Protein AF-0000000066346045 (afdb_homodimer)

Foldseek 3Di:
DPPPVPPPPPDPPPDPLQPLLPADADPDAPVVFWDWDDWDDQDPAFTKTWIAGPVPRAIWIKGKGKDKQPQFDPPRPPRDGLQVSLLSLCQPFPQPQAWHWPGKHFHDWDADPVGIIITIMITTTHDPPDKAFQVVVLVVQLADDPVLLLVVLLSLLVVCVSCVVSQKQLLDDDRRQKIFDPVVTGIYGHDSNCMAGADCCLVPDPCNSRYDHPLLSFLSSLQSSLVRSVVSCSSYVPHDPVLNVVSVVLHDDSPPPDDNPDGSVRNCPPPVSVD/DPPPVPPPPPPPPPQPLQPLLPADADPDAPVVFWDWDDWDDQDPAFTKTWIAGPVPRAIWIKGKGKDKQPQFDPNRPPRDGLQVSLQSLCQPQPQPQAKHWPGKHFHDWDADPVGIIMTIMITTTHDPPDKAFQVVVLVVQLADDPVLLLVVLLSLLVVCVSCVVSQKQLLDDDRRQKIFDPVVTGIYGHDSNCMAGADCCLVPDPCNSRYDHPLLSFLSSLQSSLVRSVVSCSSYVPHDPVLNVVSVVLHDDSPPPDDNPDGSVRNCPPPVSVD

Structure (mmCIF, N/CA/C/O backbone):
data_AF-0000000066346045-model_v1
#
loop_
_entity.id
_entity.type
_entity.pdbx_description
1 polymer 'non-specific serine/threonine protein kinase'
#
loop_
_atom_site.group_PDB
_atom_site.id
_atom_site.type_symbol
_atom_site.label_atom_id
_atom_site.label_alt_id
_atom_site.label_comp_id
_atom_site.label_asym_id
_atom_site.label_entity_id
_atom_site.label_seq_id
_atom_site.pdbx_PDB_ins_code
_atom_site.Cartn_x
_atom_site.Cartn_y
_atom_site.Cartn_z
_atom_site.occupancy
_atom_site.B_iso_or_equiv
_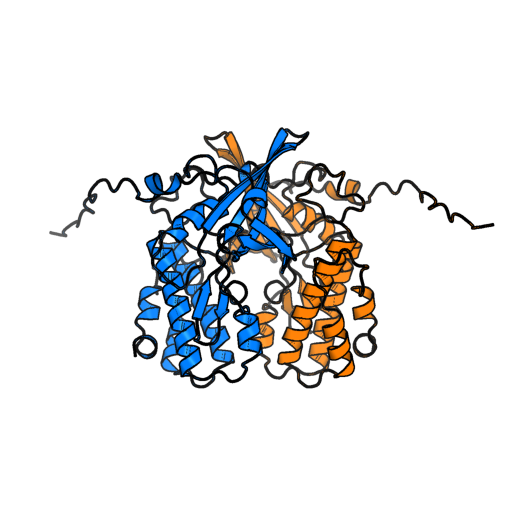atom_site.auth_seq_id
_atom_site.auth_comp_id
_atom_site.auth_asym_id
_atom_site.auth_atom_id
_atom_site.pdbx_PDB_model_num
ATOM 1 N N . MET A 1 1 ? 18.922 -32.406 39.062 1 22.78 1 MET A N 1
ATOM 2 C CA . MET A 1 1 ? 19.906 -32.531 38 1 22.78 1 MET A CA 1
ATOM 3 C C . MET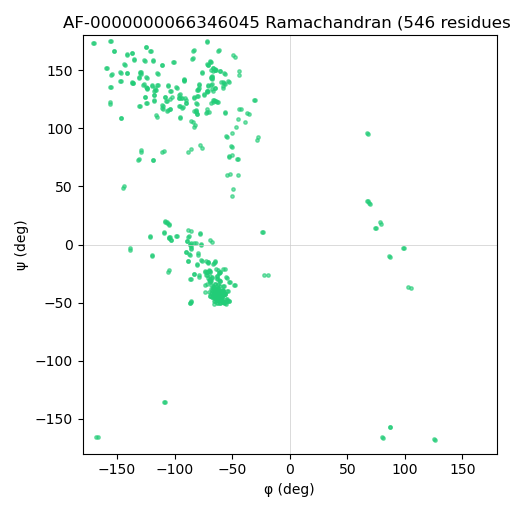 A 1 1 ? 19.375 -31.969 36.688 1 22.78 1 MET A C 1
ATOM 5 O O . MET A 1 1 ? 18.609 -32.656 36 1 22.78 1 MET A O 1
ATOM 9 N N . GLU A 1 2 ? 19.031 -30.734 36.531 1 23.88 2 GLU A N 1
ATOM 10 C CA . GLU A 1 2 ? 18.125 -29.953 35.688 1 23.88 2 GLU A CA 1
ATOM 11 C C . GLU A 1 2 ? 18.703 -29.75 34.312 1 23.88 2 GLU A C 1
ATOM 13 O O . GLU A 1 2 ? 19.797 -29.188 34.156 1 23.88 2 GLU A O 1
ATOM 18 N N . GLN A 1 3 ? 18.516 -30.703 33.344 1 22 3 GLN A N 1
ATOM 19 C CA . GLN A 1 3 ? 19.141 -30.938 32.031 1 22 3 GLN A CA 1
ATOM 20 C C . GLN A 1 3 ? 19.047 -29.719 31.141 1 22 3 GLN A C 1
ATOM 22 O O . GLN A 1 3 ? 17.953 -29.234 30.859 1 22 3 GLN A O 1
ATOM 27 N N . SER A 1 4 ? 20.047 -28.781 31.078 1 21.25 4 SER A N 1
ATOM 28 C CA . SER A 1 4 ? 20.391 -27.594 30.312 1 21.25 4 SER A CA 1
ATOM 29 C C . SER A 1 4 ? 20.391 -27.875 28.812 1 21.25 4 SER A C 1
ATOM 31 O O . SER A 1 4 ? 21.297 -28.516 28.297 1 21.25 4 SER A O 1
ATOM 33 N N . MET A 1 5 ? 19.281 -28.297 28.266 1 21.81 5 MET A N 1
ATOM 34 C CA . MET A 1 5 ? 19.281 -28.781 26.891 1 21.81 5 MET A CA 1
ATOM 35 C C . MET A 1 5 ? 19.906 -27.766 25.953 1 21.81 5 MET A C 1
ATOM 37 O O . MET A 1 5 ? 19.312 -26.703 25.688 1 21.81 5 MET A O 1
ATOM 41 N N . PHE A 1 6 ? 21.25 -27.609 25.906 1 23.86 6 PHE A N 1
ATOM 42 C CA . PHE A 1 6 ? 22.188 -26.875 25.078 1 23.86 6 PHE A CA 1
ATOM 43 C C . PHE A 1 6 ? 21.844 -27.031 23.594 1 23.86 6 PHE A C 1
ATOM 45 O O . PHE A 1 6 ? 21.547 -28.141 23.156 1 23.86 6 PHE A O 1
ATOM 52 N N . TYR A 1 7 ? 21.359 -25.984 23.031 1 23.86 7 TYR A N 1
ATOM 53 C CA . TYR A 1 7 ? 21.031 -25.766 21.625 1 23.86 7 TYR A CA 1
ATOM 54 C C . TYR A 1 7 ? 22.203 -26.125 20.719 1 23.86 7 TYR A C 1
ATOM 56 O O . TYR A 1 7 ? 23.297 -25.609 20.875 1 23.86 7 TYR A O 1
ATOM 64 N N . VAL A 1 8 ? 22.359 -27.281 20.375 1 26.89 8 VAL A N 1
ATOM 65 C CA . VAL A 1 8 ? 23.391 -27.797 19.484 1 26.89 8 VAL A CA 1
ATOM 66 C C . VAL A 1 8 ? 23.344 -27.062 18.156 1 26.89 8 VAL A C 1
ATOM 68 O O . VAL A 1 8 ? 22.266 -26.875 17.578 1 26.89 8 VAL A O 1
ATOM 71 N N . PRO A 1 9 ? 24.359 -26.312 17.828 1 29.03 9 PRO A N 1
ATOM 72 C CA . PRO A 1 9 ? 24.594 -25.562 16.594 1 29.03 9 PRO A CA 1
ATOM 73 C C . PRO A 1 9 ? 24.391 -26.406 15.344 1 29.03 9 PRO A C 1
ATOM 75 O O . PRO A 1 9 ? 25 -27.469 15.203 1 29.03 9 PRO A O 1
ATOM 78 N N . GLY A 1 10 ? 23.172 -26.672 14.93 1 27.31 10 GLY A N 1
ATOM 79 C CA . GLY A 1 10 ? 23.141 -27.625 13.828 1 27.31 10 GLY A CA 1
ATOM 80 C C . GLY A 1 10 ? 24.094 -27.266 12.703 1 27.31 10 GLY A C 1
ATOM 81 O O . GLY A 1 10 ? 24.688 -26.172 12.703 1 27.31 10 GLY A O 1
ATOM 82 N N . PRO A 1 11 ? 24.422 -28.188 11.805 1 29.81 11 PRO A N 1
ATOM 83 C CA . PRO A 1 11 ? 25.453 -28.031 10.781 1 29.81 11 PRO A CA 1
ATOM 84 C C . PRO A 1 11 ? 25.391 -26.672 10.086 1 29.81 11 PRO A C 1
ATOM 86 O O . PRO A 1 11 ? 24.359 -26 10.125 1 29.81 11 PRO A O 1
ATOM 89 N N . SER A 1 12 ? 26.5 -25.984 9.633 1 31.19 12 SER A N 1
ATOM 90 C CA . SER A 1 12 ? 26.859 -24.703 9.016 1 31.19 12 SER A CA 1
ATOM 91 C C . SER A 1 12 ? 25.969 -24.406 7.816 1 31.19 12 SER A C 1
ATOM 93 O O . SER A 1 12 ? 26.109 -25.031 6.762 1 31.19 12 SER A O 1
ATOM 95 N N . GLY A 1 13 ? 24.719 -24.5 7.789 1 27.22 13 GLY A N 1
ATOM 96 C CA . GLY A 1 13 ? 23.781 -24.219 6.711 1 27.22 13 GLY A CA 1
ATOM 97 C C . GLY A 1 13 ? 24.078 -22.906 5.988 1 27.22 13 GLY A C 1
ATOM 98 O O . GLY A 1 13 ? 23.688 -21.844 6.449 1 27.22 13 GLY A O 1
ATOM 99 N N . ARG A 1 14 ? 25.297 -22.656 5.324 1 33.31 14 ARG A N 1
ATOM 100 C CA . ARG A 1 14 ? 25.516 -21.703 4.25 1 33.31 14 ARG A CA 1
ATOM 101 C C . ARG A 1 14 ? 24.25 -21.469 3.443 1 33.31 14 ARG A C 1
ATOM 103 O O . ARG A 1 14 ? 23.672 -22.422 2.902 1 33.31 14 ARG A O 1
ATOM 110 N N . SER A 1 15 ? 23.438 -20.484 3.752 1 36.16 15 SER A N 1
ATOM 111 C CA . SER A 1 15 ? 22.062 -20.078 3.463 1 36.16 15 SER A CA 1
ATOM 112 C C . SER A 1 15 ? 21.75 -20.188 1.974 1 36.16 15 SER A C 1
ATOM 114 O O . SER A 1 15 ? 22.562 -19.797 1.135 1 36.16 15 SER A O 1
ATOM 116 N N . ARG A 1 16 ? 21.078 -21.203 1.488 1 35.28 16 ARG A N 1
ATOM 117 C CA . ARG A 1 16 ? 20.5 -21.328 0.154 1 35.28 16 ARG A CA 1
ATOM 118 C C . ARG A 1 16 ? 20.266 -19.953 -0.47 1 35.28 16 ARG A C 1
ATOM 120 O O . ARG A 1 16 ? 20 -19.844 -1.668 1 35.28 16 ARG A O 1
ATOM 127 N N . ALA A 1 17 ? 20.094 -18.984 0.297 1 43.06 17 ALA A N 1
ATOM 128 C CA . ALA A 1 17 ? 19.875 -17.641 -0.267 1 43.06 17 ALA A CA 1
ATOM 129 C C . ALA A 1 17 ? 21.094 -17.188 -1.077 1 43.06 17 ALA A C 1
ATOM 131 O O . ALA A 1 17 ? 20.953 -16.453 -2.059 1 43.06 17 ALA A O 1
ATOM 132 N N . SER A 1 18 ? 22.297 -17.562 -0.692 1 41.12 18 SER A N 1
ATOM 133 C CA . SER A 1 18 ? 23.516 -17.062 -1.3 1 41.12 18 SER A CA 1
ATOM 134 C C . SER A 1 18 ? 23.625 -17.484 -2.762 1 41.12 18 SER A C 1
ATOM 136 O O . SER A 1 18 ? 24.031 -16.688 -3.615 1 41.12 18 SER A O 1
ATOM 138 N N . SER A 1 19 ? 23.375 -18.781 -3.061 1 39.34 19 SER A N 1
ATOM 139 C CA . SER A 1 19 ? 23.625 -19.297 -4.398 1 39.34 19 SER A CA 1
ATOM 140 C C . SER A 1 19 ? 22.578 -18.797 -5.395 1 39.34 19 SER A C 1
ATOM 142 O O . SER A 1 19 ? 22.891 -18.578 -6.566 1 39.34 19 SER A O 1
ATOM 144 N N . MET A 1 20 ? 21.328 -18.75 -5.004 1 41.75 20 MET A N 1
ATOM 145 C CA . MET A 1 20 ? 20.219 -18.484 -5.902 1 41.75 20 MET A CA 1
ATOM 146 C C . MET A 1 20 ? 20.203 -17.031 -6.34 1 41.75 20 MET A C 1
ATOM 148 O O . MET A 1 20 ? 19.469 -16.656 -7.266 1 41.75 20 MET A O 1
ATOM 152 N N . LEU A 1 21 ? 20.797 -16.188 -5.559 1 49.53 21 LEU A N 1
ATOM 153 C CA . LEU A 1 21 ? 20.766 -14.734 -5.719 1 49.53 21 LEU A CA 1
ATOM 154 C C . LEU A 1 21 ? 21.547 -14.297 -6.945 1 49.53 21 LEU A C 1
ATOM 156 O O . LEU A 1 21 ? 21.781 -13.102 -7.148 1 49.53 21 LEU A O 1
ATOM 160 N N . ARG A 1 22 ? 22.047 -15.227 -7.699 1 53.84 22 ARG A N 1
ATOM 161 C CA . ARG A 1 22 ? 22.953 -14.82 -8.766 1 53.84 22 ARG A CA 1
ATOM 162 C C . ARG A 1 22 ? 22.188 -14.492 -10.039 1 53.84 22 ARG A C 1
ATOM 164 O O . ARG A 1 22 ? 22.719 -14.633 -11.148 1 53.84 22 ARG A O 1
ATOM 171 N N . ILE A 1 23 ? 20.922 -14.375 -9.891 1 64.56 23 ILE A N 1
ATOM 172 C CA . ILE A 1 23 ? 20.375 -14.148 -11.219 1 64.56 23 ILE A CA 1
ATOM 173 C C . ILE A 1 23 ? 20.5 -12.68 -11.594 1 64.56 23 ILE A C 1
ATOM 175 O O . ILE A 1 23 ? 19.859 -11.812 -11 1 64.56 23 ILE A O 1
ATOM 179 N N . GLY A 1 24 ? 21.375 -12.336 -12.352 1 79.94 24 GLY A N 1
ATOM 180 C CA . GLY A 1 24 ? 21.594 -11.023 -12.938 1 79.94 24 GLY A CA 1
ATOM 181 C C . GLY A 1 24 ? 20.562 -10.68 -14.008 1 79.94 24 GLY A C 1
ATOM 182 O O . GLY A 1 24 ? 19.641 -11.445 -14.266 1 79.94 24 GLY A O 1
ATOM 183 N N . PRO A 1 25 ? 20.641 -9.492 -14.5 1 89 25 PRO A N 1
ATOM 184 C CA . PRO A 1 25 ? 19.734 -9.102 -15.578 1 89 25 PRO A CA 1
ATOM 185 C C . PRO A 1 25 ? 19.891 -9.961 -16.828 1 89 25 PRO A C 1
ATOM 187 O O . PRO A 1 25 ? 21 -10.461 -17.094 1 89 25 PRO A O 1
ATOM 190 N N . SER A 1 26 ? 18.859 -10.133 -17.516 1 92.56 26 SER A N 1
ATOM 191 C CA . SER A 1 26 ? 18.906 -10.82 -18.812 1 92.56 26 SER A CA 1
ATOM 192 C C . SER A 1 26 ? 19.672 -10 -19.844 1 92.56 26 SER A C 1
ATOM 194 O O . SER A 1 26 ? 19.609 -8.766 -19.844 1 92.56 26 SER A O 1
ATOM 196 N N . PRO A 1 27 ? 20.375 -10.719 -20.672 1 91.06 27 PRO A N 1
ATOM 197 C CA . PRO A 1 27 ? 21.078 -10 -21.734 1 91.06 27 PRO A CA 1
ATOM 198 C C . PRO A 1 27 ? 20.125 -9.344 -22.734 1 91.06 27 PRO A C 1
ATOM 200 O O . PRO A 1 27 ? 19 -9.836 -22.938 1 91.06 27 PRO A O 1
ATOM 203 N N . GLY A 1 28 ? 20.562 -8.234 -23.359 1 90.5 28 GLY A N 1
ATOM 204 C CA . GLY A 1 28 ? 19.734 -7.535 -24.344 1 90.5 28 GLY A CA 1
ATOM 205 C C . GLY A 1 28 ? 18.703 -6.625 -23.703 1 90.5 28 GLY A C 1
ATOM 206 O O . GLY A 1 28 ? 18.828 -6.254 -22.531 1 90.5 28 GLY A O 1
ATOM 207 N N . SER A 1 29 ? 17.734 -6.184 -24.547 1 93.81 29 SER A N 1
ATOM 208 C CA . SER A 1 29 ? 16.688 -5.285 -24.047 1 93.81 29 SER A CA 1
ATOM 209 C C . SER A 1 29 ? 15.336 -5.973 -24.016 1 93.81 29 SER A C 1
ATOM 211 O O . SER A 1 29 ? 15.117 -6.973 -24.703 1 93.81 29 SER A O 1
ATOM 213 N N . VAL A 1 30 ? 14.5 -5.516 -23.188 1 96.88 30 VAL A N 1
ATOM 214 C CA . VAL A 1 30 ? 13.148 -6.047 -23.062 1 96.88 30 VAL A CA 1
ATOM 215 C C . VAL A 1 30 ? 12.422 -5.953 -24.406 1 96.88 30 VAL A C 1
ATOM 217 O O . VAL A 1 30 ? 11.68 -6.863 -24.781 1 96.88 30 VAL A O 1
ATOM 220 N N . LYS A 1 31 ? 12.672 -4.895 -25.172 1 96 31 LYS A N 1
ATOM 221 C CA . LYS A 1 31 ? 11.984 -4.664 -26.438 1 96 31 LYS A CA 1
ATOM 222 C C . LYS A 1 31 ? 12.453 -5.641 -27.516 1 96 31 LYS A C 1
ATOM 224 O O . LYS A 1 31 ? 11.773 -5.836 -28.531 1 96 31 LYS A O 1
ATOM 229 N N . GLU A 1 32 ? 13.625 -6.117 -27.406 1 96.88 32 GLU A N 1
ATOM 230 C CA . GLU A 1 32 ? 14.141 -7.109 -28.344 1 96.88 32 GLU A CA 1
ATOM 231 C C . GLU A 1 32 ? 13.43 -8.453 -28.172 1 96.88 32 GLU A C 1
ATOM 233 O O . GLU A 1 32 ? 13.219 -9.172 -29.141 1 96.88 32 GLU A O 1
ATOM 238 N N . LYS A 1 33 ? 13.008 -8.734 -27 1 97.5 33 LYS A N 1
ATOM 239 C CA . LYS A 1 33 ? 12.469 -10.055 -26.703 1 97.5 33 LYS A CA 1
ATOM 240 C C . LYS A 1 33 ? 10.945 -10.008 -26.578 1 97.5 33 LYS A C 1
ATOM 242 O O . LYS A 1 33 ? 10.273 -11.023 -26.766 1 97.5 33 LYS A O 1
ATOM 247 N N . TYR A 1 34 ? 10.375 -8.82 -26.266 1 98.19 34 TYR A N 1
ATOM 248 C CA . TYR A 1 34 ? 8.945 -8.695 -26 1 98.19 34 TYR A CA 1
ATOM 249 C C . TYR A 1 34 ? 8.344 -7.551 -26.797 1 98.19 34 TYR A C 1
ATOM 251 O O . TYR A 1 34 ? 8.969 -6.508 -26.984 1 98.19 34 TYR A O 1
ATOM 259 N N . ASP A 1 35 ? 7.086 -7.762 -27.266 1 98 35 ASP A N 1
ATOM 260 C CA . ASP A 1 35 ? 6.23 -6.668 -27.703 1 98 35 ASP A CA 1
ATOM 261 C C . ASP A 1 35 ? 5.5 -6.023 -26.531 1 98 35 ASP A C 1
ATOM 263 O O . ASP A 1 35 ? 4.559 -6.605 -25.984 1 98 35 ASP A O 1
ATOM 267 N N . VAL A 1 36 ? 5.938 -4.867 -26.156 1 96.5 36 VAL A N 1
ATOM 268 C CA . VAL A 1 36 ? 5.316 -4.16 -25.047 1 96.5 36 VAL A CA 1
ATOM 269 C C . VAL A 1 36 ? 4.047 -3.455 -25.516 1 96.5 36 VAL A C 1
ATOM 271 O O . VAL A 1 36 ? 4.094 -2.625 -26.438 1 96.5 36 VAL A O 1
ATOM 274 N N . ARG A 1 37 ? 2.984 -3.783 -24.938 1 94.5 37 ARG A N 1
ATOM 275 C CA . ARG A 1 37 ? 1.687 -3.305 -25.391 1 94.5 37 ARG A CA 1
ATOM 276 C C . ARG A 1 37 ? 1.099 -2.291 -24.422 1 94.5 37 ARG A C 1
ATOM 278 O O . ARG A 1 37 ? 1.801 -1.392 -23.953 1 94.5 37 ARG A O 1
ATOM 285 N N . GLU A 1 38 ? -0.154 -2.414 -24.125 1 89.62 38 GLU A N 1
ATOM 286 C CA . GLU A 1 38 ? -0.865 -1.377 -23.391 1 89.62 38 GLU A CA 1
ATOM 287 C C . GLU A 1 38 ? -0.499 -1.406 -21.906 1 89.62 38 GLU A C 1
ATOM 289 O O . GLU A 1 38 ? -0.211 -2.471 -21.359 1 89.62 38 GLU A O 1
ATOM 294 N N . LYS A 1 39 ? -0.507 -0.206 -21.281 1 88.38 39 LYS A N 1
ATOM 295 C CA . LYS A 1 39 ? -0.377 -0.069 -19.828 1 88.38 39 LYS A CA 1
ATOM 296 C C . LYS A 1 39 ? -1.643 -0.539 -19.125 1 88.38 39 LYS A C 1
ATOM 298 O O . LYS A 1 39 ? -2.748 -0.121 -19.469 1 88.38 39 LYS A O 1
ATOM 303 N N . ILE A 1 40 ? -1.519 -1.367 -18.094 1 84.88 40 ILE A N 1
ATOM 304 C CA . ILE A 1 40 ? -2.682 -1.918 -17.406 1 84.88 40 ILE A CA 1
ATOM 305 C C . ILE A 1 40 ? -2.668 -1.489 -15.938 1 84.88 40 ILE A C 1
ATOM 307 O O . ILE A 1 40 ? -3.625 -1.741 -15.203 1 84.88 40 ILE A O 1
ATOM 311 N N . GLY A 1 41 ? -1.613 -0.917 -15.477 1 81.62 41 GLY A N 1
ATOM 312 C CA . GLY A 1 41 ? -1.507 -0.476 -14.094 1 81.62 41 GLY A CA 1
ATOM 313 C C . GLY A 1 41 ? -0.45 0.594 -13.891 1 81.62 41 GLY A C 1
ATOM 314 O O . GLY A 1 41 ? 0.562 0.616 -14.594 1 81.62 41 GLY A O 1
ATOM 315 N N . GLU A 1 42 ? -0.69 1.466 -12.82 1 82.12 42 GLU A N 1
ATOM 316 C CA . GLU A 1 42 ? 0.281 2.486 -12.438 1 82.12 42 GLU A CA 1
ATOM 317 C C . GLU A 1 42 ? 0.112 2.891 -10.977 1 82.12 42 GLU A C 1
ATOM 319 O O . GLU A 1 42 ? -1.013 3.045 -10.5 1 82.12 42 GLU A O 1
ATOM 324 N N . GLY A 1 43 ? 1.262 3.006 -10.258 1 74.31 43 GLY A N 1
ATOM 325 C CA . GLY A 1 43 ? 1.24 3.441 -8.875 1 74.31 43 GLY A CA 1
ATOM 326 C C . GLY A 1 43 ? 2.617 3.785 -8.336 1 74.31 43 GLY A C 1
ATOM 327 O O . GLY A 1 43 ? 3.539 4.062 -9.102 1 74.31 43 GLY A O 1
ATOM 328 N N . CYS A 1 44 ? 2.68 3.891 -7.004 1 71.56 44 CYS A N 1
ATOM 329 C CA . CYS A 1 44 ? 3.902 4.324 -6.34 1 71.56 44 CYS A CA 1
ATOM 330 C C . CYS A 1 44 ? 5.02 3.309 -6.543 1 71.56 44 CYS A C 1
ATOM 332 O O . CYS A 1 44 ? 6.199 3.65 -6.438 1 71.56 44 CYS A O 1
ATOM 334 N N . TYR A 1 45 ? 4.602 2.15 -7.004 1 76.56 45 TYR A N 1
ATOM 335 C CA . TYR A 1 45 ? 5.637 1.134 -7.16 1 76.56 45 TYR A CA 1
ATOM 336 C C . TYR A 1 45 ? 5.93 0.877 -8.633 1 76.56 45 TYR A C 1
ATOM 338 O O . TYR A 1 45 ? 6.555 -0.127 -8.984 1 76.56 45 TYR A O 1
ATOM 346 N N . GLY A 1 46 ? 5.426 1.675 -9.508 1 83.5 46 GLY A N 1
ATOM 347 C CA . GLY A 1 46 ? 5.816 1.619 -10.906 1 83.5 46 GLY A CA 1
ATOM 348 C C . GLY A 1 46 ? 4.637 1.464 -11.844 1 83.5 46 GLY A C 1
ATOM 349 O O . GLY A 1 46 ? 3.496 1.751 -11.477 1 83.5 46 GLY A O 1
ATOM 350 N N . GLN A 1 47 ? 5.031 1.152 -13.086 1 88.5 47 GLN A N 1
ATOM 351 C CA . GLN A 1 47 ? 4.047 0.962 -14.148 1 88.5 47 GLN A CA 1
ATOM 352 C C . GLN A 1 47 ? 4.043 -0.481 -14.641 1 88.5 47 GLN A C 1
ATOM 354 O O . GLN A 1 47 ? 5.098 -1.112 -14.742 1 88.5 47 GLN A O 1
ATOM 359 N N . VAL A 1 48 ? 2.82 -0.921 -15.031 1 92.44 48 VAL A N 1
ATOM 360 C CA . VAL A 1 48 ? 2.689 -2.299 -15.492 1 92.44 48 VAL A CA 1
ATOM 361 C C . VAL A 1 48 ? 2.082 -2.322 -16.891 1 92.44 48 VAL A C 1
ATOM 363 O O . VAL A 1 48 ? 1.069 -1.667 -17.156 1 92.44 48 VAL A O 1
ATOM 366 N N . TYR A 1 49 ? 2.678 -3.156 -17.797 1 93.88 49 TYR A N 1
ATOM 367 C CA . TYR A 1 49 ? 2.264 -3.299 -19.188 1 93.88 49 TYR A CA 1
ATOM 368 C C . TYR A 1 49 ? 1.993 -4.758 -19.531 1 93.88 49 TYR A C 1
ATOM 370 O O . TYR A 1 49 ? 2.516 -5.664 -18.875 1 93.88 49 TYR A O 1
ATOM 378 N N . ILE A 1 50 ? 1.182 -4.883 -20.609 1 95.88 50 ILE A N 1
ATOM 379 C CA . ILE A 1 50 ? 1.098 -6.195 -21.234 1 95.88 50 ILE A CA 1
ATOM 380 C C . ILE A 1 50 ? 2.311 -6.414 -22.141 1 95.88 50 ILE A C 1
ATOM 382 O O . ILE A 1 50 ? 2.719 -5.512 -22.859 1 95.88 50 ILE A O 1
ATOM 386 N N . GLY A 1 51 ? 2.943 -7.559 -22.031 1 97.62 51 GLY A N 1
ATOM 387 C CA . GLY A 1 51 ? 4.039 -7.953 -22.891 1 97.62 51 GLY A CA 1
ATOM 388 C C . GLY A 1 51 ? 3.797 -9.281 -23.594 1 97.62 51 GLY A C 1
ATOM 389 O O . GLY A 1 51 ? 3.361 -10.242 -22.969 1 97.62 51 GLY A O 1
ATOM 390 N N . ILE A 1 52 ? 4.066 -9.32 -24.875 1 98.25 52 ILE A N 1
ATOM 391 C CA . ILE A 1 52 ? 3.984 -10.562 -25.656 1 98.25 52 ILE A CA 1
ATOM 392 C C . ILE A 1 52 ? 5.387 -11.008 -26.062 1 98.25 52 ILE A C 1
ATOM 394 O O . ILE A 1 52 ? 6.09 -10.281 -26.766 1 98.25 52 ILE A O 1
ATOM 398 N N . ARG A 1 53 ? 5.812 -12.18 -25.578 1 97.94 53 ARG A N 1
ATOM 399 C CA . ARG A 1 53 ? 7.129 -12.68 -25.953 1 97.94 53 ARG A CA 1
ATOM 400 C C . ARG A 1 53 ? 7.18 -13.031 -27.438 1 97.94 53 ARG A C 1
ATOM 402 O O . ARG A 1 53 ? 6.336 -13.789 -27.938 1 97.94 53 ARG A O 1
ATOM 409 N N . LYS A 1 54 ? 8.211 -12.578 -28.109 1 97.81 54 LYS A N 1
ATOM 410 C CA . LYS A 1 54 ? 8.289 -12.68 -29.562 1 97.81 54 LYS A CA 1
ATOM 411 C C . LYS A 1 54 ? 8.531 -14.117 -30 1 97.81 54 LYS A C 1
ATOM 413 O O . LYS A 1 54 ? 8.047 -14.539 -31.062 1 97.81 54 LYS A O 1
ATOM 418 N N . SER A 1 55 ? 9.242 -14.867 -29.266 1 97.12 55 SER A N 1
ATOM 419 C CA . SER A 1 55 ? 9.656 -16.219 -29.656 1 97.12 55 SER A CA 1
ATOM 420 C C . SER A 1 55 ? 8.461 -17.172 -29.703 1 97.12 55 SER A C 1
ATOM 422 O O . SER A 1 55 ? 8.406 -18.062 -30.531 1 97.12 55 SER A O 1
ATOM 424 N N . ASP A 1 56 ? 7.43 -17.047 -28.828 1 97.56 56 ASP A N 1
ATOM 425 C CA . ASP A 1 56 ? 6.355 -18.031 -28.75 1 97.56 56 ASP A CA 1
ATOM 426 C C . ASP A 1 56 ? 5 -17.359 -28.578 1 97.56 56 ASP A C 1
ATOM 428 O O . ASP A 1 56 ? 3.98 -18.031 -28.406 1 97.56 56 ASP A O 1
ATOM 432 N N . ARG A 1 57 ? 4.922 -16.062 -28.422 1 97.19 57 ARG A N 1
ATOM 433 C CA . ARG A 1 57 ? 3.719 -15.242 -28.359 1 97.19 57 ARG A CA 1
ATOM 434 C C . ARG A 1 57 ? 3.014 -15.406 -27.016 1 97.19 57 ARG A C 1
ATOM 436 O O . ARG A 1 57 ? 1.837 -15.055 -26.875 1 97.19 57 ARG A O 1
ATOM 443 N N . LYS A 1 58 ? 3.74 -15.977 -26.125 1 97.19 58 LYS A N 1
ATOM 444 C CA . LYS A 1 58 ? 3.174 -16.078 -24.781 1 97.19 58 LYS A CA 1
ATOM 445 C C . LYS A 1 58 ? 3.039 -14.695 -24.141 1 97.19 58 LYS A C 1
ATOM 447 O O . LYS A 1 58 ? 3.928 -13.852 -24.281 1 97.19 58 LYS A O 1
ATOM 452 N N . GLN A 1 59 ? 1.919 -14.523 -23.375 1 97.56 59 GLN A N 1
ATOM 453 C CA . GLN A 1 59 ? 1.628 -13.227 -22.766 1 97.56 59 GLN A CA 1
ATOM 454 C C . GLN A 1 59 ? 2.217 -13.148 -21.359 1 97.56 59 GLN A C 1
ATOM 456 O O . GLN A 1 59 ? 2.143 -14.109 -20.594 1 97.56 59 GLN A O 1
ATOM 461 N N . PHE A 1 60 ? 2.748 -11.938 -21.016 1 98.19 60 PHE A N 1
ATOM 462 C CA . PHE A 1 60 ? 3.318 -11.625 -19.719 1 98.19 60 PHE A CA 1
ATOM 463 C C . PHE A 1 60 ? 2.879 -10.242 -19.25 1 98.19 60 PHE A C 1
ATOM 465 O O . PHE A 1 60 ? 2.283 -9.477 -20.016 1 98.19 60 PHE A O 1
ATOM 472 N N . ALA A 1 61 ? 3.074 -9.984 -17.953 1 97.38 61 ALA A N 1
ATOM 473 C CA . ALA A 1 61 ? 3.039 -8.625 -17.406 1 97.38 61 ALA A CA 1
ATOM 474 C C . ALA A 1 61 ? 4.449 -8.07 -17.25 1 97.38 61 ALA A C 1
ATOM 476 O O . ALA A 1 61 ? 5.336 -8.75 -16.719 1 97.38 61 ALA A O 1
ATOM 477 N N . ILE A 1 62 ? 4.621 -6.824 -17.672 1 97.69 62 ILE A N 1
ATOM 478 C CA . ILE A 1 62 ? 5.918 -6.168 -17.547 1 97.69 62 ILE A CA 1
ATOM 479 C C . ILE A 1 62 ? 5.801 -4.992 -16.578 1 97.69 62 ILE A C 1
ATOM 481 O O . ILE A 1 62 ? 5.148 -3.992 -16.875 1 97.69 62 ILE A O 1
ATOM 485 N N . LYS A 1 63 ? 6.398 -5.102 -15.406 1 95.19 63 LYS A N 1
ATOM 486 C CA . LYS A 1 63 ? 6.43 -4.031 -14.422 1 95.19 63 LYS A CA 1
ATOM 487 C C . LYS A 1 63 ? 7.715 -3.219 -14.523 1 95.19 63 LYS A C 1
ATOM 489 O O . LYS A 1 63 ? 8.812 -3.764 -14.398 1 95.19 63 LYS A O 1
ATOM 494 N N . VAL A 1 64 ? 7.582 -1.941 -14.805 1 93.62 64 VAL A N 1
ATOM 495 C CA . VAL A 1 64 ? 8.719 -1.04 -14.922 1 93.62 64 VAL A CA 1
ATOM 496 C C . VAL A 1 64 ? 8.781 -0.117 -13.703 1 93.62 64 VAL A C 1
ATOM 498 O O . VAL A 1 64 ? 7.816 0.589 -13.406 1 93.62 64 VAL A O 1
ATOM 501 N N . THR A 1 65 ? 9.961 -0.158 -13.016 1 89.94 65 THR A N 1
ATOM 502 C CA . THR A 1 65 ? 10.102 0.606 -11.781 1 89.94 65 THR A CA 1
ATOM 503 C C . THR A 1 65 ? 11.445 1.315 -11.727 1 89.94 65 THR A C 1
ATOM 505 O O . THR A 1 65 ? 12.469 0.748 -12.125 1 89.94 65 THR A O 1
ATOM 508 N N . ASP A 1 66 ? 11.477 2.521 -11.273 1 83.06 66 ASP A N 1
ATOM 509 C CA . ASP A 1 66 ? 12.695 3.264 -10.992 1 83.06 66 ASP A CA 1
ATOM 510 C C . ASP A 1 66 ? 13.156 3.045 -9.555 1 83.06 66 ASP A C 1
ATOM 512 O O . ASP A 1 66 ? 12.375 3.225 -8.617 1 83.06 66 ASP A O 1
ATOM 516 N N . TYR A 1 67 ? 14.43 2.594 -9.453 1 80.19 67 TYR A N 1
ATOM 517 C CA . TYR A 1 67 ? 15.008 2.367 -8.133 1 80.19 67 TYR A CA 1
ATOM 518 C C . TYR A 1 67 ? 16.188 3.301 -7.891 1 80.19 67 TYR A C 1
ATOM 520 O O . TYR A 1 67 ? 17.031 3.494 -8.773 1 80.19 67 TYR A O 1
ATOM 528 N N . GLY A 1 68 ? 16.203 3.895 -6.789 1 71.31 68 GLY A N 1
ATOM 529 C CA . GLY A 1 68 ? 17.391 4.637 -6.383 1 71.31 68 GLY A CA 1
ATOM 530 C C . GLY A 1 68 ? 18.453 3.76 -5.754 1 71.31 68 GLY A C 1
ATOM 531 O O . GLY A 1 68 ? 18.266 2.553 -5.602 1 71.31 68 GLY A O 1
ATOM 532 N N . ASP A 1 69 ? 19.656 4.289 -5.598 1 59.25 69 ASP A N 1
ATOM 533 C CA . ASP A 1 69 ? 20.797 3.562 -5.051 1 59.25 69 ASP A CA 1
ATOM 534 C C . ASP A 1 69 ? 20.422 2.828 -3.768 1 59.25 69 ASP A C 1
ATOM 536 O O . ASP A 1 69 ? 20.969 1.768 -3.467 1 59.25 69 ASP A O 1
ATOM 540 N N . ASN A 1 70 ? 19.562 3.441 -3.021 1 52.28 70 ASN A N 1
ATOM 541 C CA . ASN A 1 70 ? 19.328 2.961 -1.663 1 52.28 70 ASN A CA 1
ATOM 542 C C . ASN A 1 70 ? 18.234 1.888 -1.628 1 52.28 70 ASN A C 1
ATOM 544 O O . ASN A 1 70 ? 17.844 1.438 -0.552 1 52.28 70 ASN A O 1
ATOM 548 N N . SER A 1 71 ? 17.828 1.519 -2.797 1 53.41 71 SER A N 1
ATOM 549 C CA . SER A 1 71 ? 16.766 0.518 -2.811 1 53.41 71 SER A CA 1
ATOM 550 C C . SER A 1 71 ? 17.344 -0.894 -2.729 1 53.41 71 SER A C 1
ATOM 552 O O . SER A 1 71 ? 16.594 -1.867 -2.627 1 53.41 71 SER A O 1
ATOM 554 N N . GLY A 1 72 ? 18.688 -0.942 -2.689 1 51.5 72 GLY A N 1
ATOM 555 C CA . GLY A 1 72 ? 19.344 -2.236 -2.76 1 51.5 72 GLY A CA 1
ATOM 556 C C . GLY A 1 72 ? 19.422 -2.941 -1.419 1 51.5 72 GLY A C 1
ATOM 557 O O . GLY A 1 72 ? 19.469 -2.291 -0.373 1 51.5 72 GLY A O 1
ATOM 558 N N . VAL A 1 73 ? 18.969 -4.188 -1.235 1 45.47 73 VAL A N 1
ATOM 559 C CA . VAL A 1 73 ? 19.156 -5.035 -0.065 1 45.47 73 VAL A CA 1
ATOM 560 C C . VAL A 1 73 ? 20.625 -5.469 0.017 1 45.47 73 VAL A C 1
ATOM 562 O O . VAL A 1 73 ? 21.156 -6.047 -0.93 1 45.47 73 VAL A O 1
ATOM 565 N N . PRO A 1 74 ? 21.297 -4.98 1.089 1 43.62 74 PRO A N 1
ATOM 566 C CA . PRO A 1 74 ? 22.656 -5.52 1.233 1 43.62 74 PRO A CA 1
ATOM 567 C C . PRO A 1 74 ? 22.672 -7.043 1.354 1 43.62 74 PRO A C 1
ATOM 569 O O . PRO A 1 74 ? 21.812 -7.621 2.012 1 43.62 74 PRO A O 1
ATOM 572 N N . GLY A 1 75 ? 23.656 -7.641 0.558 1 43.12 75 GLY A N 1
ATOM 573 C CA . GLY A 1 75 ? 23.906 -9.07 0.597 1 43.12 75 GLY A CA 1
ATOM 574 C C . GLY A 1 75 ? 23.375 -9.805 -0.622 1 43.12 75 GLY A C 1
ATOM 575 O O . GLY A 1 75 ? 23.641 -10.984 -0.814 1 43.12 75 GLY A O 1
ATOM 576 N N . TYR A 1 76 ? 22.188 -9.219 -0.961 1 44.41 76 TYR A N 1
ATOM 577 C CA . TYR A 1 76 ? 21.859 -9.891 -2.217 1 44.41 76 TYR A CA 1
ATOM 578 C C . TYR A 1 76 ? 22.859 -9.508 -3.311 1 44.41 76 TYR A C 1
ATOM 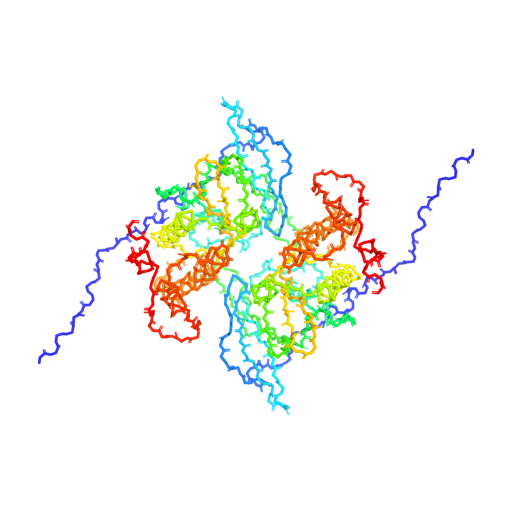580 O O . TYR A 1 76 ? 23.391 -8.398 -3.309 1 44.41 76 TYR A O 1
ATOM 588 N N . ALA A 1 77 ? 23.453 -10.469 -3.836 1 42.75 77 ALA A N 1
ATOM 589 C CA . ALA A 1 77 ? 24.406 -10.32 -4.934 1 42.75 77 ALA A CA 1
ATOM 590 C C . ALA A 1 77 ? 24.047 -9.125 -5.812 1 42.75 77 ALA A C 1
ATOM 592 O O . ALA A 1 77 ? 22.922 -9.031 -6.316 1 42.75 77 ALA A O 1
ATOM 593 N N . GLY A 1 78 ? 24.969 -8.172 -6.02 1 51.41 78 GLY A N 1
ATOM 594 C CA . GLY A 1 78 ? 25.062 -7.133 -7.031 1 51.41 78 GLY A CA 1
ATOM 595 C C . GLY A 1 78 ? 24.188 -5.93 -6.738 1 51.41 78 GLY A C 1
ATOM 596 O O . GLY A 1 78 ? 23.984 -5.078 -7.605 1 51.41 78 GLY A O 1
ATOM 597 N N . GLU A 1 79 ? 23.672 -5.75 -5.344 1 63.88 79 GLU A N 1
ATOM 598 C CA . GLU A 1 79 ? 23 -4.5 -5.004 1 63.88 79 GLU A CA 1
ATOM 599 C C . GLU A 1 79 ? 21.656 -4.395 -5.699 1 63.88 79 GLU A C 1
ATOM 601 O O . GLU A 1 79 ? 21.328 -3.361 -6.289 1 63.88 79 GLU A O 1
ATOM 606 N N . LEU A 1 80 ? 20.953 -5.543 -5.875 1 76.19 80 LEU A N 1
ATOM 607 C CA . LEU A 1 80 ? 19.625 -5.523 -6.5 1 76.19 80 LEU A CA 1
ATOM 608 C C . LEU A 1 80 ? 18.609 -4.832 -5.598 1 76.19 80 LEU A C 1
ATOM 610 O O . LEU A 1 80 ? 18.688 -4.945 -4.371 1 76.19 80 LEU A O 1
ATOM 614 N N . PRO A 1 81 ? 17.766 -4.172 -6.262 1 81.12 81 PRO A N 1
ATOM 615 C CA . PRO A 1 81 ? 16.641 -3.66 -5.469 1 81.12 81 PRO A CA 1
ATOM 616 C C . PRO A 1 81 ? 15.891 -4.766 -4.734 1 81.12 81 PRO A C 1
ATOM 618 O O . PRO A 1 81 ? 15.773 -5.883 -5.246 1 81.12 81 PRO A O 1
ATOM 621 N N . LYS A 1 82 ? 15.367 -4.48 -3.576 1 80.62 82 LYS A N 1
ATOM 622 C CA . LYS A 1 82 ? 14.711 -5.414 -2.664 1 80.62 82 LYS A CA 1
ATOM 623 C C . LYS A 1 82 ? 13.617 -6.203 -3.381 1 80.62 82 LYS A C 1
ATOM 625 O O . LYS A 1 82 ? 13.539 -7.426 -3.25 1 80.62 82 LYS A O 1
ATOM 630 N N . GLU A 1 83 ? 12.781 -5.555 -4.078 1 88.56 83 GLU A N 1
ATOM 631 C CA . GLU A 1 83 ? 11.672 -6.207 -4.762 1 88.56 83 GLU A CA 1
ATOM 632 C C . GLU A 1 83 ? 12.172 -7.262 -5.746 1 88.56 83 GLU A C 1
ATOM 634 O O . GLU A 1 83 ? 11.625 -8.359 -5.816 1 88.56 83 GLU A O 1
ATOM 639 N N . VAL A 1 84 ? 13.18 -6.891 -6.465 1 89.44 84 VAL A N 1
ATOM 640 C CA . VAL A 1 84 ? 13.742 -7.809 -7.453 1 89.44 84 VAL A CA 1
ATOM 641 C C . VAL A 1 84 ? 14.352 -9.016 -6.746 1 89.44 84 VAL A C 1
ATOM 643 O O . VAL A 1 84 ? 14.141 -10.156 -7.164 1 89.44 84 VAL A O 1
ATOM 646 N N . ALA A 1 85 ? 15.016 -8.758 -5.695 1 86.56 85 ALA A N 1
ATOM 647 C CA . ALA A 1 85 ? 15.625 -9.828 -4.91 1 86.56 85 ALA A CA 1
ATOM 648 C C . ALA A 1 85 ? 14.562 -10.781 -4.379 1 86.56 85 ALA A C 1
ATOM 650 O O . ALA A 1 85 ? 14.703 -12.008 -4.496 1 86.56 85 ALA A O 1
ATOM 651 N N . MET A 1 86 ? 13.547 -10.273 -3.848 1 90.44 86 MET A N 1
ATOM 652 C CA . MET A 1 86 ? 12.477 -11.102 -3.295 1 90.44 86 MET A CA 1
ATOM 653 C C . MET A 1 86 ? 11.828 -11.945 -4.379 1 90.44 86 MET A C 1
ATOM 655 O O . MET A 1 86 ? 11.57 -13.133 -4.172 1 90.44 86 MET A O 1
ATOM 659 N N . MET A 1 87 ? 11.617 -11.32 -5.48 1 92.75 87 MET A N 1
ATOM 660 C CA . MET A 1 87 ? 10.969 -12.023 -6.586 1 92.75 87 MET A CA 1
ATOM 661 C C . MET A 1 87 ? 11.844 -13.164 -7.09 1 92.75 87 MET A C 1
ATOM 663 O O . MET A 1 87 ? 11.336 -14.203 -7.52 1 92.75 87 MET A O 1
ATOM 667 N N . THR A 1 88 ? 13.07 -12.984 -7.051 1 90.06 88 THR A N 1
ATOM 668 C CA . THR A 1 88 ? 13.992 -14.039 -7.473 1 90.06 88 THR A CA 1
ATOM 669 C C . THR A 1 88 ? 13.93 -15.227 -6.52 1 90.06 88 THR A C 1
ATOM 671 O O . THR A 1 88 ? 13.984 -16.375 -6.949 1 90.06 88 THR A O 1
ATOM 674 N N . ILE A 1 89 ? 13.781 -14.961 -5.305 1 88.31 89 ILE A N 1
ATOM 675 C CA . ILE A 1 89 ? 13.695 -16.016 -4.297 1 88.31 89 ILE A CA 1
ATOM 676 C C . ILE A 1 89 ? 12.383 -16.781 -4.457 1 88.31 89 ILE A C 1
ATOM 678 O O . ILE A 1 89 ? 12.359 -18 -4.434 1 88.31 89 ILE A O 1
ATOM 682 N N . VAL A 1 90 ? 11.359 -16.094 -4.645 1 91.44 90 VAL A N 1
ATOM 683 C CA . VAL A 1 90 ? 10.016 -16.672 -4.703 1 91.44 90 VAL A CA 1
ATOM 684 C C . VAL A 1 90 ? 9.859 -17.469 -5.992 1 91.44 90 VAL A C 1
ATOM 686 O O . VAL A 1 90 ? 9.086 -18.438 -6.043 1 91.44 90 VAL A O 1
ATOM 689 N N . ARG A 1 91 ? 10.562 -17.078 -6.992 1 90.81 91 ARG A N 1
ATOM 690 C CA . ARG A 1 91 ? 10.523 -17.766 -8.281 1 90.81 91 ARG A CA 1
ATOM 691 C C . ARG A 1 91 ? 10.781 -19.25 -8.117 1 90.81 91 ARG A C 1
ATOM 693 O O . ARG A 1 91 ? 10.188 -20.078 -8.82 1 90.81 91 ARG A O 1
ATOM 700 N N . ASP A 1 92 ? 11.531 -19.609 -7.223 1 88.75 92 ASP A N 1
ATOM 701 C CA . ASP A 1 92 ? 11.961 -20.984 -7.051 1 88.75 92 ASP A CA 1
ATOM 702 C C . ASP A 1 92 ? 11 -21.766 -6.145 1 88.75 92 ASP A C 1
ATOM 704 O O . ASP A 1 92 ? 11.133 -22.969 -5.977 1 88.75 92 ASP A O 1
ATOM 708 N N . SER A 1 93 ? 10.102 -21.125 -5.594 1 94.12 93 SER A N 1
ATOM 709 C CA . SER A 1 93 ? 9.102 -21.812 -4.781 1 94.12 93 SER A CA 1
ATOM 710 C C . SER A 1 93 ? 8.195 -22.688 -5.637 1 94.12 93 SER A C 1
ATOM 712 O O . SER A 1 93 ? 7.734 -22.266 -6.699 1 94.12 93 SER A O 1
ATOM 714 N N . PRO A 1 94 ? 7.918 -23.891 -5.133 1 95.75 94 PRO A N 1
ATOM 715 C CA . PRO A 1 94 ? 7 -24.75 -5.875 1 95.75 94 PRO A CA 1
ATOM 716 C C . PRO A 1 94 ? 5.535 -24.391 -5.664 1 95.75 94 PRO A C 1
ATOM 718 O O . PRO A 1 94 ? 4.652 -24.938 -6.32 1 95.75 94 PRO A O 1
ATOM 721 N N . CYS A 1 95 ? 5.215 -23.547 -4.82 1 97.56 95 CYS A N 1
ATOM 722 C CA . CYS A 1 95 ? 3.84 -23.156 -4.508 1 97.56 95 CYS A CA 1
ATOM 723 C C . CYS A 1 95 ? 3.17 -22.5 -5.707 1 97.56 95 CYS A C 1
ATOM 725 O O . CYS A 1 95 ? 3.639 -21.469 -6.199 1 97.56 95 CYS A O 1
ATOM 727 N N . PRO A 1 96 ? 2.053 -23.062 -6.117 1 97.62 96 PRO A N 1
ATOM 728 C CA . PRO A 1 96 ? 1.394 -22.516 -7.309 1 97.62 96 PRO A CA 1
ATOM 729 C C . PRO A 1 96 ? 0.635 -21.219 -7.023 1 97.62 96 PRO A C 1
ATOM 731 O O . PRO A 1 96 ? 0.081 -20.609 -7.941 1 97.62 96 PRO A O 1
ATOM 734 N N . PHE A 1 97 ? 0.636 -20.703 -5.785 1 98.44 97 PHE A N 1
ATOM 735 C CA . PHE A 1 97 ? -0.212 -19.578 -5.402 1 98.44 97 PHE A CA 1
ATOM 736 C C . PHE A 1 97 ? 0.606 -18.297 -5.281 1 98.44 97 PHE A C 1
ATOM 738 O O . PHE A 1 97 ? 0.088 -17.266 -4.867 1 98.44 97 PHE A O 1
ATOM 745 N N . LEU A 1 98 ? 1.868 -18.328 -5.621 1 98.19 98 LEU A N 1
ATOM 746 C CA . LEU A 1 98 ? 2.744 -17.172 -5.691 1 98.19 98 LEU A CA 1
ATOM 747 C C . LEU A 1 98 ? 3.016 -16.781 -7.141 1 98.19 98 LEU A C 1
ATOM 749 O O . LEU A 1 98 ? 3.229 -17.641 -7.992 1 98.19 98 LEU A O 1
ATOM 753 N N . ILE A 1 99 ? 2.967 -15.484 -7.398 1 97.62 99 ILE A N 1
ATOM 754 C CA . ILE A 1 99 ? 3.256 -15.016 -8.75 1 97.62 99 ILE A CA 1
ATOM 755 C C . ILE A 1 99 ? 4.711 -15.32 -9.102 1 97.62 99 ILE A C 1
ATOM 757 O O . ILE A 1 99 ? 5.594 -15.234 -8.25 1 97.62 99 ILE A O 1
ATOM 761 N N . LYS A 1 100 ? 5.047 -15.547 -10.398 1 96.44 100 LYS A N 1
ATOM 762 C CA . LYS A 1 100 ? 6.375 -16.016 -10.781 1 96.44 100 LYS A CA 1
ATOM 763 C C . LYS A 1 100 ? 7.09 -14.992 -11.656 1 96.44 100 LYS A C 1
ATOM 765 O O . LYS A 1 100 ? 6.508 -14.477 -12.617 1 96.44 100 LYS A O 1
ATOM 770 N N . LEU A 1 101 ? 8.305 -14.742 -11.32 1 96.62 101 LEU A N 1
ATOM 771 C CA . LEU A 1 101 ? 9.203 -13.945 -12.141 1 96.62 101 LEU A CA 1
ATOM 772 C C . LEU A 1 101 ? 9.789 -14.789 -13.273 1 96.62 101 LEU A C 1
ATOM 774 O O . LEU A 1 101 ? 10.336 -15.867 -13.031 1 96.62 101 LEU A O 1
ATOM 778 N N . GLN A 1 102 ? 9.672 -14.289 -14.5 1 96.38 102 GLN A N 1
ATOM 779 C CA . GLN A 1 102 ? 10.289 -14.961 -15.633 1 96.38 102 GLN A CA 1
ATOM 780 C C . GLN A 1 102 ? 11.734 -14.523 -15.82 1 96.38 102 GLN A C 1
ATOM 782 O O . GLN A 1 102 ? 12.633 -15.352 -15.938 1 96.38 102 GLN A O 1
ATOM 787 N N . GLU A 1 103 ? 11.914 -13.242 -15.844 1 96.12 103 GLU A N 1
ATOM 788 C CA . GLU A 1 103 ? 13.219 -12.609 -15.969 1 96.12 103 GLU A CA 1
ATOM 789 C C . GLU A 1 103 ? 13.133 -11.102 -15.742 1 96.12 103 GLU A C 1
ATOM 791 O O . GLU A 1 103 ? 12.039 -10.562 -15.539 1 96.12 103 GLU A O 1
ATOM 796 N N . TRP A 1 104 ? 14.297 -10.414 -15.695 1 96.06 104 TRP A N 1
ATOM 797 C CA . TRP A 1 104 ? 14.281 -8.961 -15.539 1 96.06 104 TRP A CA 1
ATOM 798 C C . TRP A 1 104 ? 15.398 -8.312 -16.344 1 96.06 104 TRP A C 1
ATOM 800 O O . TRP A 1 104 ? 16.359 -8.977 -16.719 1 96.06 104 TRP A O 1
ATOM 810 N N . PHE A 1 105 ? 15.18 -7 -16.703 1 95.94 105 PHE A N 1
ATOM 811 C CA . PHE A 1 105 ? 16.094 -6.23 -17.547 1 95.94 105 PHE A CA 1
ATOM 812 C C . PHE A 1 105 ? 16.469 -4.918 -16.875 1 95.94 105 PHE A C 1
ATOM 814 O O . PHE A 1 105 ? 15.625 -4.266 -16.266 1 95.94 105 PHE A O 1
ATOM 821 N N . LEU A 1 106 ? 17.734 -4.621 -16.984 1 93 106 LEU A N 1
ATOM 822 C CA . LEU A 1 106 ? 18.125 -3.248 -16.703 1 93 106 LEU A CA 1
ATOM 823 C C . LEU A 1 106 ? 17.859 -2.346 -17.906 1 93 106 LEU A C 1
ATOM 825 O O . LEU A 1 106 ? 18.531 -2.447 -18.922 1 93 106 LEU A O 1
ATOM 829 N N . VAL A 1 107 ? 16.969 -1.476 -17.781 1 94.06 107 VAL A N 1
ATOM 830 C CA . VAL A 1 107 ? 16.5 -0.669 -18.906 1 94.06 107 VAL A CA 1
ATOM 831 C C . VAL A 1 107 ? 17.391 0.554 -19.078 1 94.06 107 VAL A C 1
ATOM 833 O O . VAL A 1 107 ? 17.781 0.905 -20.188 1 94.06 107 VAL A O 1
ATOM 836 N N . LYS A 1 108 ? 17.594 1.197 -17.984 1 89.44 108 LYS A N 1
ATOM 837 C CA . LYS A 1 108 ? 18.406 2.414 -18 1 89.44 108 LYS A CA 1
ATOM 838 C C . LYS A 1 108 ? 19.031 2.678 -16.641 1 89.44 108 LYS A C 1
ATOM 840 O O . LYS A 1 108 ? 18.5 2.279 -15.609 1 89.44 108 LYS A O 1
ATOM 845 N N . GLU A 1 109 ? 20.266 3.248 -16.656 1 86.88 109 GLU A N 1
ATOM 846 C CA . GLU A 1 109 ? 20.938 3.783 -15.477 1 86.88 109 GLU A CA 1
ATOM 847 C C . GLU A 1 109 ? 21.359 5.238 -15.688 1 86.88 109 GLU A C 1
ATOM 849 O O . GLU A 1 109 ? 21.922 5.582 -16.734 1 86.88 109 GLU A O 1
ATOM 854 N N . GLU A 1 110 ? 20.938 6.062 -14.758 1 83.75 110 GLU A N 1
ATOM 855 C CA . GLU A 1 110 ? 21.25 7.484 -14.891 1 83.75 110 GLU A CA 1
ATOM 856 C C . GLU A 1 110 ? 21.703 8.07 -13.562 1 83.75 110 GLU A C 1
ATOM 858 O O . GLU A 1 110 ? 21.188 7.723 -12.5 1 83.75 110 GLU A O 1
ATOM 863 N N . LYS A 1 111 ? 22.75 8.93 -13.641 1 81.38 111 LYS A N 1
ATOM 864 C CA . LYS A 1 111 ? 23.219 9.656 -12.469 1 81.38 111 LYS A CA 1
ATOM 865 C C . LYS A 1 111 ? 22.594 11.055 -12.398 1 81.38 111 LYS A C 1
ATOM 867 O O . LYS A 1 111 ? 22.703 11.828 -13.352 1 81.38 111 LYS A O 1
ATOM 872 N N . LEU A 1 112 ? 22.094 11.336 -11.32 1 72.88 112 LEU A N 1
ATOM 873 C CA . LEU A 1 112 ? 21.453 12.641 -11.141 1 72.88 112 LEU A CA 1
ATOM 874 C C . LEU A 1 112 ? 22.5 13.695 -10.766 1 72.88 112 LEU A C 1
ATOM 876 O O . LEU A 1 112 ? 23.625 13.359 -10.398 1 72.88 112 LEU A O 1
ATOM 880 N N . PRO A 1 113 ? 22.109 14.945 -10.992 1 69.5 113 PRO A N 1
ATOM 881 C CA . PRO A 1 113 ? 23.062 16.016 -10.672 1 69.5 113 PRO A CA 1
ATOM 882 C C . PRO A 1 113 ? 23.562 15.953 -9.234 1 69.5 113 PRO A C 1
ATOM 884 O O . PRO A 1 113 ? 24.703 16.328 -8.953 1 69.5 113 PRO A O 1
ATOM 887 N N . ASP A 1 114 ? 22.75 15.43 -8.383 1 63 114 ASP A N 1
ATOM 888 C CA . ASP A 1 114 ? 23.125 15.383 -6.977 1 63 114 ASP A CA 1
ATOM 889 C C . ASP A 1 114 ? 23.953 14.141 -6.668 1 63 114 ASP A C 1
ATOM 891 O O . ASP A 1 114 ? 24.344 13.914 -5.52 1 63 114 ASP A O 1
ATOM 895 N N . GLY A 1 115 ? 24.188 13.406 -7.66 1 72.25 115 GLY A N 1
ATOM 896 C CA . GLY A 1 115 ? 25.094 12.273 -7.492 1 72.25 115 GLY A CA 1
ATOM 897 C C . GLY A 1 115 ? 24.359 10.961 -7.293 1 72.25 115 GLY A C 1
ATOM 898 O O . GLY A 1 115 ? 24.969 9.891 -7.289 1 72.25 115 GLY A O 1
ATOM 899 N N . GLU A 1 116 ? 23.078 10.977 -7.234 1 69.5 116 GLU A N 1
ATOM 900 C CA . GLU A 1 116 ? 22.312 9.75 -7.023 1 69.5 116 GLU A CA 1
ATOM 901 C C . GLU A 1 116 ? 22.188 8.945 -8.312 1 69.5 116 GLU A C 1
ATOM 903 O O . GLU A 1 116 ? 21.969 9.516 -9.383 1 69.5 116 GLU A O 1
ATOM 908 N N . MET A 1 117 ? 22.344 7.672 -8.117 1 76.12 117 MET A N 1
ATOM 909 C CA . MET A 1 117 ? 22.141 6.781 -9.25 1 76.12 117 MET A CA 1
ATOM 910 C C . MET A 1 117 ? 20.719 6.242 -9.273 1 76.12 117 MET A C 1
ATOM 912 O O . MET A 1 117 ? 20.203 5.793 -8.25 1 76.12 117 MET A O 1
ATOM 916 N N . ILE A 1 118 ? 20 6.422 -10.43 1 79.81 118 ILE A N 1
ATOM 917 C CA . ILE A 1 118 ? 18.688 5.836 -10.633 1 79.81 118 ILE A CA 1
ATOM 918 C C . ILE A 1 118 ? 18.766 4.695 -11.641 1 79.81 118 ILE A C 1
ATOM 920 O O . ILE A 1 118 ? 19.359 4.855 -12.719 1 79.81 118 ILE A O 1
ATOM 924 N N . ARG A 1 119 ? 18.266 3.553 -11.266 1 85.56 119 ARG A N 1
ATOM 925 C CA . ARG A 1 119 ? 18.188 2.391 -12.148 1 85.56 119 ARG A CA 1
ATOM 926 C C . ARG A 1 119 ? 16.75 2.076 -12.508 1 85.56 119 ARG A C 1
ATOM 928 O O . ARG A 1 119 ? 15.906 1.891 -11.625 1 85.56 119 ARG A O 1
ATOM 935 N N . THR A 1 120 ? 16.375 2.096 -13.758 1 89.88 120 THR A N 1
ATOM 936 C CA . THR A 1 120 ? 15.078 1.65 -14.234 1 89.88 120 THR A CA 1
ATOM 937 C C . THR A 1 120 ? 15.109 0.167 -14.594 1 89.88 120 THR A C 1
ATOM 939 O O . THR A 1 120 ? 15.898 -0.257 -15.438 1 89.88 120 THR A O 1
ATOM 942 N N . ILE A 1 121 ? 14.242 -0.602 -13.93 1 93.19 121 ILE A N 1
ATOM 943 C CA . ILE A 1 121 ? 14.234 -2.047 -14.125 1 93.19 121 ILE A CA 1
ATOM 944 C C . ILE A 1 121 ? 12.867 -2.488 -14.648 1 93.19 121 ILE A C 1
ATOM 946 O O . ILE A 1 121 ? 11.828 -2.01 -14.18 1 93.19 121 ILE A O 1
ATOM 950 N N . ALA A 1 122 ? 12.93 -3.381 -15.633 1 96.62 122 ALA A N 1
ATOM 951 C CA . ALA A 1 122 ? 11.727 -4.059 -16.125 1 96.62 122 ALA A CA 1
ATOM 952 C C . ALA A 1 122 ? 11.688 -5.512 -15.648 1 96.62 122 ALA A C 1
ATOM 954 O O . ALA A 1 122 ? 12.562 -6.305 -16 1 96.62 122 ALA A O 1
ATOM 955 N N . MET A 1 123 ? 10.75 -5.836 -14.867 1 96.69 123 MET A N 1
ATOM 956 C CA . MET A 1 123 ? 10.523 -7.223 -14.469 1 96.69 123 MET A CA 1
ATOM 957 C C . MET A 1 123 ? 9.453 -7.871 -15.344 1 96.69 123 MET A C 1
ATOM 959 O O . MET A 1 123 ? 8.344 -7.34 -15.469 1 96.69 123 MET A O 1
ATOM 963 N N . VAL A 1 124 ? 9.789 -8.977 -15.93 1 97.88 124 VAL A N 1
ATOM 964 C CA . VAL A 1 124 ? 8.836 -9.781 -16.688 1 97.88 124 VAL A CA 1
ATOM 965 C C . VAL A 1 124 ? 8.227 -10.852 -15.781 1 97.88 124 VAL A C 1
ATOM 967 O O . VAL A 1 124 ? 8.922 -11.766 -15.336 1 97.88 124 VAL A O 1
ATOM 970 N N . ILE A 1 125 ? 6.91 -10.766 -15.594 1 97.88 125 ILE A N 1
ATOM 971 C CA . ILE A 1 125 ? 6.191 -11.586 -14.625 1 97.88 125 ILE A CA 1
ATOM 972 C C . ILE A 1 125 ? 5.07 -12.352 -15.32 1 97.88 125 ILE A C 1
ATOM 974 O O . ILE A 1 125 ? 4.43 -11.828 -16.234 1 97.88 125 ILE A O 1
ATOM 978 N N . GLU A 1 126 ? 4.852 -13.539 -14.883 1 97.31 126 GLU A N 1
ATOM 979 C CA . GLU A 1 126 ? 3.773 -14.32 -15.469 1 97.31 126 GLU A CA 1
ATOM 980 C C . GLU A 1 126 ? 2.457 -13.555 -15.461 1 97.31 126 GLU A C 1
ATOM 982 O O . GLU A 1 126 ? 2.168 -12.82 -14.508 1 97.31 126 GLU A O 1
ATOM 987 N N . HIS A 1 127 ? 1.721 -13.656 -16.484 1 95.56 127 HIS A N 1
ATOM 988 C CA . HIS A 1 127 ? 0.349 -13.164 -16.547 1 95.56 127 HIS A CA 1
ATOM 989 C C . HIS A 1 127 ? -0.652 -14.312 -16.438 1 95.56 127 HIS A C 1
ATOM 991 O O . HIS A 1 127 ? -0.748 -15.148 -17.328 1 95.56 127 HIS A O 1
ATOM 997 N N . PRO A 1 128 ? -1.429 -14.297 -15.398 1 93.38 128 PRO A N 1
ATOM 998 C CA . PRO A 1 128 ? -2.275 -15.469 -15.18 1 93.38 128 PRO A CA 1
ATOM 999 C C . PRO A 1 128 ? -3.502 -15.492 -16.094 1 93.38 128 PRO A C 1
ATOM 1001 O O . PRO A 1 128 ? -4.352 -16.375 -15.961 1 93.38 128 PRO A O 1
ATOM 1004 N N . GLY A 1 129 ? -3.67 -14.648 -17.094 1 91.31 129 GLY A N 1
ATOM 1005 C CA . GLY A 1 129 ? -4.871 -14.531 -17.906 1 91.31 129 GLY A CA 1
ATOM 1006 C C . GLY A 1 129 ? -5.898 -13.586 -17.328 1 91.31 129 GLY A C 1
ATOM 1007 O O . GLY A 1 129 ? -5.551 -12.672 -16.562 1 91.31 129 GLY A O 1
ATOM 1008 N N . PRO A 1 130 ? -7.141 -13.805 -17.734 1 92.06 130 PRO A N 1
ATOM 1009 C CA . PRO A 1 130 ? -8.188 -12.977 -17.141 1 92.06 130 PRO A CA 1
ATOM 1010 C C . PRO A 1 130 ? -8.32 -13.18 -15.633 1 92.06 130 PRO A C 1
ATOM 1012 O O . PRO A 1 130 ? -8.445 -14.32 -15.172 1 92.06 130 PRO A O 1
ATOM 1015 N N . CYS A 1 131 ? -8.18 -12.062 -14.906 1 95.06 131 CYS A N 1
ATOM 1016 C CA . CYS A 1 131 ? -8.203 -12.117 -13.445 1 95.06 131 CYS A CA 1
ATOM 1017 C C . CYS A 1 131 ? -8.688 -10.797 -12.859 1 95.06 131 CYS A C 1
ATOM 1019 O O . CYS A 1 131 ? -8.898 -9.828 -13.594 1 95.06 131 CYS A O 1
ATOM 1021 N N . ARG A 1 132 ? -8.992 -10.828 -11.617 1 93.19 132 ARG A N 1
ATOM 1022 C CA . ARG A 1 132 ? -9.32 -9.648 -10.828 1 93.19 132 ARG A CA 1
ATOM 1023 C C . ARG A 1 132 ? -8.734 -9.75 -9.422 1 93.19 132 ARG A C 1
ATOM 1025 O O . ARG A 1 132 ? -8.328 -10.828 -8.984 1 93.19 132 ARG A O 1
ATOM 1032 N N . THR A 1 133 ? -8.68 -8.609 -8.727 1 93.31 133 THR A N 1
ATOM 1033 C CA . THR A 1 133 ? -8.227 -8.656 -7.344 1 93.31 133 THR A CA 1
ATOM 1034 C C . THR A 1 133 ? -9.258 -9.359 -6.465 1 93.31 133 THR A C 1
ATOM 1036 O O . THR A 1 133 ? -10.438 -9.43 -6.82 1 93.31 133 THR A O 1
ATOM 1039 N N . LEU A 1 134 ? -8.797 -9.859 -5.371 1 96.44 134 LEU A N 1
ATOM 1040 C CA . LEU A 1 134 ? -9.727 -10.461 -4.418 1 96.44 134 LEU A CA 1
ATOM 1041 C C . LEU A 1 134 ? -10.781 -9.453 -3.977 1 96.44 134 LEU A C 1
ATOM 1043 O O . LEU A 1 134 ? -11.953 -9.805 -3.816 1 96.44 134 LEU A O 1
ATOM 1047 N N . ALA A 1 135 ? -10.383 -8.25 -3.764 1 90 135 ALA A N 1
ATOM 1048 C CA . ALA A 1 135 ? -11.336 -7.207 -3.406 1 90 135 ALA A CA 1
ATOM 1049 C C . ALA A 1 135 ? -12.461 -7.109 -4.438 1 90 135 ALA A C 1
ATOM 1051 O O . ALA A 1 135 ? -13.641 -7.113 -4.082 1 90 135 ALA A O 1
ATOM 1052 N N . GLU A 1 136 ? -12.094 -7.066 -5.699 1 87.81 136 GLU A N 1
ATOM 1053 C CA . GLU A 1 136 ? -13.07 -6.992 -6.785 1 87.81 136 GLU A CA 1
ATOM 1054 C C . GLU A 1 136 ? -13.922 -8.258 -6.848 1 87.81 136 GLU A C 1
ATOM 1056 O O . GLU A 1 136 ? -15.133 -8.188 -7.059 1 87.81 136 GLU A O 1
ATOM 1061 N N . PHE A 1 137 ? -13.289 -9.344 -6.734 1 95.81 137 PHE A N 1
ATOM 1062 C CA . PHE A 1 137 ? -13.977 -10.625 -6.773 1 95.81 137 PHE A CA 1
ATOM 1063 C C . PHE A 1 137 ? -15.062 -10.688 -5.707 1 95.81 137 PHE A C 1
ATOM 1065 O O . PHE A 1 137 ? -16.188 -11.094 -5.988 1 95.81 137 PHE A O 1
ATOM 1072 N N . LEU A 1 138 ? -14.734 -10.375 -4.523 1 92.19 138 LEU A N 1
ATOM 1073 C CA . LEU A 1 138 ? -15.68 -10.422 -3.41 1 92.19 138 LEU A CA 1
ATOM 1074 C C . LEU A 1 138 ? -16.828 -9.453 -3.641 1 92.19 138 LEU A C 1
ATOM 1076 O O . LEU A 1 138 ? -17.984 -9.75 -3.291 1 92.19 138 LEU A O 1
ATOM 1080 N N . GLU A 1 139 ? -16.484 -8.438 -4.211 1 83.44 139 GLU A N 1
ATOM 1081 C CA . GLU A 1 139 ? -17.516 -7.473 -4.543 1 83.44 139 GLU A CA 1
ATOM 1082 C C . GLU A 1 139 ? -18.531 -8.062 -5.531 1 83.44 139 GLU A C 1
ATOM 1084 O O . GLU A 1 139 ? -19.719 -7.801 -5.434 1 83.44 139 GLU A O 1
ATOM 1089 N N . GLU A 1 140 ? -18.062 -8.789 -6.41 1 88.44 140 GLU A N 1
ATOM 1090 C CA . GLU A 1 140 ? -18.891 -9.406 -7.445 1 88.44 140 GLU A CA 1
ATOM 1091 C C . GLU A 1 140 ? -19.656 -10.602 -6.891 1 88.44 140 GLU A C 1
ATOM 1093 O O . GLU A 1 140 ? -20.609 -11.078 -7.52 1 88.44 140 GLU A O 1
ATOM 1098 N N . HIS A 1 141 ? -19.25 -11.016 -5.742 1 92.44 141 HIS A N 1
ATOM 1099 C CA . HIS A 1 141 ? -19.859 -12.188 -5.133 1 92.44 141 HIS A CA 1
ATOM 1100 C C . HIS A 1 141 ? -20.297 -11.898 -3.695 1 92.44 141 HIS A C 1
ATOM 1102 O O . HIS A 1 141 ? -19.688 -12.414 -2.752 1 92.44 141 HIS A O 1
ATOM 1108 N N . PRO A 1 142 ? -21.359 -11.297 -3.516 1 87.88 142 PRO A N 1
ATOM 1109 C CA . PRO A 1 142 ? -21.781 -10.922 -2.164 1 87.88 142 PRO A CA 1
ATOM 1110 C C . PRO A 1 142 ? -22.266 -12.117 -1.35 1 87.88 142 PRO A C 1
ATOM 1112 O O . PRO A 1 142 ? -22.328 -12.047 -0.119 1 87.88 142 PRO A O 1
ATOM 1115 N N . ASN A 1 143 ? -22.672 -13.117 -2.07 1 92.81 143 ASN A N 1
ATOM 1116 C CA . ASN A 1 143 ? -23.078 -14.359 -1.421 1 92.81 143 ASN A CA 1
ATOM 1117 C C . ASN A 1 143 ? -22.203 -15.531 -1.857 1 92.81 143 ASN A C 1
ATOM 1119 O O . ASN A 1 143 ? -22.688 -16.469 -2.496 1 92.81 143 ASN A O 1
ATOM 1123 N N . LEU A 1 144 ? -21.078 -15.508 -1.382 1 95.81 144 LEU A N 1
ATOM 1124 C CA . LEU A 1 144 ? -20.094 -16.516 -1.745 1 95.81 144 LEU A CA 1
ATOM 1125 C C . LEU A 1 144 ? -20.453 -17.875 -1.137 1 95.81 144 LEU A C 1
ATOM 1127 O O . LEU A 1 144 ? -20.844 -17.953 0.028 1 95.81 144 LEU A O 1
ATOM 1131 N N . GLU A 1 145 ? -20.328 -18.906 -1.936 1 96.75 145 GLU A N 1
ATOM 1132 C CA . GLU A 1 145 ? -20.562 -20.266 -1.446 1 96.75 145 GLU A CA 1
ATOM 1133 C C . GLU A 1 145 ? -19.5 -20.672 -0.432 1 96.75 145 GLU A C 1
ATOM 1135 O O . GLU A 1 145 ? -18.328 -20.312 -0.559 1 96.75 145 GLU A O 1
ATOM 1140 N N . ARG A 1 146 ? -19.938 -21.484 0.441 1 97.06 146 ARG A N 1
ATOM 1141 C CA . ARG A 1 146 ? -19.062 -21.984 1.502 1 97.06 146 ARG A CA 1
ATOM 1142 C C . ARG A 1 146 ? -17.844 -22.688 0.922 1 97.06 146 ARG A C 1
ATOM 1144 O O . ARG A 1 146 ? -16.719 -22.484 1.401 1 97.06 146 ARG A O 1
ATOM 1151 N N . ARG A 1 147 ? -18.062 -23.484 -0.084 1 96.69 147 ARG A N 1
ATOM 1152 C CA . ARG A 1 147 ? -16.969 -24.234 -0.706 1 96.69 147 ARG A CA 1
ATOM 1153 C C . ARG A 1 147 ? -15.945 -23.281 -1.325 1 96.69 147 ARG A C 1
ATOM 1155 O O . ARG A 1 147 ? -14.734 -23.516 -1.213 1 96.69 147 ARG A O 1
ATOM 1162 N N . ASP A 1 148 ? -16.391 -22.25 -1.978 1 97.69 148 ASP A N 1
ATOM 1163 C CA . ASP A 1 148 ? -15.5 -21.281 -2.611 1 97.69 148 ASP A CA 1
ATOM 1164 C C . ASP A 1 148 ? -14.719 -20.484 -1.565 1 97.69 148 ASP A C 1
ATOM 1166 O O . ASP A 1 148 ? -13.523 -20.234 -1.728 1 97.69 148 ASP A O 1
ATOM 1170 N N . ALA A 1 149 ? -15.414 -20.109 -0.521 1 98.12 149 ALA A N 1
ATOM 1171 C CA . ALA A 1 149 ? -14.742 -19.422 0.577 1 98.12 149 ALA A CA 1
ATOM 1172 C C . ALA A 1 149 ? -13.617 -20.281 1.159 1 98.12 149 ALA A C 1
ATOM 1174 O O . ALA A 1 149 ? -12.508 -19.781 1.384 1 98.12 149 ALA A O 1
ATOM 1175 N N . ARG A 1 150 ? -13.945 -21.5 1.343 1 98.19 150 ARG A N 1
ATOM 1176 C CA . ARG A 1 150 ? -12.961 -22.438 1.88 1 98.19 150 ARG A CA 1
ATOM 1177 C C . ARG A 1 150 ? -11.75 -22.547 0.956 1 98.19 150 ARG A C 1
ATOM 1179 O O . ARG A 1 150 ? -10.609 -22.5 1.413 1 98.19 150 ARG A O 1
ATOM 1186 N N . THR A 1 151 ? -12.008 -22.703 -0.283 1 98.19 151 THR A N 1
ATOM 1187 C CA . THR A 1 151 ? -10.945 -22.844 -1.276 1 98.19 151 THR A CA 1
ATOM 1188 C C . THR A 1 151 ? -10.055 -21.609 -1.29 1 98.19 151 THR A C 1
ATOM 1190 O O . THR A 1 151 ? -8.82 -21.734 -1.272 1 98.19 151 THR A O 1
ATOM 1193 N N . LEU A 1 152 ? -10.625 -20.453 -1.271 1 98.56 152 LEU A N 1
ATOM 1194 C CA . LEU A 1 152 ? -9.867 -19.203 -1.261 1 98.56 152 LEU A CA 1
ATOM 1195 C C . LEU A 1 152 ? -8.984 -19.125 -0.024 1 98.56 152 LEU A C 1
ATOM 1197 O O . LEU A 1 152 ? -7.781 -18.859 -0.134 1 98.56 152 LEU A O 1
ATOM 1201 N N . ILE A 1 153 ? -9.602 -19.359 1.086 1 98.62 153 ILE A N 1
ATOM 1202 C CA . ILE A 1 153 ? -8.883 -19.219 2.348 1 98.62 153 ILE A CA 1
ATOM 1203 C C . ILE A 1 153 ? -7.73 -20.219 2.398 1 98.62 153 ILE A C 1
ATOM 1205 O O . ILE A 1 153 ? -6.605 -19.859 2.76 1 98.62 153 ILE A O 1
ATOM 1209 N N . GLN A 1 154 ? -7.961 -21.406 1.997 1 98.5 154 GLN A N 1
ATOM 1210 C CA . GLN A 1 154 ? -6.93 -22.438 1.979 1 98.5 154 GLN A CA 1
ATOM 1211 C C . GLN A 1 154 ? -5.746 -22.016 1.112 1 98.5 154 GLN A C 1
ATOM 1213 O O . GLN A 1 154 ? -4.594 -22.141 1.529 1 98.5 154 GLN A O 1
ATOM 1218 N N . GLN A 1 155 ? -6.008 -21.578 -0.044 1 98.62 155 GLN A N 1
ATOM 1219 C CA . GLN A 1 155 ? -4.953 -21.188 -0.976 1 98.62 155 GLN A CA 1
ATOM 1220 C C . GLN A 1 155 ? -4.164 -20 -0.452 1 98.62 155 GLN A C 1
ATOM 1222 O O . GLN A 1 155 ? -2.941 -19.938 -0.589 1 98.62 155 GLN A O 1
ATOM 1227 N N . ILE A 1 156 ? -4.84 -19.078 0.169 1 98.81 156 ILE A N 1
ATOM 1228 C CA . ILE A 1 156 ? -4.195 -17.875 0.69 1 98.81 156 ILE A CA 1
ATOM 1229 C C . ILE A 1 156 ? -3.264 -18.25 1.842 1 98.81 156 ILE A C 1
ATOM 1231 O O . ILE A 1 156 ? -2.125 -17.781 1.905 1 98.81 156 ILE A O 1
ATOM 1235 N N . VAL A 1 157 ? -3.738 -19.078 2.711 1 98.56 157 VAL A N 1
ATOM 1236 C CA . VAL A 1 157 ? -2.926 -19.516 3.844 1 98.56 157 VAL A CA 1
ATOM 1237 C C . VAL A 1 157 ? -1.722 -20.312 3.344 1 98.56 157 VAL A C 1
ATOM 1239 O O . VAL A 1 157 ? -0.608 -20.141 3.848 1 98.56 157 VAL A O 1
ATOM 1242 N N . LYS A 1 158 ? -1.876 -21.109 2.381 1 98.38 158 LYS A N 1
ATOM 1243 C CA . LYS A 1 158 ? -0.777 -21.875 1.795 1 98.38 158 LYS A CA 1
ATOM 1244 C C . LYS A 1 158 ? 0.25 -20.953 1.149 1 98.38 158 LYS A C 1
ATOM 1246 O O . LYS A 1 158 ? 1.453 -21.203 1.207 1 98.38 158 LYS A O 1
ATOM 1251 N N . ALA A 1 159 ? -0.215 -19.906 0.509 1 98.62 159 ALA A N 1
ATOM 1252 C CA . ALA A 1 159 ? 0.698 -18.922 -0.065 1 98.62 159 ALA A CA 1
ATOM 1253 C C . ALA A 1 159 ? 1.552 -18.281 1.019 1 98.62 159 ALA A C 1
ATOM 1255 O O . ALA A 1 159 ? 2.764 -18.125 0.855 1 98.62 159 ALA A O 1
ATOM 1256 N N . ALA A 1 160 ? 0.927 -17.906 2.092 1 98.25 160 ALA A N 1
ATOM 1257 C CA . ALA A 1 160 ? 1.646 -17.312 3.217 1 98.25 160 ALA A CA 1
ATOM 1258 C C . ALA A 1 160 ? 2.668 -18.281 3.793 1 98.25 160 ALA A C 1
ATOM 1260 O O . ALA A 1 160 ? 3.791 -17.891 4.117 1 98.25 160 ALA A O 1
ATOM 1261 N N . GLN A 1 161 ? 2.283 -19.469 3.902 1 97.56 161 GLN A N 1
ATOM 1262 C CA . GLN A 1 161 ? 3.182 -20.516 4.391 1 97.56 161 GLN A CA 1
ATOM 1263 C C . GLN A 1 161 ? 4.395 -20.656 3.479 1 97.56 161 GLN A C 1
ATOM 1265 O O . GLN A 1 161 ? 5.52 -20.828 3.955 1 97.56 161 GLN A O 1
ATOM 1270 N N . ALA A 1 162 ? 4.16 -20.641 2.252 1 97.81 162 ALA A N 1
ATOM 1271 C CA . ALA A 1 162 ? 5.246 -20.766 1.284 1 97.81 162 ALA A CA 1
ATOM 1272 C C . ALA A 1 162 ? 6.242 -19.625 1.425 1 97.81 162 ALA A C 1
ATOM 1274 O O . ALA A 1 162 ? 7.453 -19.828 1.316 1 97.81 162 ALA A O 1
ATOM 1275 N N . CYS A 1 163 ? 5.773 -18.438 1.618 1 97.12 163 CYS A N 1
ATOM 1276 C CA . CYS A 1 163 ? 6.664 -17.312 1.867 1 97.12 163 CYS A CA 1
ATOM 1277 C C . CYS A 1 163 ? 7.547 -17.578 3.082 1 97.12 163 CYS A C 1
ATOM 1279 O O . CYS A 1 163 ? 8.758 -17.375 3.025 1 97.12 163 CYS A O 1
ATOM 1281 N N . LYS A 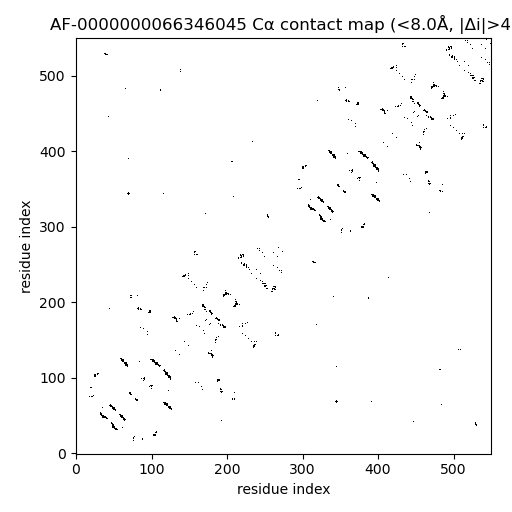1 164 ? 6.918 -17.984 4.109 1 95.19 164 LYS A N 1
ATOM 1282 C CA . LYS A 1 164 ? 7.641 -18.297 5.34 1 95.19 164 LYS A CA 1
ATOM 1283 C C . LYS A 1 164 ? 8.727 -19.344 5.098 1 95.19 164 LYS A C 1
ATOM 1285 O O . LYS A 1 164 ? 9.852 -19.203 5.586 1 95.19 164 LYS A O 1
ATOM 1290 N N . ARG A 1 165 ? 8.438 -20.312 4.367 1 95.12 165 ARG A N 1
ATOM 1291 C CA . ARG A 1 165 ? 9.383 -21.375 4.059 1 95.12 165 ARG A CA 1
ATOM 1292 C C . ARG A 1 165 ? 10.578 -20.844 3.283 1 95.12 165 ARG A C 1
ATOM 1294 O O . ARG A 1 165 ? 11.688 -21.375 3.391 1 95.12 165 ARG A O 1
ATOM 1301 N N . GLN A 1 166 ? 10.375 -19.812 2.547 1 93.62 166 GLN A N 1
ATOM 1302 C CA . GLN A 1 166 ? 11.453 -19.172 1.799 1 93.62 166 GLN A CA 1
ATOM 1303 C C . GLN A 1 166 ? 12.133 -18.094 2.629 1 93.62 166 GLN A C 1
ATOM 1305 O O . GLN A 1 166 ? 12.898 -17.281 2.098 1 93.62 166 GLN A O 1
ATOM 1310 N N . GLU A 1 167 ? 11.688 -17.969 3.881 1 92.25 167 GLU A N 1
ATOM 1311 C CA . GLU A 1 167 ? 12.234 -16.984 4.816 1 92.25 167 GLU A CA 1
ATOM 1312 C C . GLU A 1 167 ? 11.898 -15.562 4.379 1 92.25 167 GLU A C 1
ATOM 1314 O O . GLU A 1 167 ? 12.742 -14.672 4.457 1 92.25 167 GLU A O 1
ATOM 1319 N N . ILE A 1 168 ? 10.75 -15.453 3.889 1 93.56 168 ILE A N 1
ATOM 1320 C CA . ILE A 1 168 ? 10.25 -14.148 3.473 1 93.56 168 ILE A CA 1
ATOM 1321 C C . ILE A 1 168 ? 9.016 -13.781 4.297 1 93.56 168 ILE A C 1
ATOM 1323 O O . ILE A 1 168 ? 8.125 -14.602 4.48 1 93.56 168 ILE A O 1
ATOM 1327 N N . CYS A 1 169 ? 9.047 -12.617 4.848 1 93.44 169 CYS A N 1
ATOM 1328 C CA . CYS A 1 169 ? 7.828 -11.969 5.32 1 93.44 169 CYS A CA 1
ATOM 1329 C C . CYS A 1 169 ? 7.273 -11.016 4.273 1 93.44 169 CYS A C 1
ATOM 1331 O O . CYS A 1 169 ? 7.867 -9.969 4.004 1 93.44 169 CYS A O 1
ATOM 1333 N N . HIS A 1 170 ? 6.184 -11.375 3.682 1 94.88 170 HIS A N 1
ATOM 1334 C CA . HIS A 1 170 ? 5.629 -10.57 2.596 1 94.88 170 HIS A CA 1
ATOM 1335 C C . HIS A 1 170 ? 5.363 -9.141 3.047 1 94.88 170 HIS A C 1
ATOM 1337 O O . HIS A 1 170 ? 5.684 -8.188 2.332 1 94.88 170 HIS A O 1
ATOM 1343 N N . PHE A 1 171 ? 4.629 -9.047 4.25 1 90.25 171 PHE A N 1
ATOM 1344 C CA . PHE A 1 171 ? 4.48 -7.801 4.992 1 90.25 171 PHE A CA 1
ATOM 1345 C C . PHE A 1 171 ? 3.291 -7.004 4.473 1 90.25 171 PHE A C 1
ATOM 1347 O O . PHE A 1 171 ? 2.863 -6.035 5.105 1 90.25 171 PHE A O 1
ATOM 1354 N N . ASP A 1 172 ? 2.729 -7.379 3.391 1 90.62 172 ASP A N 1
ATOM 1355 C CA . ASP A 1 172 ? 1.627 -6.602 2.828 1 90.62 172 ASP A CA 1
ATOM 1356 C C . ASP A 1 172 ? 0.585 -7.516 2.184 1 90.62 172 ASP A C 1
ATOM 1358 O O . ASP A 1 172 ? 0.161 -7.277 1.05 1 90.62 172 ASP A O 1
ATOM 1362 N N . ILE A 1 173 ? 0.176 -8.453 2.834 1 95.12 173 ILE A N 1
ATOM 1363 C CA . ILE A 1 173 ? -0.881 -9.336 2.352 1 95.12 173 ILE A CA 1
ATOM 1364 C C . ILE A 1 173 ? -2.244 -8.711 2.631 1 95.12 173 ILE A C 1
ATOM 1366 O O . ILE A 1 173 ? -2.637 -8.555 3.791 1 95.12 173 ILE A O 1
ATOM 1370 N N . HIS A 1 174 ? -2.994 -8.367 1.542 1 92.06 174 HIS A N 1
ATOM 1371 C CA . HIS A 1 174 ? -4.352 -7.84 1.619 1 92.06 174 HIS A CA 1
ATOM 1372 C C . HIS A 1 174 ? -5.121 -8.109 0.33 1 92.06 174 HIS A C 1
ATOM 1374 O O . HIS A 1 174 ? -4.566 -8.656 -0.625 1 92.06 174 HIS A O 1
ATOM 1380 N N . ASP A 1 175 ? -6.367 -7.797 0.266 1 93.56 175 ASP A N 1
ATOM 1381 C CA . ASP A 1 175 ? -7.27 -8.258 -0.785 1 93.56 175 ASP A CA 1
ATOM 1382 C C . ASP A 1 175 ? -6.953 -7.582 -2.117 1 93.56 175 ASP A C 1
ATOM 1384 O O . ASP A 1 175 ? -7.312 -8.094 -3.18 1 93.56 175 ASP A O 1
ATOM 1388 N N . HIS A 1 176 ? -6.152 -6.477 -2.15 1 88.5 176 HIS A N 1
ATOM 1389 C CA . HIS A 1 176 ? -5.762 -5.836 -3.4 1 88.5 176 HIS A CA 1
ATOM 1390 C C . HIS A 1 176 ? -4.484 -6.453 -3.961 1 88.5 176 HIS A C 1
ATOM 1392 O O . HIS A 1 176 ? -4.141 -6.23 -5.121 1 88.5 176 HIS A O 1
ATOM 1398 N N . ASN A 1 177 ? -3.812 -7.211 -3.146 1 93.25 177 ASN A N 1
ATOM 1399 C CA . ASN A 1 177 ? -2.568 -7.844 -3.57 1 93.25 177 ASN A CA 1
ATOM 1400 C C . ASN A 1 177 ? -2.76 -9.336 -3.84 1 93.25 177 ASN A C 1
ATOM 1402 O O . ASN A 1 177 ? -1.793 -10.094 -3.852 1 93.25 177 ASN A O 1
ATOM 1406 N N . ILE A 1 178 ? -3.965 -9.742 -4.004 1 97.62 178 ILE A N 1
ATOM 1407 C CA . ILE A 1 178 ? -4.305 -11.117 -4.367 1 97.62 178 ILE A CA 1
ATOM 1408 C C . ILE A 1 178 ? -5.164 -11.117 -5.629 1 97.62 178 ILE A C 1
ATOM 1410 O O . ILE A 1 178 ? -6.254 -10.539 -5.645 1 97.62 178 ILE A O 1
ATOM 1414 N N . LEU A 1 179 ? -4.641 -11.812 -6.652 1 97.44 179 LEU A N 1
ATOM 1415 C CA . LEU A 1 179 ? -5.414 -11.992 -7.879 1 97.44 179 LEU A CA 1
ATOM 1416 C C . LEU A 1 179 ? -6.223 -13.281 -7.832 1 97.44 179 LEU A C 1
ATOM 1418 O O . LEU A 1 179 ? -5.746 -14.305 -7.332 1 97.44 179 LEU A O 1
ATOM 1422 N N . VAL A 1 180 ? -7.395 -13.211 -8.344 1 98.25 180 VAL A N 1
ATOM 1423 C CA . VAL A 1 180 ? -8.281 -14.367 -8.406 1 98.25 180 VAL A CA 1
ATOM 1424 C C . VAL A 1 180 ? -8.586 -14.711 -9.859 1 98.25 180 VAL A C 1
ATOM 1426 O O . VAL A 1 180 ? -9.016 -13.852 -10.633 1 98.25 180 VAL A O 1
ATOM 1429 N N . ILE A 1 181 ? -8.281 -15.93 -10.188 1 97.06 181 ILE A N 1
ATOM 1430 C CA . ILE A 1 181 ? -8.625 -16.516 -11.484 1 97.06 181 ILE A CA 1
ATOM 1431 C C . ILE A 1 181 ? -9.82 -17.453 -11.32 1 97.06 181 ILE A C 1
ATOM 1433 O O . ILE A 1 181 ? -9.82 -18.312 -10.445 1 97.06 181 ILE A O 1
ATOM 1437 N N . SER A 1 182 ? -10.797 -17.344 -12.148 1 92.5 182 SER A N 1
ATOM 1438 C CA . SER A 1 182 ? -11.969 -18.203 -12.117 1 92.5 182 SER A CA 1
ATOM 1439 C C . SER A 1 182 ? -12.648 -18.266 -13.484 1 92.5 182 SER A C 1
ATOM 1441 O O . SER A 1 182 ? -12.938 -17.234 -14.086 1 92.5 182 SER A O 1
ATOM 1443 N N . PRO A 1 183 ? -12.828 -19.594 -14.141 1 90.44 183 PRO A N 1
ATOM 1444 C CA . PRO A 1 183 ? -12.602 -20.953 -13.625 1 90.44 183 PRO A CA 1
ATOM 1445 C C . PRO A 1 183 ? -11.281 -21.547 -14.094 1 90.44 183 PRO A C 1
ATOM 1447 O O . PRO A 1 183 ? -10.797 -21.203 -15.18 1 90.44 183 PRO A O 1
ATOM 1450 N N . PRO A 1 184 ? -10.867 -22.5 -13.281 1 93.19 184 PRO A N 1
ATOM 1451 C CA . PRO A 1 184 ? -11.164 -22.875 -11.891 1 93.19 184 PRO A CA 1
ATOM 1452 C C . PRO A 1 184 ? -10.773 -21.781 -10.898 1 93.19 184 PRO A C 1
ATOM 1454 O O . PRO A 1 184 ? -10.039 -20.859 -11.25 1 93.19 184 PRO A O 1
ATOM 1457 N N . LEU A 1 185 ? -11.258 -21.922 -9.648 1 97.19 185 LEU A N 1
ATOM 1458 C CA . LEU A 1 185 ? -10.93 -20.938 -8.609 1 97.19 185 LEU A CA 1
ATOM 1459 C C . LEU A 1 185 ? -9.477 -21.094 -8.164 1 97.19 185 LEU A C 1
ATOM 1461 O O . LEU A 1 185 ? -9.102 -22.109 -7.578 1 97.19 185 LEU A O 1
ATOM 1465 N N . HIS A 1 186 ? -8.672 -20.062 -8.469 1 98.25 186 HIS A N 1
ATOM 1466 C CA . HIS A 1 186 ? -7.23 -20.062 -8.242 1 98.25 186 HIS A CA 1
ATOM 1467 C C . HIS A 1 186 ? -6.727 -18.672 -7.898 1 98.25 186 HIS A C 1
ATOM 1469 O O . HIS A 1 186 ? -7.176 -17.672 -8.477 1 98.25 186 HIS A O 1
ATOM 1475 N N . ILE A 1 187 ? -5.77 -18.609 -6.934 1 98.62 187 ILE A N 1
ATOM 1476 C CA . ILE A 1 187 ? -5.312 -17.281 -6.574 1 98.62 187 ILE A CA 1
ATOM 1477 C C . ILE A 1 187 ? -3.822 -17.141 -6.867 1 98.62 187 ILE A C 1
ATOM 1479 O O . ILE A 1 187 ? -3.119 -18.141 -7.02 1 98.62 187 ILE A O 1
ATOM 1483 N N . LYS A 1 188 ? -3.295 -15.922 -7.039 1 98.31 188 LYS A N 1
ATOM 1484 C CA . LYS A 1 188 ? -1.884 -15.555 -7.074 1 98.31 188 LYS A CA 1
ATOM 1485 C C . LYS A 1 188 ? -1.601 -14.375 -6.145 1 98.31 188 LYS A C 1
ATOM 1487 O O . LYS A 1 188 ? -2.205 -13.312 -6.281 1 98.31 188 LYS A O 1
ATOM 1492 N N . LEU A 1 189 ? -0.738 -14.602 -5.152 1 98.31 189 LEU A N 1
ATOM 1493 C CA . LEU A 1 189 ? -0.233 -13.492 -4.348 1 98.31 189 LEU A CA 1
ATOM 1494 C C . LEU A 1 189 ? 0.785 -12.672 -5.129 1 98.31 189 LEU A C 1
ATOM 1496 O O . LEU A 1 189 ? 1.722 -13.219 -5.711 1 98.31 189 LEU A O 1
ATOM 1500 N N . ILE A 1 190 ? 0.611 -11.297 -5.18 1 96 190 ILE A N 1
ATOM 1501 C CA . ILE A 1 190 ? 1.459 -10.445 -6.004 1 96 190 ILE A CA 1
ATOM 1502 C C . ILE A 1 190 ? 2.08 -9.352 -5.141 1 96 190 ILE A C 1
ATOM 1504 O O . ILE A 1 190 ? 1.752 -9.219 -3.959 1 96 190 ILE A O 1
ATOM 1508 N N . ASP A 1 191 ? 3.053 -8.586 -5.684 1 91.88 191 ASP A N 1
ATOM 1509 C CA . ASP A 1 191 ? 3.668 -7.375 -5.141 1 91.88 191 ASP A CA 1
ATOM 1510 C C . ASP A 1 191 ? 4.492 -7.691 -3.896 1 91.88 191 ASP A C 1
ATOM 1512 O O . ASP A 1 191 ? 4.02 -7.523 -2.771 1 91.88 191 ASP A O 1
ATOM 1516 N N . PHE A 1 192 ? 5.746 -7.879 -4.023 1 92.25 192 PHE A N 1
ATOM 1517 C CA . PHE A 1 192 ? 6.664 -8.219 -2.941 1 92.25 192 PHE A CA 1
ATOM 1518 C C . PHE A 1 192 ? 7.539 -7.031 -2.576 1 92.25 192 PHE A C 1
ATOM 1520 O O . PHE A 1 192 ? 8.594 -7.191 -1.96 1 92.25 192 PHE A O 1
ATOM 1527 N N . GLY A 1 193 ? 7.152 -5.922 -2.936 1 87.06 193 GLY A N 1
ATOM 1528 C CA . GLY A 1 193 ? 7.918 -4.699 -2.748 1 87.06 193 GLY A CA 1
ATOM 1529 C C . GLY A 1 193 ? 8.18 -4.379 -1.288 1 87.06 193 GLY A C 1
ATOM 1530 O O . GLY A 1 193 ? 9.188 -3.752 -0.958 1 87.06 193 GLY A O 1
ATOM 1531 N N . CYS A 1 194 ? 7.371 -4.855 -0.376 1 87.25 194 CYS A N 1
ATOM 1532 C CA . CYS A 1 194 ? 7.5 -4.574 1.048 1 87.25 194 CYS A CA 1
ATOM 1533 C C . CYS A 1 194 ? 8.109 -5.758 1.787 1 87.25 194 CYS A C 1
ATOM 1535 O O . CYS A 1 194 ? 8.242 -5.73 3.012 1 87.25 194 CYS A O 1
ATOM 1537 N N . GLY A 1 195 ? 8.445 -6.695 1.085 1 89 195 GLY A N 1
ATOM 1538 C CA . GLY A 1 195 ? 8.93 -7.914 1.713 1 89 195 GLY A CA 1
ATOM 1539 C C . GLY A 1 195 ? 10.234 -7.715 2.463 1 89 195 GLY A C 1
ATOM 1540 O O . GLY A 1 195 ? 11.055 -6.871 2.092 1 89 195 GLY A O 1
ATOM 1541 N N . LEU A 1 196 ? 10.344 -8.555 3.486 1 85.25 196 LEU A N 1
ATOM 1542 C CA . LEU A 1 196 ? 11.562 -8.562 4.289 1 85.25 196 LEU A CA 1
ATOM 1543 C C . LEU A 1 196 ? 12.102 -9.977 4.445 1 85.25 196 LEU A C 1
ATOM 1545 O O . LEU A 1 196 ? 11.328 -10.938 4.492 1 85.25 196 LEU A O 1
ATOM 1549 N N . HIS A 1 197 ? 13.367 -10.016 4.539 1 86.44 197 HIS A N 1
ATOM 1550 C CA . HIS A 1 197 ? 13.969 -11.305 4.863 1 86.44 197 HIS A CA 1
ATOM 1551 C C . HIS A 1 197 ? 13.867 -11.602 6.355 1 86.44 197 HIS A C 1
ATOM 1553 O O . HIS A 1 197 ? 14.094 -10.719 7.188 1 86.44 197 HIS A O 1
ATOM 1559 N N . ILE A 1 198 ? 13.477 -12.789 6.621 1 87 198 ILE A N 1
ATOM 1560 C CA . ILE A 1 198 ? 13.43 -13.234 8.016 1 87 198 ILE A CA 1
ATOM 1561 C C . ILE A 1 198 ? 14.828 -13.672 8.461 1 87 198 ILE A C 1
ATOM 1563 O O . ILE A 1 198 ? 15.414 -14.578 7.871 1 87 198 ILE A O 1
ATOM 1567 N N . PHE A 1 199 ? 15.258 -12.898 9.367 1 82.44 199 PHE A N 1
ATOM 1568 C CA . PHE A 1 199 ? 16.594 -13.195 9.891 1 82.44 199 PHE A CA 1
ATOM 1569 C C . PHE A 1 199 ? 16.516 -13.602 11.359 1 82.44 199 PHE A C 1
ATOM 1571 O O . PHE A 1 199 ? 15.781 -12.992 12.141 1 82.44 199 PHE A O 1
ATOM 1578 N N . HIS A 1 200 ? 17.234 -14.586 11.711 1 77.5 200 HIS A N 1
ATOM 1579 C CA . HIS A 1 200 ? 17.188 -15.172 13.047 1 77.5 200 HIS A CA 1
ATOM 1580 C C . HIS A 1 200 ? 18.016 -14.367 14.039 1 77.5 200 HIS A C 1
ATOM 1582 O O . HIS A 1 200 ? 17.797 -14.461 15.25 1 77.5 200 HIS A O 1
ATOM 1588 N N . ASP A 1 201 ? 18.906 -13.516 13.609 1 74.81 201 ASP A N 1
ATOM 1589 C CA . ASP A 1 201 ? 19.609 -12.547 14.445 1 74.81 201 ASP A CA 1
ATOM 1590 C C . ASP A 1 201 ? 19.562 -11.148 13.82 1 74.81 201 ASP A C 1
ATOM 1592 O O . ASP A 1 201 ? 20.578 -10.656 13.336 1 74.81 201 ASP A O 1
ATOM 1596 N N . PRO A 1 202 ? 18.453 -10.602 13.898 1 63.5 202 PRO A N 1
ATOM 1597 C CA . PRO A 1 202 ? 18.266 -9.344 13.18 1 63.5 202 PRO A CA 1
ATOM 1598 C C . PRO A 1 202 ? 19.094 -8.203 13.766 1 63.5 202 PRO A C 1
ATOM 1600 O O . PRO A 1 202 ? 19.469 -7.27 13.047 1 63.5 202 PRO A O 1
ATOM 1603 N N . ASP A 1 203 ? 19.344 -8.305 15.047 1 62.59 203 ASP A N 1
ATOM 1604 C CA . ASP A 1 203 ? 20.078 -7.234 15.719 1 62.59 203 ASP A CA 1
ATOM 1605 C C . ASP A 1 203 ? 21.516 -7.141 15.211 1 62.59 203 ASP A C 1
ATOM 1607 O O . ASP A 1 203 ? 22.156 -6.105 15.359 1 62.59 203 ASP A O 1
ATOM 1611 N N . ASN A 1 204 ? 21.875 -8.102 14.617 1 62.06 204 ASN A N 1
ATOM 1612 C CA . ASN A 1 204 ? 23.25 -8.117 14.117 1 62.06 204 ASN A CA 1
ATOM 1613 C C . ASN A 1 204 ? 23.297 -7.973 12.602 1 62.06 204 ASN A C 1
ATOM 1615 O O . ASN A 1 204 ? 24.266 -8.383 11.969 1 62.06 204 ASN A O 1
ATOM 1619 N N . HIS A 1 205 ? 22.188 -7.465 12.141 1 64.69 205 HIS A N 1
ATOM 1620 C CA . HIS A 1 205 ? 22.156 -7.305 10.695 1 64.69 205 HIS A CA 1
ATOM 1621 C C . HIS A 1 205 ? 22.359 -5.848 10.297 1 64.69 205 HIS A C 1
ATOM 1623 O O . HIS A 1 205 ? 21.703 -4.953 10.836 1 64.69 205 HIS A O 1
ATOM 1629 N N . PRO A 1 206 ? 23.344 -5.652 9.445 1 57.44 206 PRO A N 1
ATOM 1630 C CA . PRO A 1 206 ? 23.672 -4.277 9.078 1 57.44 206 PRO A CA 1
ATOM 1631 C C . PRO A 1 206 ? 22.516 -3.541 8.414 1 57.44 206 PRO A C 1
ATOM 1633 O O . PRO A 1 206 ? 22.406 -2.318 8.531 1 57.44 206 PRO A O 1
ATOM 1636 N N . ARG A 1 207 ? 21.719 -4.309 7.719 1 62.38 207 ARG A N 1
ATOM 1637 C CA . ARG A 1 207 ? 20.609 -3.645 7.051 1 62.38 207 ARG A CA 1
ATOM 1638 C C . ARG A 1 207 ? 19.281 -4 7.719 1 62.38 207 ARG A C 1
ATOM 1640 O O . ARG A 1 207 ? 18.531 -4.836 7.211 1 62.38 207 ARG A O 1
ATOM 1647 N N . ARG A 1 208 ? 18.969 -3.391 8.75 1 61.53 208 ARG A N 1
ATOM 1648 C CA . ARG A 1 208 ? 17.812 -3.676 9.586 1 61.53 208 ARG A CA 1
ATOM 1649 C C . ARG A 1 208 ? 16.516 -3.434 8.82 1 61.53 208 ARG A C 1
ATOM 1651 O O . ARG A 1 208 ? 15.492 -4.062 9.109 1 61.53 208 ARG A O 1
ATOM 1658 N N . ASP A 1 209 ? 16.688 -2.611 7.758 1 64.06 209 ASP A N 1
ATOM 1659 C CA . ASP A 1 209 ? 15.477 -2.264 7.016 1 64.06 209 ASP A CA 1
ATOM 1660 C C . ASP A 1 209 ? 15.117 -3.355 6.008 1 64.06 209 ASP A C 1
ATOM 1662 O O . ASP A 1 209 ? 14.109 -3.254 5.309 1 64.06 209 ASP A O 1
ATOM 1666 N N . THR A 1 210 ? 15.922 -4.355 6.043 1 69.19 210 THR A N 1
ATOM 1667 C CA . THR A 1 210 ? 15.656 -5.426 5.086 1 69.19 210 THR A CA 1
ATOM 1668 C C . THR A 1 210 ? 15.422 -6.75 5.809 1 69.19 210 THR A C 1
ATOM 1670 O O . THR A 1 210 ? 15.312 -7.797 5.172 1 69.19 210 THR A O 1
ATOM 1673 N N . VAL A 1 211 ? 15.367 -6.59 7.168 1 75.69 211 VAL A N 1
ATOM 1674 C CA . VAL A 1 211 ? 15.234 -7.848 7.898 1 75.69 211 VAL A CA 1
ATOM 1675 C C . VAL A 1 211 ? 14.172 -7.707 8.984 1 75.69 211 VAL A C 1
ATOM 1677 O O . VAL A 1 211 ? 13.805 -6.59 9.359 1 75.69 211 VAL A O 1
ATOM 1680 N N . ILE A 1 212 ? 13.672 -8.859 9.391 1 82.69 212 ILE A N 1
ATOM 1681 C CA . ILE A 1 212 ? 12.68 -8.945 10.461 1 82.69 212 ILE A CA 1
ATOM 1682 C C . ILE A 1 212 ? 12.883 -10.242 11.25 1 82.69 212 ILE A C 1
ATOM 1684 O O . ILE A 1 212 ? 13.352 -11.242 10.703 1 82.69 212 ILE A O 1
ATOM 1688 N N . SER A 1 213 ? 12.578 -10.156 12.516 1 84.19 213 SER A N 1
ATOM 1689 C CA . SER A 1 213 ? 12.711 -11.367 13.328 1 84.19 213 SER A CA 1
ATOM 1690 C C . SER A 1 213 ? 11.625 -12.383 12.984 1 84.19 213 SER A C 1
ATOM 1692 O O . SER A 1 213 ? 10.523 -12 12.57 1 84.19 213 SER A O 1
ATOM 1694 N N . PRO A 1 214 ? 11.945 -13.664 13.242 1 88.19 214 PRO A N 1
ATOM 1695 C CA . PRO A 1 214 ? 10.938 -14.695 12.961 1 88.19 214 PRO A CA 1
ATOM 1696 C C . PRO A 1 214 ? 9.648 -14.492 13.75 1 88.19 214 PRO A C 1
ATOM 1698 O O . PRO A 1 214 ? 8.555 -14.688 13.211 1 88.19 214 PRO A O 1
ATOM 1701 N N . VAL A 1 215 ? 9.719 -14.133 14.969 1 86.62 215 VAL A N 1
ATOM 1702 C CA . VAL A 1 215 ? 8.562 -13.969 15.836 1 86.62 215 VAL A CA 1
ATOM 1703 C C . VAL A 1 215 ? 7.688 -12.82 15.328 1 86.62 215 VAL A C 1
ATOM 1705 O O . VAL A 1 215 ? 6.473 -12.977 15.195 1 86.62 215 VAL A O 1
ATOM 1708 N N . THR A 1 216 ? 8.258 -11.742 15.047 1 85.12 216 THR A N 1
ATOM 1709 C CA . THR A 1 216 ? 7.523 -10.586 14.555 1 85.12 216 THR A CA 1
ATOM 1710 C C . THR A 1 216 ? 6.918 -10.883 13.188 1 85.12 216 THR A C 1
ATOM 1712 O O . THR A 1 216 ? 5.773 -10.508 12.914 1 85.12 216 THR A O 1
ATOM 1715 N N . ALA A 1 217 ? 7.688 -11.523 12.344 1 89.88 217 ALA A N 1
ATOM 1716 C CA . ALA A 1 217 ? 7.191 -11.914 11.031 1 89.88 217 ALA A CA 1
ATOM 1717 C C . ALA A 1 217 ? 5.938 -12.773 11.141 1 89.88 217 ALA A C 1
ATOM 1719 O O . ALA A 1 217 ? 4.969 -12.57 10.406 1 89.88 217 ALA A O 1
ATOM 1720 N N . GLU A 1 218 ? 5.945 -13.695 12.062 1 92.31 218 GLU A N 1
ATOM 1721 C CA . GLU A 1 218 ? 4.805 -14.578 12.289 1 92.31 218 GLU A CA 1
ATOM 1722 C C . GLU A 1 218 ? 3.578 -13.797 12.742 1 92.31 218 GLU A C 1
ATOM 1724 O O . GLU A 1 218 ? 2.477 -14.008 12.234 1 92.31 218 GLU A O 1
ATOM 1729 N N . GLN A 1 219 ? 3.801 -12.93 13.664 1 89.12 219 GLN A N 1
ATOM 1730 C CA . GLN A 1 219 ? 2.703 -12.125 14.195 1 89.12 219 GLN A CA 1
ATOM 1731 C C . GLN A 1 219 ? 2.072 -11.266 13.102 1 89.12 219 GLN A C 1
ATOM 1733 O O . GLN A 1 219 ? 0.846 -11.203 12.984 1 89.12 219 GLN A O 1
ATOM 1738 N N . ILE A 1 220 ? 2.883 -10.68 12.328 1 89.75 220 ILE A N 1
ATOM 1739 C CA . ILE A 1 220 ? 2.406 -9.82 11.242 1 89.75 220 ILE A CA 1
ATOM 1740 C C . ILE A 1 220 ? 1.6 -10.656 10.25 1 89.75 220 ILE A C 1
ATOM 1742 O O . ILE A 1 220 ? 0.494 -10.273 9.859 1 89.75 220 ILE A O 1
ATOM 1746 N N . THR A 1 221 ? 2.152 -11.727 9.828 1 94.56 221 THR A N 1
ATOM 1747 C CA . THR A 1 221 ? 1.503 -12.57 8.836 1 94.56 221 THR A CA 1
ATOM 1748 C C . THR A 1 221 ? 0.162 -13.086 9.359 1 94.56 221 THR A C 1
ATOM 1750 O O . THR A 1 221 ? -0.838 -13.062 8.641 1 94.56 221 THR A O 1
ATOM 1753 N N . VAL A 1 222 ? 0.136 -13.492 10.562 1 94.88 222 VAL A N 1
ATOM 1754 C CA . VAL A 1 222 ? -1.094 -14.008 11.156 1 94.88 222 VAL A CA 1
ATOM 1755 C C . VAL A 1 222 ? -2.146 -12.906 11.203 1 94.88 222 VAL A C 1
ATOM 1757 O O . VAL A 1 222 ? -3.305 -13.125 10.844 1 94.88 222 VAL A O 1
ATOM 1760 N N . ASN A 1 223 ? -1.75 -11.781 11.672 1 90.69 223 ASN A N 1
ATOM 1761 C CA . ASN A 1 223 ? -2.691 -10.664 11.711 1 90.69 223 ASN A CA 1
ATOM 1762 C C . ASN A 1 223 ? -3.244 -10.352 10.32 1 90.69 223 ASN A C 1
ATOM 1764 O O . ASN A 1 223 ? -4.426 -10.023 10.18 1 90.69 223 ASN A O 1
ATOM 1768 N N . GLN A 1 224 ? -2.396 -10.367 9.32 1 92.56 224 GLN A N 1
ATOM 1769 C CA . GLN A 1 224 ? -2.838 -10.133 7.945 1 92.56 224 GLN A CA 1
ATOM 1770 C C . GLN A 1 224 ? -3.842 -11.195 7.508 1 92.56 224 GLN A C 1
ATOM 1772 O O . GLN A 1 224 ? -4.852 -10.883 6.875 1 92.56 224 GLN A O 1
ATOM 1777 N N . LEU A 1 225 ? -3.629 -12.406 7.84 1 96.75 225 LEU A N 1
ATOM 1778 C CA . LEU A 1 225 ? -4.531 -13.5 7.492 1 96.75 225 LEU A CA 1
ATOM 1779 C C . LEU A 1 225 ? -5.871 -13.344 8.203 1 96.75 225 LEU A C 1
ATOM 1781 O O . LEU A 1 225 ? -6.926 -13.578 7.605 1 96.75 225 LEU A O 1
ATOM 1785 N N . VAL A 1 226 ? -5.797 -12.984 9.445 1 94.62 226 VAL A N 1
ATOM 1786 C CA . VAL A 1 226 ? -7.023 -12.75 10.195 1 94.62 226 VAL A CA 1
ATOM 1787 C C . VAL A 1 226 ? -7.891 -11.727 9.461 1 94.62 226 VAL A C 1
ATOM 1789 O O . VAL A 1 226 ? -9.078 -11.953 9.242 1 94.62 226 VAL A O 1
ATOM 1792 N N . THR A 1 227 ? -7.289 -10.727 9.078 1 90.75 227 THR A N 1
ATOM 1793 C CA . THR A 1 227 ? -8.008 -9.648 8.414 1 90.75 227 THR A CA 1
ATOM 1794 C C . THR A 1 227 ? -8.625 -10.141 7.105 1 90.75 227 THR A C 1
ATOM 1796 O O . THR A 1 227 ? -9.781 -9.836 6.801 1 90.75 227 THR A O 1
ATOM 1799 N N . ILE A 1 228 ? -7.926 -10.852 6.344 1 95.75 228 ILE A N 1
ATOM 1800 C CA . ILE A 1 228 ? -8.398 -11.336 5.051 1 95.75 228 ILE A CA 1
ATOM 1801 C C . ILE A 1 228 ? -9.555 -12.312 5.258 1 95.75 228 ILE A C 1
ATOM 1803 O O . ILE A 1 228 ? -10.555 -12.258 4.539 1 95.75 228 ILE A O 1
ATOM 1807 N N . VAL A 1 229 ? -9.406 -13.195 6.164 1 96.56 229 VAL A N 1
ATOM 1808 C CA . VAL A 1 229 ? -10.445 -14.188 6.43 1 96.56 229 VAL A CA 1
ATOM 1809 C C . VAL A 1 229 ? -11.727 -13.492 6.887 1 96.56 229 VAL A C 1
ATOM 1811 O O . VAL A 1 229 ? -12.82 -13.82 6.422 1 96.56 229 VAL A O 1
ATOM 1814 N N . GLU A 1 230 ? -11.555 -12.602 7.789 1 92.25 230 GLU A N 1
ATOM 1815 C CA . GLU A 1 230 ? -12.719 -11.836 8.227 1 92.25 230 GLU A CA 1
ATOM 1816 C C . GLU A 1 230 ? -13.367 -11.102 7.051 1 92.25 230 GLU A C 1
ATOM 1818 O O . GLU A 1 230 ? -14.594 -10.977 6.996 1 92.25 230 GLU A O 1
ATOM 1823 N N . GLY A 1 231 ? -12.586 -10.594 6.199 1 91.31 231 GLY A N 1
ATOM 1824 C CA . GLY A 1 231 ? -13.109 -9.969 4.992 1 91.31 231 GLY A CA 1
ATOM 1825 C C . GLY A 1 231 ? -13.922 -10.914 4.133 1 91.31 231 GLY A C 1
ATOM 1826 O O . GLY A 1 231 ? -15 -10.555 3.658 1 91.31 231 GLY A O 1
ATOM 1827 N N . ILE A 1 232 ? -13.445 -12.07 3.908 1 95.75 232 ILE A N 1
ATOM 1828 C CA . ILE A 1 232 ? -14.133 -13.086 3.121 1 95.75 232 ILE A CA 1
ATOM 1829 C C . ILE A 1 232 ? -15.43 -13.484 3.822 1 95.75 232 ILE A C 1
ATOM 1831 O O . ILE A 1 232 ? -16.469 -13.656 3.176 1 95.75 232 ILE A O 1
ATOM 1835 N N . ALA A 1 233 ? -15.391 -13.625 5.09 1 94.38 233 ALA A N 1
ATOM 1836 C CA . ALA A 1 233 ? -16.531 -14.078 5.887 1 94.38 233 ALA A CA 1
ATOM 1837 C C . ALA A 1 233 ? -17.703 -13.125 5.746 1 94.38 233 ALA A C 1
ATOM 1839 O O . ALA A 1 233 ? -18.859 -13.531 5.898 1 94.38 233 ALA A O 1
ATOM 1840 N N . ARG A 1 234 ? -17.438 -12.016 5.43 1 88.75 234 ARG A N 1
ATOM 1841 C CA . ARG A 1 234 ? -18.5 -11.039 5.242 1 88.75 234 ARG A CA 1
ATOM 1842 C C . ARG A 1 234 ? -19.312 -11.352 3.988 1 88.75 234 ARG A C 1
ATOM 1844 O O . ARG A 1 234 ? -20.438 -10.852 3.822 1 88.75 234 ARG A O 1
ATOM 1851 N N . HIS A 1 235 ? -18.719 -12.062 3.127 1 92.44 235 HIS A N 1
ATOM 1852 C CA . HIS A 1 235 ? -19.391 -12.406 1.879 1 92.44 235 HIS A CA 1
ATOM 1853 C C . HIS A 1 235 ? -19.859 -13.859 1.892 1 92.44 235 HIS A C 1
ATOM 1855 O O . HIS A 1 235 ? -20.344 -14.367 0.88 1 92.44 235 HIS A O 1
ATOM 1861 N N . CYS A 1 236 ? -19.703 -14.445 2.994 1 95.75 236 CYS A N 1
ATOM 1862 C CA . CYS A 1 236 ? -20.094 -15.844 3.162 1 95.75 236 CYS A CA 1
ATOM 1863 C C . CYS A 1 236 ? -20.594 -16.094 4.578 1 95.75 236 CYS A C 1
ATOM 1865 O O . CYS A 1 236 ? -19.812 -16.328 5.488 1 95.75 236 CYS A O 1
ATOM 1867 N N . SER A 1 237 ? -21.844 -16.297 4.77 1 92.25 237 SER A N 1
ATOM 1868 C CA . SER A 1 237 ? -22.453 -16.422 6.09 1 92.25 237 SER A CA 1
ATOM 1869 C C . SER A 1 237 ? -22.391 -17.859 6.59 1 92.25 237 SER A C 1
ATOM 1871 O O . SER A 1 237 ? -22.641 -18.125 7.77 1 92.25 237 SER A O 1
ATOM 1873 N N . SER A 1 238 ? -22.016 -18.703 5.77 1 95.62 238 SER A N 1
ATOM 1874 C CA . SER A 1 238 ? -22.109 -20.125 6.113 1 95.62 238 SER A CA 1
ATOM 1875 C C . SER A 1 238 ? -20.766 -20.656 6.613 1 95.62 238 SER A C 1
ATOM 1877 O O . SER A 1 238 ? -20.625 -21.859 6.828 1 95.62 238 SER A O 1
ATOM 1879 N N . ILE A 1 239 ? -19.781 -19.812 6.809 1 97.06 239 ILE A N 1
ATOM 1880 C CA . ILE A 1 239 ? -18.547 -20.266 7.418 1 97.06 239 ILE A CA 1
ATOM 1881 C C . ILE A 1 239 ? -18.797 -20.703 8.859 1 97.06 239 ILE A C 1
ATOM 1883 O O . ILE A 1 239 ? -19.516 -20.031 9.602 1 97.06 239 ILE A O 1
ATOM 1887 N N . PRO A 1 240 ? -18.25 -21.844 9.25 1 97.31 240 PRO A N 1
ATOM 1888 C CA . PRO A 1 240 ? -18.516 -22.344 10.602 1 97.31 240 PRO A CA 1
ATOM 1889 C C . PRO A 1 240 ? -18.141 -21.359 11.695 1 97.31 240 PRO A C 1
ATOM 1891 O O . PRO A 1 240 ? -17.047 -20.766 11.641 1 97.31 240 PRO A O 1
ATOM 1894 N N . THR A 1 241 ? -18.953 -21.266 12.648 1 96.62 241 THR A N 1
ATOM 1895 C CA . THR A 1 241 ? -18.75 -20.328 13.758 1 96.62 241 THR A CA 1
ATOM 1896 C C . THR A 1 241 ? -17.484 -20.672 14.523 1 96.62 241 THR A C 1
ATOM 1898 O O . THR A 1 241 ? -16.719 -19.781 14.914 1 96.62 241 THR A O 1
ATOM 1901 N N . ALA A 1 242 ? -17.266 -21.922 14.75 1 96.5 242 ALA A N 1
ATOM 1902 C CA . ALA A 1 242 ? -16.094 -22.359 15.492 1 96.5 242 ALA A CA 1
ATOM 1903 C C . ALA A 1 242 ? -14.805 -21.891 14.82 1 96.5 242 ALA A C 1
ATOM 1905 O O . ALA A 1 242 ? -13.852 -21.484 15.492 1 96.5 242 ALA A O 1
ATOM 1906 N N . PHE A 1 243 ? -14.781 -21.984 13.531 1 97.5 243 PHE A N 1
ATOM 1907 C CA . PHE A 1 243 ? -13.617 -21.531 12.781 1 97.5 243 PHE A CA 1
ATOM 1908 C C . PHE A 1 243 ? -13.43 -20.016 12.93 1 97.5 243 PHE A C 1
ATOM 1910 O O . PHE A 1 243 ? -12.312 -19.547 13.172 1 97.5 243 PHE A O 1
ATOM 1917 N N . MET A 1 244 ? -14.43 -19.266 12.867 1 96.12 244 MET A N 1
ATOM 1918 C CA . MET A 1 244 ? -14.352 -17.812 12.961 1 96.12 244 MET A CA 1
ATOM 1919 C C . MET A 1 244 ? -13.922 -17.391 14.359 1 96.12 244 MET A C 1
ATOM 1921 O O . MET A 1 244 ? -13.195 -16.406 14.516 1 96.12 244 MET A O 1
ATOM 1925 N N . GLU A 1 245 ? -14.406 -18.047 15.352 1 95.31 245 GLU A N 1
ATOM 1926 C CA . GLU A 1 245 ? -13.984 -17.766 16.719 1 95.31 245 GLU A CA 1
ATOM 1927 C C . GLU A 1 245 ? -12.484 -17.969 16.891 1 95.31 245 GLU A C 1
ATOM 1929 O O . GLU A 1 245 ? -11.805 -17.172 17.516 1 95.31 245 GLU A O 1
ATOM 1934 N N . TYR A 1 246 ? -12.039 -19.062 16.328 1 96 246 TYR A N 1
ATOM 1935 C CA . TYR A 1 246 ? -10.602 -19.344 16.375 1 96 246 TYR A CA 1
ATOM 1936 C C . TYR A 1 246 ? -9.82 -18.234 15.68 1 96 246 TYR A C 1
ATOM 1938 O O . TYR A 1 246 ? -8.82 -17.734 16.219 1 96 246 TYR A O 1
ATOM 1946 N N . ILE A 1 247 ? -10.273 -17.828 14.484 1 96.25 247 ILE A N 1
ATOM 1947 C CA . ILE A 1 247 ? -9.586 -16.812 13.695 1 96.25 247 ILE A CA 1
ATOM 1948 C C . ILE A 1 247 ? -9.539 -15.5 14.484 1 96.25 247 ILE A C 1
ATOM 1950 O O . ILE A 1 247 ? -8.492 -14.852 14.562 1 96.25 247 ILE A O 1
ATOM 1954 N N . THR A 1 248 ? -10.562 -15.125 15.078 1 91.25 248 THR A N 1
ATOM 1955 C CA . THR A 1 248 ? -10.633 -13.898 15.867 1 91.25 248 THR A CA 1
ATOM 1956 C C . THR A 1 248 ? -9.656 -13.961 17.047 1 91.25 248 THR A C 1
ATOM 1958 O O . THR A 1 248 ? -9.016 -12.969 17.375 1 91.25 248 THR A O 1
ATOM 1961 N N . ALA A 1 249 ? -9.531 -15.07 17.594 1 91.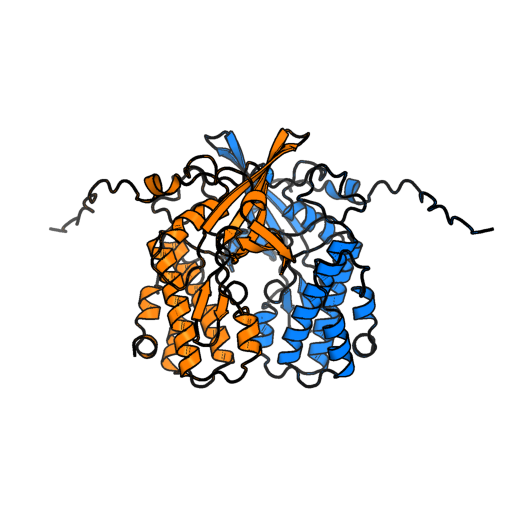94 249 ALA A N 1
ATOM 1962 C CA . ALA A 1 249 ? -8.633 -15.266 18.734 1 91.94 249 ALA A CA 1
ATOM 1963 C C . ALA A 1 249 ? -7.172 -15.156 18.297 1 91.94 249 ALA A C 1
ATOM 1965 O O . ALA A 1 249 ? -6.293 -14.938 19.141 1 91.94 249 ALA A O 1
ATOM 1966 N N . CYS A 1 250 ? -6.918 -15.391 17.062 1 93.31 250 CYS A N 1
ATOM 1967 C CA . CYS A 1 250 ? -5.551 -15.336 16.547 1 93.31 250 CYS A CA 1
ATOM 1968 C C . CYS A 1 250 ? -5.047 -13.898 16.5 1 93.31 250 CYS A C 1
ATOM 1970 O O . CYS A 1 250 ? -3.84 -13.664 16.391 1 93.31 250 CYS A O 1
ATOM 1972 N N . ARG A 1 251 ? -5.938 -12.938 16.594 1 86.56 251 ARG A N 1
ATOM 1973 C CA . ARG A 1 251 ? -5.535 -11.539 16.5 1 86.56 251 ARG A CA 1
ATOM 1974 C C . ARG A 1 251 ? -4.664 -11.141 17.688 1 86.56 251 ARG A C 1
ATOM 1976 O O . ARG A 1 251 ? -4.953 -11.508 18.828 1 86.56 251 ARG A O 1
ATOM 1983 N N . SER A 1 252 ? -3.533 -10.648 17.484 1 76.06 252 SER A N 1
ATOM 1984 C CA . SER A 1 252 ? -2.639 -10.219 18.547 1 76.06 252 SER A CA 1
ATOM 1985 C C . SER A 1 252 ? -2.133 -8.805 18.312 1 76.06 252 SER A C 1
ATOM 1987 O O . SER A 1 252 ? -2.137 -8.312 17.188 1 76.06 252 SER A O 1
ATOM 1989 N N . SER A 1 253 ? -1.927 -8.078 19.531 1 62.53 253 SER A N 1
ATOM 1990 C CA . SER A 1 253 ? -1.231 -6.801 19.422 1 62.53 253 SER A CA 1
ATOM 1991 C C . SER A 1 253 ? 0.247 -7 19.109 1 62.53 253 SER A C 1
ATOM 1993 O O . SER A 1 253 ? 0.863 -7.961 19.562 1 62.53 253 SER A O 1
ATOM 1995 N N . LEU A 1 254 ? 0.758 -6.301 18.156 1 59.25 254 LEU A N 1
ATOM 1996 C CA . LEU A 1 254 ? 2.168 -6.406 17.781 1 59.25 254 LEU A CA 1
ATOM 1997 C C . LEU A 1 254 ? 3.061 -6.09 18.984 1 59.25 254 LEU A C 1
ATOM 1999 O O . LEU A 1 254 ? 4.242 -6.449 18.984 1 59.25 254 LEU A O 1
ATOM 2003 N N . ASN A 1 255 ? 2.6 -5.395 20.016 1 53.78 255 ASN A N 1
ATOM 2004 C CA . ASN A 1 255 ? 3.4 -4.902 21.141 1 53.78 255 ASN A CA 1
ATOM 2005 C C . ASN A 1 255 ? 3.881 -6.043 22.031 1 53.78 255 ASN A C 1
ATOM 2007 O O . ASN A 1 255 ? 4.715 -5.84 22.906 1 53.78 255 ASN A O 1
ATOM 2011 N N . VAL A 1 256 ? 3.205 -7.141 22.094 1 48.72 256 VAL A N 1
ATOM 2012 C CA . VAL A 1 256 ? 3.533 -8.008 23.234 1 48.72 256 VAL A CA 1
ATOM 2013 C C . VAL A 1 256 ? 4.676 -8.945 22.844 1 48.72 256 VAL A C 1
ATOM 2015 O O . VAL A 1 256 ? 4.562 -9.703 21.875 1 48.72 256 VAL A O 1
ATOM 2018 N N . GLU A 1 257 ? 5.801 -8.414 22.891 1 49.84 257 GLU A N 1
ATOM 2019 C CA . GLU A 1 257 ? 6.883 -9.383 22.797 1 49.84 257 GLU A CA 1
ATOM 2020 C C . GLU A 1 257 ? 6.426 -10.773 23.25 1 49.84 257 GLU A C 1
ATOM 2022 O O . GLU A 1 257 ? 7.199 -11.523 23.828 1 49.84 257 GLU A O 1
ATOM 2027 N N . GLU A 1 258 ? 5.207 -10.852 23.391 1 54.5 258 GLU A N 1
ATOM 2028 C CA . GLU A 1 258 ? 4.773 -12.148 23.891 1 54.5 258 GLU A CA 1
ATOM 2029 C C . GLU A 1 258 ? 4.969 -13.242 22.844 1 54.5 258 GLU A C 1
ATOM 2031 O O . GLU A 1 258 ? 5.125 -12.945 21.656 1 54.5 258 GLU A O 1
ATOM 2036 N N . VAL A 1 259 ? 5.047 -14.398 23.266 1 59.78 259 VAL A N 1
ATOM 2037 C CA . VAL A 1 259 ? 5.098 -15.727 22.656 1 59.78 259 VAL A CA 1
ATOM 2038 C C . VAL A 1 259 ? 4.062 -15.82 21.547 1 59.78 259 VAL A C 1
ATOM 2040 O O . VAL A 1 259 ? 2.982 -15.234 21.641 1 59.78 259 VAL A O 1
ATOM 2043 N N . VAL A 1 260 ? 4.641 -16.016 20.375 1 62.94 260 VAL A N 1
ATOM 2044 C CA . VAL A 1 260 ? 3.725 -16.375 19.297 1 62.94 260 VAL A CA 1
ATOM 2045 C C . VAL A 1 260 ? 2.619 -17.281 19.828 1 62.94 260 VAL A C 1
ATOM 2047 O O . VAL A 1 260 ? 2.887 -18.375 20.312 1 62.94 260 VAL A O 1
ATOM 2050 N N . GLN A 1 261 ? 1.416 -16.75 19.828 1 74.19 261 GLN A N 1
ATOM 2051 C CA . GLN A 1 261 ? 0.312 -17.547 20.359 1 74.19 261 GLN A CA 1
ATOM 2052 C C . GLN A 1 261 ? -0.291 -18.438 19.281 1 74.19 261 GLN A C 1
ATOM 2054 O O . GLN A 1 261 ? -0.723 -19.547 19.547 1 74.19 261 GLN A O 1
ATOM 2059 N N . HIS A 1 262 ? -0.229 -18 18.047 1 90.12 262 HIS A N 1
ATOM 2060 C CA . HIS A 1 262 ? -0.762 -18.734 16.906 1 90.12 262 HIS A CA 1
ATOM 2061 C C . HIS A 1 262 ? 0.157 -18.609 15.695 1 90.12 262 HIS A C 1
ATOM 2063 O O . HIS A 1 262 ? 0.833 -17.594 15.523 1 90.12 262 HIS A O 1
ATOM 2069 N N . THR A 1 263 ? 0.178 -19.688 14.898 1 94.56 263 THR A N 1
ATOM 2070 C CA . THR A 1 263 ? 1.042 -19.719 13.727 1 94.56 263 THR A CA 1
ATOM 2071 C C . THR A 1 263 ? 0.222 -19.922 12.453 1 94.56 263 THR A C 1
ATOM 2073 O O . THR A 1 263 ? -0.946 -20.312 12.516 1 94.56 263 THR A O 1
ATOM 2076 N N . VAL A 1 264 ? 0.866 -19.688 11.336 1 96.88 264 VAL A N 1
ATOM 2077 C CA . VAL A 1 264 ? 0.256 -19.906 10.023 1 96.88 264 VAL A CA 1
ATOM 2078 C C . VAL A 1 264 ? -0.127 -21.375 9.875 1 96.88 264 VAL A C 1
ATOM 2080 O O . VAL A 1 264 ? -1.217 -21.688 9.391 1 96.88 264 VAL A O 1
ATOM 2083 N N . GLU A 1 265 ? 0.757 -22.266 10.289 1 96.38 265 GLU A N 1
ATOM 2084 C CA . GLU A 1 265 ? 0.519 -23.703 10.203 1 96.38 265 GLU A CA 1
ATOM 2085 C C . GLU A 1 265 ? -0.704 -24.109 11.023 1 96.38 265 GL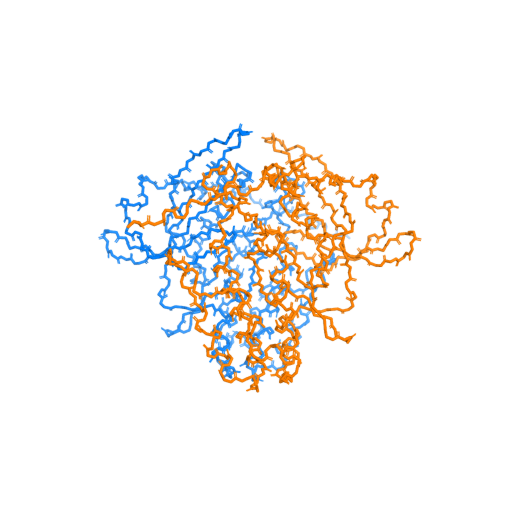U A C 1
ATOM 2087 O O . GLU A 1 265 ? -1.488 -24.953 10.602 1 96.38 265 GLU A O 1
ATOM 2092 N N . GLU A 1 266 ? -0.81 -23.516 12.133 1 96.06 266 GLU A N 1
ATOM 2093 C CA . GLU A 1 266 ? -1.94 -23.844 13 1 96.06 266 GLU A CA 1
ATOM 2094 C C . GLU A 1 266 ? -3.262 -23.422 12.359 1 96.06 266 GLU A C 1
ATOM 2096 O O . GLU A 1 266 ? -4.273 -24.109 12.516 1 96.06 266 GLU A O 1
ATOM 2101 N N . ILE A 1 267 ? -3.256 -22.359 11.695 1 96.81 267 ILE A N 1
ATOM 2102 C CA . ILE A 1 267 ? -4.457 -21.922 10.992 1 96.81 267 ILE A CA 1
ATOM 2103 C C . ILE A 1 267 ? -4.816 -22.938 9.914 1 96.81 267 ILE A C 1
ATOM 2105 O O . ILE A 1 267 ? -5.977 -23.328 9.789 1 96.81 267 ILE A O 1
ATOM 2109 N N . LEU A 1 268 ? -3.885 -23.359 9.148 1 96.25 268 LEU A N 1
ATOM 2110 C CA . LEU A 1 268 ? -4.105 -24.297 8.062 1 96.25 268 LEU A CA 1
ATOM 2111 C C . LEU A 1 268 ? -4.609 -25.641 8.594 1 96.25 268 LEU A C 1
ATOM 2113 O O . LEU A 1 268 ? -5.363 -26.344 7.914 1 96.25 268 LEU A O 1
ATOM 2117 N N . ASP A 1 269 ? -4.273 -25.953 9.789 1 95.94 269 ASP A N 1
ATOM 2118 C CA . ASP A 1 269 ? -4.586 -27.25 10.383 1 95.94 269 ASP A CA 1
ATOM 2119 C C . ASP A 1 269 ? -5.984 -27.25 11 1 95.94 269 ASP A C 1
ATOM 2121 O O . ASP A 1 269 ? -6.449 -28.281 11.5 1 95.94 269 ASP A O 1
ATOM 2125 N N . GLN A 1 270 ? -6.648 -26.156 10.969 1 96.38 270 GLN A N 1
ATOM 2126 C CA . GLN A 1 270 ? -8.008 -26.125 11.508 1 96.38 270 GLN A CA 1
ATOM 2127 C C . GLN A 1 270 ? -8.906 -27.109 10.773 1 96.38 270 GLN A C 1
ATOM 2129 O O . GLN A 1 270 ? -8.844 -27.234 9.547 1 96.38 270 GLN A O 1
ATOM 2134 N N . PRO A 1 271 ? -9.797 -27.828 11.422 1 95.25 271 PRO A N 1
ATOM 2135 C CA . PRO A 1 271 ? -10.594 -28.922 10.867 1 95.25 271 PRO A CA 1
ATOM 2136 C C . PRO A 1 271 ? -11.367 -28.516 9.617 1 95.25 271 PRO A C 1
ATOM 2138 O O . PRO A 1 271 ? -11.445 -29.281 8.656 1 95.25 271 PRO A O 1
ATOM 2141 N N . TRP A 1 272 ? -11.898 -27.375 9.594 1 95.88 272 TRP A N 1
ATOM 2142 C CA . TRP A 1 272 ? -12.719 -26.969 8.461 1 95.88 272 TRP A CA 1
ATOM 2143 C C . TRP A 1 272 ? -11.867 -26.781 7.211 1 95.88 272 TRP A C 1
ATOM 2145 O O . TRP A 1 272 ? -12.352 -26.953 6.09 1 95.88 272 TRP A O 1
ATOM 2155 N N . LEU A 1 273 ? -10.609 -26.359 7.391 1 95.38 273 LEU A N 1
ATOM 2156 C CA . LEU A 1 273 ? -9.734 -26.125 6.246 1 95.38 273 LEU A CA 1
ATOM 2157 C C . LEU A 1 273 ? -9.094 -27.422 5.781 1 95.38 273 LEU A C 1
ATOM 2159 O O . LEU A 1 273 ? -8.672 -27.547 4.629 1 95.38 273 LEU A O 1
ATOM 2163 N N . ARG A 1 274 ? -8.938 -28.438 6.652 1 86.62 274 ARG A N 1
ATOM 2164 C CA . ARG A 1 274 ? -8.297 -29.703 6.324 1 86.62 274 ARG A CA 1
ATOM 2165 C C . ARG A 1 274 ? -9.242 -30.609 5.551 1 86.62 274 ARG A C 1
ATOM 2167 O O . ARG A 1 274 ? -8.805 -31.469 4.773 1 86.62 274 ARG A O 1
ATOM 2174 N N . ASP A 1 275 ? -10.531 -30.484 5.691 1 65.94 275 ASP A N 1
ATOM 2175 C CA . ASP A 1 275 ? -11.484 -31.422 5.086 1 65.94 275 ASP A CA 1
ATOM 2176 C C . ASP A 1 275 ? -11.711 -31.078 3.613 1 65.94 275 ASP A C 1
ATOM 2178 O O . ASP A 1 275 ? -11.727 -29.906 3.236 1 65.94 275 ASP A O 1
ATOM 2182 N N . MET B 1 1 ? -7.434 35.625 -40.312 1 22.12 1 MET B N 1
ATOM 2183 C CA . MET B 1 1 ? -6.547 36.312 -39.375 1 22.12 1 MET B CA 1
ATOM 2184 C C . MET B 1 1 ? -6.5 35.594 -38.062 1 22.12 1 MET B C 1
ATOM 2186 O O . MET B 1 1 ? -7.445 35.656 -37.25 1 22.12 1 MET B O 1
ATOM 2190 N N . GLU B 1 2 ? -5.973 34.406 -37.906 1 23.28 2 GLU B N 1
ATOM 2191 C CA . GLU B 1 2 ? -6.121 33.281 -37 1 23.28 2 GLU B CA 1
ATOM 2192 C C . GLU B 1 2 ? -5.438 33.562 -35.656 1 23.28 2 GLU B C 1
ATOM 2194 O O . GLU B 1 2 ? -4.23 33.781 -35.625 1 23.28 2 GLU B O 1
ATOM 2199 N N . GLN B 1 3 ? -6.062 34.25 -34.719 1 21.7 3 GLN B N 1
ATOM 2200 C CA . GLN B 1 3 ? -5.574 34.844 -33.469 1 21.7 3 GLN B CA 1
ATOM 2201 C C . GLN B 1 3 ? -4.875 33.844 -32.594 1 21.7 3 GLN B C 1
ATOM 2203 O O . GLN B 1 3 ? -5.465 32.812 -32.219 1 21.7 3 GLN B O 1
ATOM 2208 N N . SER B 1 4 ? -3.516 33.656 -32.656 1 21.19 4 SER B N 1
ATOM 2209 C CA . SER B 1 4 ? -2.479 32.906 -31.922 1 21.19 4 SER B CA 1
ATOM 2210 C C . SER B 1 4 ? -2.541 33.188 -30.422 1 21.19 4 SER B C 1
ATOM 2212 O O . SER B 1 4 ? -2.17 34.281 -29.969 1 21.19 4 SER B O 1
ATOM 2214 N N . MET B 1 5 ? -3.65 32.875 -29.797 1 22.2 5 MET B N 1
ATOM 2215 C CA . MET B 1 5 ? -3.793 33.312 -28.406 1 22.2 5 MET B CA 1
ATOM 2216 C C . MET B 1 5 ? -2.586 32.875 -27.578 1 22.2 5 MET B C 1
ATOM 2218 O O . MET B 1 5 ? -2.402 31.688 -27.312 1 22.2 5 MET B O 1
ATOM 2222 N N . PHE B 1 6 ? -1.409 33.531 -27.719 1 23.84 6 PHE B N 1
ATOM 2223 C CA . PHE B 1 6 ? -0.139 33.531 -27 1 23.84 6 PHE B CA 1
ATOM 2224 C C . PHE B 1 6 ? -0.367 33.438 -25.5 1 23.84 6 PHE B C 1
ATOM 2226 O O . PHE B 1 6 ? -1.214 34.156 -24.953 1 23.84 6 PHE B O 1
ATOM 2233 N N . TYR B 1 7 ? -0.121 32.344 -24.953 1 23.22 7 TYR B N 1
ATOM 2234 C CA . TYR B 1 7 ? -0.116 31.969 -23.531 1 23.22 7 TYR B CA 1
ATOM 2235 C C . TYR B 1 7 ? 0.726 32.969 -22.734 1 23.22 7 TYR B C 1
ATOM 2237 O O . TYR B 1 7 ? 1.907 33.156 -23.016 1 23.22 7 TYR B O 1
ATOM 2245 N N . VAL B 1 8 ? 0.24 34.031 -22.344 1 25.92 8 VAL B N 1
ATOM 2246 C CA . VAL B 1 8 ? 0.913 35.062 -21.547 1 25.92 8 VAL B CA 1
ATOM 2247 C C . VAL B 1 8 ? 1.45 34.438 -20.266 1 25.92 8 VAL B C 1
ATOM 2249 O O . VAL B 1 8 ? 0.746 33.656 -19.594 1 25.92 8 VAL B O 1
ATOM 2252 N N . PRO B 1 9 ? 2.721 34.375 -20.109 1 29.06 9 PRO B N 1
ATOM 2253 C CA . PRO B 1 9 ? 3.48 33.938 -18.938 1 29.06 9 PRO B CA 1
ATOM 2254 C C . PRO B 1 9 ? 2.967 34.531 -17.641 1 29.06 9 PRO B C 1
ATOM 2256 O O . PRO B 1 9 ? 2.883 35.75 -17.516 1 29.06 9 PRO B O 1
ATOM 2259 N N . GLY B 1 10 ? 1.841 34.094 -17.125 1 27.98 10 GLY B N 1
ATOM 2260 C CA . GLY B 1 10 ? 1.422 34.906 -15.984 1 27.98 10 GLY B CA 1
ATOM 2261 C C . GLY B 1 10 ? 2.547 35.156 -15 1 27.98 10 GLY B C 1
ATOM 2262 O O . GLY B 1 10 ? 3.621 34.562 -15.102 1 27.98 10 GLY B O 1
ATOM 2263 N N . PRO B 1 11 ? 2.455 36.156 -14.109 1 28.45 11 PRO B N 1
ATOM 2264 C CA . PRO B 1 11 ? 3.533 36.625 -13.234 1 28.45 11 PRO B CA 1
ATOM 2265 C C . PRO B 1 11 ? 4.305 35.469 -12.586 1 28.45 11 PRO B C 1
ATOM 2267 O O . PRO B 1 11 ? 3.799 34.344 -12.5 1 28.45 11 PRO B O 1
ATOM 2270 N N . SER B 1 12 ? 5.641 35.531 -12.258 1 30.61 12 SER B N 1
ATOM 2271 C CA . SER B 1 12 ? 6.723 34.719 -11.695 1 30.61 12 SER B CA 1
ATOM 2272 C C . SER B 1 12 ? 6.305 34.062 -10.391 1 30.61 12 SER B C 1
ATOM 2274 O O . SER B 1 12 ? 6.238 34.719 -9.352 1 30.61 12 SER B O 1
ATOM 2276 N N . GLY B 1 13 ? 5.195 33.531 -10.172 1 30.25 13 GLY B N 1
ATOM 2277 C CA . GLY B 1 13 ? 4.699 32.969 -8.93 1 30.25 13 GLY B CA 1
ATOM 2278 C C . GLY B 1 13 ? 5.719 32.094 -8.219 1 30.25 13 GLY B C 1
ATOM 2279 O O . GLY B 1 13 ? 6.055 31 -8.68 1 30.25 13 GLY B O 1
ATOM 2280 N N . ARG B 1 14 ? 6.82 32.625 -7.562 1 33.28 14 ARG B N 1
ATOM 2281 C CA . ARG B 1 14 ? 7.668 32.031 -6.543 1 33.28 14 ARG B CA 1
ATOM 2282 C C . ARG B 1 14 ? 6.895 31 -5.719 1 33.28 14 ARG B C 1
ATOM 2284 O O . ARG B 1 14 ? 5.887 31.328 -5.094 1 33.28 14 ARG B O 1
ATOM 2291 N N . SER B 1 15 ? 6.852 29.828 -6.047 1 37.09 15 SER B N 1
ATOM 2292 C CA . SER B 1 15 ? 6.027 28.703 -5.641 1 37.09 15 SER B CA 1
ATOM 2293 C C . SER B 1 15 ? 5.98 28.562 -4.121 1 37.09 15 SER B C 1
ATOM 2295 O O . SER B 1 15 ? 7.016 28.656 -3.455 1 37.09 15 SER B O 1
ATOM 2297 N N . ARG B 1 16 ? 4.965 29.109 -3.49 1 37.19 16 ARG B N 1
ATOM 2298 C CA . ARG B 1 16 ? 4.633 28.938 -2.08 1 37.19 16 ARG B CA 1
ATOM 2299 C C . ARG B 1 16 ? 5.309 27.703 -1.504 1 37.19 16 ARG B C 1
ATOM 2301 O O . ARG B 1 16 ? 5.336 27.516 -0.286 1 37.19 16 ARG B O 1
ATOM 2308 N N . ALA B 1 17 ? 5.609 26.75 -2.303 1 41.06 17 ALA B N 1
ATOM 2309 C CA . ALA B 1 17 ? 6.266 25.547 -1.813 1 41.06 17 ALA B CA 1
ATOM 2310 C C . ALA B 1 17 ? 7.625 25.875 -1.2 1 41.06 17 ALA B C 1
ATOM 2312 O O . ALA B 1 17 ? 8.07 25.203 -0.262 1 41.06 17 ALA B O 1
ATOM 2313 N N . SER B 1 18 ? 8.281 26.875 -1.675 1 40.09 18 SER B N 1
ATOM 2314 C CA . SER B 1 18 ? 9.648 27.188 -1.259 1 40.09 18 SER B CA 1
ATOM 2315 C C . SER B 1 18 ? 9.695 27.609 0.205 1 40.09 18 SER B C 1
ATOM 2317 O O . SER B 1 18 ? 10.594 27.203 0.947 1 40.09 18 SER B O 1
ATOM 2319 N N . SER B 1 19 ? 8.844 28.578 0.633 1 39.38 19 SER B N 1
ATOM 2320 C CA . SER B 1 19 ? 8.938 29.188 1.952 1 39.38 19 SER B CA 1
ATOM 2321 C C . SER B 1 19 ? 8.539 28.219 3.049 1 39.38 19 SER B C 1
ATOM 2323 O O . SER B 1 19 ? 9.07 28.25 4.156 1 39.38 19 SER B O 1
ATOM 2325 N N . MET B 1 20 ? 7.48 27.422 2.836 1 41.81 20 MET B N 1
ATOM 2326 C CA . MET B 1 20 ? 6.855 26.594 3.861 1 41.81 20 MET B CA 1
ATOM 2327 C C . MET B 1 20 ? 7.754 25.406 4.227 1 41.81 20 MET B C 1
ATOM 2329 O O . MET B 1 20 ? 7.496 24.703 5.203 1 41.81 20 MET B O 1
ATOM 2333 N N . LEU B 1 21 ? 8.617 25.047 3.328 1 49.25 21 LEU B N 1
ATOM 2334 C CA . LEU B 1 21 ? 9.469 23.875 3.424 1 49.25 21 LEU B CA 1
ATOM 2335 C C . LEU B 1 21 ? 10.492 24.031 4.543 1 49.25 21 LEU B C 1
ATOM 2337 O O . LEU B 1 21 ? 11.398 23.203 4.684 1 49.25 21 LEU B O 1
ATOM 2341 N N . ARG B 1 22 ? 10.43 25.109 5.23 1 53.97 22 ARG B N 1
ATOM 2342 C CA . ARG B 1 22 ? 11.516 25.359 6.18 1 53.97 22 ARG B CA 1
ATOM 2343 C C . ARG B 1 22 ? 11.242 24.672 7.516 1 53.97 22 ARG B C 1
ATOM 2345 O O . ARG B 1 22 ? 11.734 25.109 8.555 1 53.97 22 ARG B O 1
ATOM 2352 N N . ILE B 1 23 ? 10.281 23.844 7.5 1 64.38 23 ILE B N 1
ATOM 2353 C CA . ILE B 1 23 ? 10.125 23.391 8.875 1 64.38 23 ILE B CA 1
ATOM 2354 C C . ILE B 1 23 ? 11.109 22.266 9.172 1 64.38 23 ILE B C 1
ATOM 2356 O O . ILE B 1 23 ? 10.992 21.172 8.633 1 64.38 23 ILE B O 1
ATOM 2360 N N . GLY B 1 24 ? 12.117 22.5 9.789 1 79.75 24 GLY B N 1
ATOM 2361 C CA . GLY B 1 24 ? 13.109 21.562 10.297 1 79.75 24 GLY B CA 1
ATOM 2362 C C . GLY B 1 24 ? 12.609 20.75 11.477 1 79.75 24 GLY B C 1
ATOM 2363 O O . GLY B 1 24 ? 11.445 20.875 11.875 1 79.75 24 GLY B O 1
ATOM 2364 N N . PRO B 1 25 ? 13.398 19.828 11.898 1 88.69 25 PRO B N 1
ATOM 2365 C CA . PRO B 1 25 ? 13.016 19.047 13.07 1 88.69 25 PRO B CA 1
ATOM 2366 C C . PRO B 1 25 ? 12.828 19.906 14.32 1 88.69 25 PRO B C 1
ATOM 2368 O O . PRO B 1 25 ? 13.469 20.953 14.461 1 88.69 25 PRO B O 1
ATOM 2371 N N . SER B 1 26 ? 11.977 19.5 15.156 1 92.38 26 SER B N 1
ATOM 2372 C CA . SER B 1 26 ? 11.789 20.156 16.453 1 92.38 26 SER B CA 1
ATOM 2373 C C . SER B 1 26 ? 13.008 19.953 17.344 1 92.38 26 SER B C 1
ATOM 2375 O O . SER B 1 26 ? 13.648 18.906 17.312 1 92.38 26 SER B O 1
ATOM 2377 N N . PRO B 1 27 ? 13.273 20.969 18.094 1 90.75 27 PRO B N 1
ATOM 2378 C CA . PRO B 1 27 ? 14.391 20.828 19.031 1 90.75 27 PRO B CA 1
ATOM 2379 C C . PRO B 1 27 ? 14.109 19.797 20.125 1 90.75 27 PRO B C 1
ATOM 2381 O O . PRO B 1 27 ? 12.953 19.594 20.5 1 90.75 27 PRO B O 1
ATOM 2384 N N . GLY B 1 28 ? 15.172 19.156 20.656 1 90.31 28 GLY B N 1
ATOM 2385 C CA . GLY B 1 28 ? 15.031 18.172 21.719 1 90.31 28 GLY B CA 1
ATOM 2386 C C . GLY B 1 28 ? 14.609 16.797 21.203 1 90.31 28 GLY B C 1
ATOM 2387 O O . GLY B 1 28 ? 14.781 16.5 20.016 1 90.31 28 GLY B O 1
ATOM 2388 N N . SER B 1 29 ? 14.164 15.93 22.141 1 93.69 29 SER B N 1
ATOM 2389 C CA . SER B 1 29 ? 13.758 14.578 21.766 1 93.69 29 SER B CA 1
ATOM 2390 C C . SER B 1 29 ? 12.25 14.391 21.922 1 93.69 29 SER B C 1
ATOM 2392 O O . SER B 1 29 ? 11.602 15.133 22.672 1 93.69 29 SER B O 1
ATOM 2394 N N . VAL B 1 30 ? 11.727 13.508 21.203 1 96.88 30 VAL B N 1
ATOM 2395 C CA . VAL B 1 30 ? 10.305 13.18 21.281 1 96.88 30 VAL B CA 1
ATOM 2396 C C . VAL B 1 30 ? 9.93 12.766 22.703 1 96.88 30 VAL B C 1
ATOM 2398 O O . VAL B 1 30 ? 8.859 13.125 23.188 1 96.88 30 VAL B O 1
ATOM 2401 N N . LYS B 1 31 ? 10.828 12.07 23.406 1 96 31 LYS B N 1
ATOM 2402 C CA . LYS B 1 31 ? 10.547 11.547 24.734 1 96 31 LYS B CA 1
ATOM 2403 C C . LYS B 1 31 ? 10.523 12.672 25.766 1 96 31 LYS B C 1
ATOM 2405 O O . LYS B 1 31 ? 9.977 12.508 26.859 1 96 31 LYS B O 1
ATOM 2410 N N . GLU B 1 32 ? 11.203 13.711 25.516 1 96.88 32 GLU B N 1
ATOM 2411 C CA . GLU B 1 32 ? 11.18 14.867 26.406 1 96.88 32 GLU B CA 1
ATOM 2412 C C . GLU B 1 32 ? 9.82 15.562 26.375 1 96.88 32 GLU B C 1
ATOM 2414 O O . GLU B 1 32 ? 9.367 16.094 27.391 1 96.88 32 GLU B O 1
ATOM 2419 N N . LYS B 1 33 ? 9.18 15.523 25.281 1 97.5 33 LYS B N 1
ATOM 2420 C CA . LYS B 1 33 ? 7.953 16.297 25.109 1 97.5 33 LYS B CA 1
ATOM 2421 C C . LYS B 1 33 ? 6.723 15.391 25.172 1 97.5 33 LYS B C 1
ATOM 2423 O O . LYS B 1 33 ? 5.625 15.859 25.484 1 97.5 33 LYS B O 1
ATOM 2428 N N . TYR B 1 34 ? 6.883 14.07 24.906 1 98.19 34 TYR B N 1
ATOM 2429 C CA . TYR B 1 34 ? 5.75 13.148 24.828 1 98.19 34 TYR B CA 1
ATOM 2430 C C . TYR B 1 34 ? 6 11.906 25.672 1 98.19 34 TYR B C 1
ATOM 2432 O O . TYR B 1 34 ? 7.121 11.398 25.719 1 98.19 34 TYR B O 1
ATOM 2440 N N . ASP B 1 35 ? 4.91 11.398 26.281 1 98 35 ASP B N 1
ATOM 2441 C CA . ASP B 1 35 ? 4.883 10.031 26.812 1 98 35 ASP B CA 1
ATOM 2442 C C . ASP B 1 35 ? 4.5 9.031 25.719 1 98 35 ASP B C 1
ATOM 2444 O O . ASP B 1 35 ? 3.334 8.961 25.312 1 98 35 ASP B O 1
ATOM 2448 N N . VAL B 1 36 ? 5.457 8.297 25.266 1 96.5 36 VAL B N 1
ATOM 2449 C CA . VAL B 1 36 ? 5.207 7.312 24.219 1 96.5 36 VAL B CA 1
ATOM 2450 C C . VAL B 1 36 ? 4.625 6.043 24.828 1 96.5 36 VAL B C 1
ATOM 2452 O O . VAL B 1 36 ? 5.246 5.422 25.688 1 96.5 36 VAL B O 1
ATOM 2455 N N . ARG B 1 37 ? 3.494 5.691 24.391 1 94.62 37 ARG B N 1
ATOM 2456 C CA . ARG B 1 37 ? 2.76 4.59 25.016 1 94.62 37 ARG B CA 1
ATOM 2457 C C . ARG B 1 37 ? 2.729 3.373 24.094 1 94.62 37 ARG B C 1
ATOM 2459 O O . ARG B 1 37 ? 3.752 2.998 23.516 1 94.62 37 ARG B O 1
ATOM 2466 N N . GLU B 1 38 ? 1.603 2.754 23.953 1 89.69 38 GLU B N 1
ATOM 2467 C CA . GLU B 1 38 ? 1.511 1.462 23.281 1 89.69 38 GLU B CA 1
ATOM 2468 C C . GLU B 1 38 ? 1.609 1.618 21.781 1 89.69 38 GLU B C 1
ATOM 2470 O O . GLU B 1 38 ? 1.184 2.635 21.219 1 89.69 38 GLU B O 1
ATOM 2475 N N . LYS B 1 39 ? 2.186 0.592 21.109 1 88.19 39 LYS B N 1
ATOM 2476 C CA . LYS B 1 39 ? 2.188 0.48 19.656 1 88.19 39 LYS B CA 1
ATOM 2477 C C . LYS B 1 39 ? 0.797 0.131 19.141 1 88.19 39 LYS B C 1
ATOM 2479 O O . LYS B 1 39 ? 0.167 -0.814 19.609 1 88.19 39 LYS B O 1
ATOM 2484 N N . ILE B 1 40 ? 0.306 0.834 18.125 1 84.69 40 ILE B N 1
ATOM 2485 C CA . ILE B 1 40 ? -1.043 0.608 17.625 1 84.69 40 ILE B CA 1
ATOM 2486 C C . ILE B 1 40 ? -0.978 0.195 16.156 1 84.69 40 ILE B C 1
ATOM 2488 O O . ILE B 1 40 ? -1.997 -0.16 15.555 1 84.69 40 ILE B O 1
ATOM 2492 N N . GLY B 1 41 ? 0.154 0.275 15.531 1 81.38 41 GLY B N 1
ATOM 2493 C CA . GLY B 1 41 ? 0.311 -0.096 14.133 1 81.38 41 GLY B CA 1
ATOM 2494 C C . GLY B 1 41 ? 1.749 -0.394 13.75 1 81.38 41 GLY B C 1
ATOM 2495 O O . GLY B 1 41 ? 2.678 0.19 14.312 1 81.38 41 GLY B O 1
ATOM 2496 N N . GLU B 1 42 ? 1.911 -1.295 12.703 1 82.12 42 GLU B N 1
ATOM 2497 C CA . GLU B 1 42 ? 3.229 -1.606 12.156 1 82.12 42 GLU B CA 1
ATOM 2498 C C . GLU B 1 42 ? 3.127 -2.094 10.719 1 82.12 42 GLU B C 1
ATOM 2500 O O . GLU B 1 42 ? 2.234 -2.875 10.383 1 82.12 42 GLU B O 1
ATOM 2505 N N . GLY B 1 43 ? 4.043 -1.568 9.844 1 74.06 43 GLY B N 1
ATOM 2506 C CA . GLY B 1 43 ? 4.094 -1.998 8.461 1 74.06 43 GLY B CA 1
ATOM 2507 C C . GLY B 1 43 ? 5.359 -1.563 7.746 1 74.06 43 GLY B C 1
ATOM 2508 O O . GLY B 1 43 ? 6.367 -1.258 8.391 1 74.06 43 GLY B O 1
ATOM 2509 N N . CYS B 1 44 ? 5.289 -1.681 6.398 1 71.12 44 CYS B N 1
ATOM 2510 C CA . CYS B 1 44 ? 6.457 -1.402 5.57 1 71.12 44 CYS B CA 1
ATOM 2511 C C . CYS B 1 44 ? 6.859 0.064 5.668 1 71.12 44 CYS B C 1
ATOM 2513 O O . CYS B 1 44 ? 8.016 0.414 5.414 1 71.12 44 CYS B O 1
ATOM 2515 N N . TYR B 1 45 ? 5.93 0.829 6.199 1 76.31 45 TYR B N 1
ATOM 2516 C CA . TYR B 1 45 ? 6.25 2.252 6.254 1 76.31 45 TYR B CA 1
ATOM 2517 C C . TYR B 1 45 ? 6.512 2.695 7.688 1 76.31 45 TYR B C 1
ATOM 2519 O O . TYR B 1 45 ? 6.52 3.893 7.984 1 76.31 45 TYR B O 1
ATOM 2527 N N . GLY B 1 46 ? 6.637 1.798 8.602 1 83.31 46 GLY B N 1
ATOM 2528 C CA . GLY B 1 46 ? 7.094 2.133 9.945 1 83.31 46 GLY B CA 1
ATOM 2529 C C . GLY B 1 46 ? 6.152 1.646 11.031 1 83.31 46 GLY B C 1
ATOM 2530 O O . GLY B 1 46 ? 5.336 0.755 10.797 1 83.31 46 GLY B O 1
ATOM 2531 N N . GLN B 1 47 ? 6.449 2.184 12.234 1 88.56 47 GLN B N 1
ATOM 2532 C CA . GLN B 1 47 ? 5.668 1.841 13.414 1 88.56 47 GLN B CA 1
ATOM 2533 C C . GLN B 1 47 ? 4.918 3.057 13.953 1 88.56 47 GLN B C 1
ATOM 2535 O O . GLN B 1 47 ? 5.438 4.176 13.922 1 88.56 47 GLN B O 1
ATOM 2540 N N . VAL B 1 48 ? 3.729 2.752 14.516 1 92.44 48 VAL B N 1
ATOM 2541 C CA . VAL B 1 48 ? 2.906 3.842 15.031 1 92.44 48 VAL B CA 1
ATOM 2542 C C . VAL B 1 48 ? 2.574 3.588 16.5 1 92.44 48 VAL B C 1
ATOM 2544 O O . VAL B 1 48 ? 2.146 2.49 16.859 1 92.44 48 VAL B O 1
ATOM 2547 N N . TYR B 1 49 ? 2.695 4.652 17.344 1 93.94 49 TYR B N 1
ATOM 2548 C CA . TYR B 1 49 ? 2.451 4.605 18.781 1 93.94 49 TYR B CA 1
ATOM 2549 C C . TYR B 1 49 ? 1.456 5.68 19.203 1 93.94 49 TYR B C 1
ATOM 2551 O O . TYR B 1 49 ? 1.293 6.688 18.516 1 93.94 49 TYR B O 1
ATOM 2559 N N . ILE B 1 50 ? 0.875 5.383 20.375 1 96 50 ILE B N 1
ATOM 2560 C CA . ILE B 1 50 ? 0.145 6.449 21.047 1 96 50 ILE B CA 1
ATOM 2561 C C . ILE B 1 50 ? 1.126 7.359 21.797 1 96 50 ILE B C 1
ATOM 2563 O O . ILE B 1 50 ? 2.061 6.875 22.438 1 96 50 ILE B O 1
ATOM 2567 N N . GLY B 1 51 ? 0.984 8.656 21.641 1 97.69 51 GLY B N 1
ATOM 2568 C CA . GLY B 1 51 ? 1.767 9.641 22.375 1 97.69 51 GLY B CA 1
ATOM 2569 C C . GLY B 1 51 ? 0.911 10.633 23.141 1 97.69 51 GLY B C 1
ATOM 2570 O O . GLY B 1 51 ? -0.069 11.156 22.594 1 97.69 51 GLY B O 1
ATOM 2571 N N . ILE B 1 52 ? 1.271 10.883 24.375 1 98.25 52 ILE B N 1
ATOM 2572 C CA . ILE B 1 52 ? 0.606 11.898 25.188 1 98.25 52 ILE B CA 1
ATOM 2573 C C . ILE B 1 52 ? 1.554 13.07 25.422 1 98.25 52 ILE B C 1
ATOM 2575 O O . ILE B 1 52 ? 2.625 12.906 26 1 98.25 52 ILE B O 1
ATOM 2579 N N . ARG B 1 53 ? 1.191 14.25 24.938 1 97.94 53 ARG B N 1
ATOM 2580 C CA . ARG B 1 53 ? 2.033 15.422 25.141 1 97.94 53 ARG B CA 1
ATOM 2581 C C . ARG B 1 53 ? 2.064 15.805 26.625 1 97.94 53 ARG B C 1
ATOM 2583 O O . ARG B 1 53 ? 1.016 15.984 27.25 1 97.94 53 ARG B O 1
ATOM 2590 N N . LYS B 1 54 ? 3.23 16.062 27.141 1 97.75 54 LYS B N 1
ATOM 2591 C CA . LYS B 1 54 ? 3.422 16.25 28.562 1 97.75 54 LYS B CA 1
ATOM 2592 C C . LYS B 1 54 ? 2.869 17.609 29.016 1 97.75 54 LYS B C 1
ATOM 2594 O O . LYS B 1 54 ? 2.369 17.734 30.141 1 97.75 54 LYS B O 1
ATOM 2599 N N . SER B 1 55 ? 2.949 18.594 28.234 1 97.12 55 SER B N 1
ATOM 2600 C CA . SER B 1 55 ? 2.576 19.953 28.594 1 97.12 55 SER B CA 1
ATOM 2601 C C . SER B 1 55 ? 1.074 20.062 28.828 1 97.12 55 SER B C 1
ATOM 2603 O O . SER B 1 55 ? 0.633 20.828 29.688 1 97.12 55 SER B O 1
ATOM 2605 N N . ASP B 1 56 ? 0.197 19.344 28.078 1 97.56 56 ASP B N 1
ATOM 2606 C CA . ASP B 1 56 ? -1.244 19.562 28.188 1 97.56 56 ASP B CA 1
ATOM 2607 C C . ASP B 1 56 ? -1.996 18.219 28.156 1 97.56 56 ASP B C 1
ATOM 2609 O O . ASP B 1 56 ? -3.229 18.203 28.156 1 97.56 56 ASP B O 1
ATOM 2613 N N . ARG B 1 57 ? -1.358 17.109 27.984 1 97.19 57 ARG B N 1
ATOM 2614 C CA . ARG B 1 57 ? -1.889 15.75 28.047 1 97.19 57 ARG B CA 1
ATOM 2615 C C . ARG B 1 57 ? -2.73 15.43 26.812 1 97.19 57 ARG B C 1
ATOM 2617 O O . ARG B 1 57 ? -3.52 14.484 26.828 1 97.19 57 ARG B O 1
ATOM 2624 N N . LYS B 1 58 ? -2.566 16.266 25.859 1 97.19 58 LYS B N 1
ATOM 2625 C CA . LYS B 1 58 ? -3.252 15.953 24.609 1 97.19 58 LYS B CA 1
ATOM 2626 C C . LYS B 1 58 ? -2.672 14.711 23.953 1 97.19 58 LYS B C 1
ATOM 2628 O O . LYS B 1 58 ? -1.455 14.516 23.938 1 97.19 58 LYS B O 1
ATOM 2633 N N . GLN B 1 59 ? -3.592 13.898 23.328 1 97.56 59 GLN B N 1
ATOM 2634 C CA . GLN B 1 59 ? -3.184 12.641 22.719 1 97.56 59 GLN B CA 1
ATOM 2635 C C . GLN B 1 59 ? -2.83 12.828 21.25 1 97.56 59 GLN B C 1
ATOM 2637 O O . GLN B 1 59 ? -3.525 13.547 20.531 1 97.56 59 GLN B O 1
ATOM 2642 N N . PHE B 1 60 ? -1.756 12.109 20.812 1 98.25 60 PHE B N 1
ATOM 2643 C CA . PHE B 1 60 ? -1.278 12.109 19.438 1 98.25 60 PHE B CA 1
ATOM 2644 C C . PHE B 1 60 ? -0.92 10.695 18.984 1 98.25 60 PHE B C 1
ATOM 2646 O O . PHE B 1 60 ? -0.886 9.773 19.797 1 98.25 60 PHE B O 1
ATOM 2653 N N . ALA B 1 61 ? -0.778 10.539 17.672 1 97.44 61 ALA B N 1
ATOM 2654 C CA . ALA B 1 61 ? -0.114 9.367 17.094 1 97.44 61 ALA B CA 1
ATOM 2655 C C . ALA B 1 61 ? 1.332 9.688 16.734 1 97.44 61 ALA B C 1
ATOM 2657 O O . ALA B 1 61 ? 1.611 10.719 16.109 1 97.44 61 ALA B O 1
ATOM 2658 N N . ILE B 1 62 ? 2.227 8.766 17.078 1 97.69 62 ILE B N 1
ATOM 2659 C CA . ILE B 1 62 ? 3.637 8.945 16.75 1 97.69 62 ILE B CA 1
ATOM 2660 C C . ILE B 1 62 ? 4.078 7.855 15.773 1 97.69 62 ILE B C 1
ATOM 2662 O O . ILE B 1 62 ? 4.141 6.68 16.141 1 97.69 62 ILE B O 1
ATOM 2666 N N . LYS B 1 63 ? 4.363 8.234 14.555 1 95.19 63 LYS B N 1
ATOM 2667 C CA . LYS B 1 63 ? 4.863 7.312 13.531 1 95.19 63 LYS B CA 1
ATOM 2668 C C . LYS B 1 63 ? 6.387 7.367 13.445 1 95.19 63 LYS B C 1
ATOM 2670 O O . LYS B 1 63 ? 6.961 8.43 13.18 1 95.19 63 LYS B O 1
ATOM 2675 N N . VAL B 1 64 ? 7.016 6.258 13.688 1 93.62 64 VAL B N 1
ATOM 2676 C CA . VAL B 1 64 ? 8.469 6.156 13.633 1 93.62 64 VAL B CA 1
ATOM 2677 C C . VAL B 1 64 ? 8.883 5.371 12.391 1 93.62 64 VAL B C 1
ATOM 2679 O O . VAL B 1 64 ? 8.453 4.23 12.195 1 93.62 64 VAL B O 1
ATOM 2682 N N . THR B 1 65 ? 9.734 6.023 11.555 1 89.81 65 THR B N 1
ATOM 2683 C CA . THR B 1 65 ? 10.125 5.41 10.289 1 89.81 65 THR B CA 1
ATOM 2684 C C . THR B 1 65 ? 11.617 5.582 10.039 1 89.81 65 THR B C 1
ATOM 2686 O O . THR B 1 65 ? 12.18 6.645 10.312 1 89.81 65 THR B O 1
ATOM 2689 N N . ASP B 1 66 ? 12.25 4.586 9.539 1 83.06 66 ASP B N 1
ATOM 2690 C CA . ASP B 1 66 ? 13.633 4.652 9.078 1 83.06 66 ASP B CA 1
ATOM 2691 C C . ASP B 1 66 ? 13.703 5.02 7.598 1 83.06 66 ASP B C 1
ATOM 2693 O O . ASP B 1 66 ? 13.047 4.395 6.762 1 83.06 66 ASP B O 1
ATOM 2697 N N . TYR B 1 67 ? 14.492 6.094 7.348 1 80.19 67 TYR B N 1
ATOM 2698 C CA . TYR B 1 67 ? 14.664 6.543 5.969 1 80.19 67 TYR B CA 1
ATOM 2699 C C . TYR B 1 67 ? 16.125 6.422 5.543 1 80.19 67 TYR B C 1
ATOM 2701 O O . TYR B 1 67 ? 17.031 6.773 6.297 1 80.19 67 TYR B O 1
ATOM 2709 N N . GLY B 1 68 ? 16.328 5.91 4.418 1 71.44 68 GLY B N 1
ATOM 2710 C CA . GLY B 1 68 ? 17.656 5.938 3.84 1 71.44 68 GLY B CA 1
ATOM 2711 C C . GLY B 1 68 ? 17.969 7.234 3.115 1 71.44 68 GLY B C 1
ATOM 2712 O O . GLY B 1 68 ? 17.109 8.125 3.029 1 71.44 68 GLY B O 1
ATOM 2713 N N . ASP B 1 69 ? 19.234 7.461 2.787 1 59.41 69 ASP B N 1
ATOM 2714 C CA . ASP B 1 69 ? 19.688 8.68 2.133 1 59.41 69 ASP B CA 1
ATOM 2715 C C . ASP B 1 69 ? 18.812 9.023 0.929 1 59.41 69 ASP B C 1
ATOM 2717 O O . ASP B 1 69 ? 18.641 10.203 0.602 1 59.41 69 ASP B O 1
ATOM 2721 N N . ASN B 1 70 ? 18.359 8.008 0.261 1 52.94 70 ASN B N 1
ATOM 2722 C CA . ASN B 1 70 ? 17.719 8.227 -1.037 1 52.94 70 ASN B CA 1
ATOM 2723 C C . ASN B 1 70 ? 16.234 8.5 -0.896 1 52.94 70 ASN B C 1
ATOM 2725 O O . ASN B 1 70 ? 15.516 8.602 -1.896 1 52.94 70 ASN B O 1
ATOM 2729 N N . SER B 1 71 ? 15.852 8.633 0.327 1 53.94 71 SER B N 1
ATOM 2730 C CA . SER B 1 71 ? 14.414 8.852 0.506 1 53.94 71 SER B CA 1
ATOM 2731 C C . SER B 1 71 ? 14.07 10.336 0.399 1 53.94 71 SER B C 1
ATOM 2733 O O . SER B 1 71 ? 12.898 10.703 0.424 1 53.94 71 SER B O 1
ATOM 2735 N N . GLY B 1 72 ? 15.117 11.148 0.182 1 52.53 72 GLY B N 1
ATOM 2736 C CA . GLY B 1 72 ? 14.93 12.586 0.218 1 52.53 72 GLY B CA 1
ATOM 2737 C C . GLY B 1 72 ? 14.414 13.156 -1.093 1 52.53 72 GLY B C 1
ATOM 2738 O O . GLY B 1 72 ? 14.68 12.602 -2.16 1 52.53 72 GLY B O 1
ATOM 2739 N N . VAL B 1 73 ? 13.32 13.93 -1.151 1 46.75 73 VAL B N 1
ATOM 2740 C CA . VAL B 1 73 ? 12.844 14.68 -2.307 1 46.75 73 VAL B CA 1
ATOM 2741 C C . VAL B 1 73 ? 13.773 15.867 -2.564 1 46.75 73 VAL B C 1
ATOM 2743 O O . VAL B 1 73 ? 14.023 16.672 -1.667 1 46.75 73 VAL B O 1
ATOM 2746 N N . PRO B 1 74 ? 14.43 15.828 -3.754 1 44.66 74 PRO B N 1
ATOM 2747 C CA . PRO B 1 74 ? 15.203 17.047 -4.051 1 44.66 74 PRO B CA 1
ATOM 2748 C C . PRO B 1 74 ? 14.344 18.297 -4.074 1 44.66 74 PRO B C 1
ATOM 2750 O O . PRO B 1 74 ? 13.203 18.266 -4.559 1 44.66 74 PRO B O 1
ATOM 2753 N N . GLY B 1 75 ? 14.938 19.375 -3.412 1 43.97 75 GLY B N 1
ATOM 2754 C CA . GLY B 1 75 ? 14.32 20.688 -3.398 1 43.97 75 GLY B CA 1
ATOM 2755 C C . GLY B 1 75 ? 13.633 21.016 -2.086 1 43.97 75 GLY B C 1
ATOM 2756 O O . GLY B 1 75 ? 13.227 22.156 -1.858 1 43.97 75 GLY B O 1
ATOM 2757 N N . TYR B 1 76 ? 13.07 19.875 -1.623 1 44.91 76 TYR B N 1
ATOM 2758 C CA . TYR B 1 76 ? 12.594 20.266 -0.299 1 44.91 76 TYR B CA 1
ATOM 2759 C C . TYR B 1 76 ? 13.766 20.531 0.641 1 44.91 76 TYR B C 1
ATOM 2761 O O . TYR B 1 76 ? 14.828 19.922 0.512 1 44.91 76 TYR B O 1
ATOM 2769 N N . ALA B 1 77 ? 13.789 21.688 1.132 1 43.09 77 ALA B N 1
ATOM 2770 C CA . ALA B 1 77 ? 14.797 22.141 2.084 1 43.09 77 ALA B CA 1
ATOM 2771 C C . ALA B 1 77 ? 15.297 20.984 2.941 1 43.09 77 ALA B C 1
ATOM 2773 O O . ALA B 1 77 ? 14.508 20.281 3.574 1 43.09 77 ALA B O 1
ATOM 2774 N N . GLY B 1 78 ? 16.625 20.734 2.975 1 51.53 78 GLY B N 1
ATOM 2775 C CA . GLY B 1 78 ? 17.422 19.969 3.918 1 51.53 78 GLY B CA 1
ATOM 2776 C C . GLY B 1 78 ? 17.328 18.469 3.693 1 51.53 78 GLY B C 1
ATOM 2777 O O . GLY B 1 78 ? 17.766 17.688 4.543 1 51.53 78 GLY B O 1
ATOM 2778 N N . GLU B 1 79 ? 16.844 17.984 2.357 1 63.91 79 GLU B N 1
ATOM 2779 C CA . GLU B 1 79 ? 16.938 16.562 2.066 1 63.91 79 GLU B CA 1
ATOM 2780 C C . GLU B 1 79 ? 15.977 15.75 2.928 1 63.91 79 GLU B C 1
ATOM 2782 O O . GLU B 1 79 ? 16.359 14.742 3.527 1 63.91 79 GLU B O 1
ATOM 2787 N N . LEU B 1 80 ? 14.773 16.312 3.223 1 76.25 80 LEU B N 1
ATOM 2788 C CA . LEU B 1 80 ? 13.781 15.586 4.008 1 76.25 80 LEU B CA 1
ATOM 2789 C C . LEU B 1 80 ? 13.227 14.398 3.225 1 76.25 80 LEU B C 1
ATOM 2791 O O . LEU B 1 80 ? 13.062 14.477 2.006 1 76.25 80 LEU B O 1
ATOM 2795 N N . PRO B 1 81 ? 13.008 13.414 3.973 1 81.25 81 PRO B N 1
ATOM 2796 C CA . PRO B 1 81 ? 12.281 12.32 3.312 1 81.25 81 PRO B CA 1
ATOM 2797 C C . PRO B 1 81 ? 10.945 12.773 2.723 1 81.25 81 PRO B C 1
ATOM 2799 O O . PRO B 1 81 ? 10.289 13.664 3.277 1 81.25 81 PRO B O 1
ATOM 2802 N N . LYS B 1 82 ? 10.531 12.188 1.637 1 80.88 82 LYS B N 1
ATOM 2803 C CA . LYS B 1 82 ? 9.352 12.547 0.85 1 80.88 82 LYS B CA 1
ATOM 2804 C C . LYS B 1 82 ? 8.109 12.617 1.728 1 80.88 82 LYS B C 1
ATOM 2806 O O . LYS B 1 82 ? 7.34 13.578 1.644 1 80.88 82 LYS B O 1
ATOM 2811 N N . GLU B 1 83 ? 7.883 11.648 2.52 1 88.62 83 GLU B N 1
ATOM 2812 C CA . GLU B 1 83 ? 6.691 11.602 3.359 1 88.62 83 GLU B CA 1
ATOM 2813 C C . GLU B 1 83 ? 6.637 12.797 4.305 1 88.62 83 GLU B C 1
ATOM 2815 O O . GLU B 1 83 ? 5.578 13.406 4.477 1 88.62 83 GLU B O 1
ATOM 2820 N N . VAL B 1 84 ? 7.75 13.094 4.863 1 89.56 84 VAL B N 1
ATOM 2821 C CA . VAL B 1 84 ? 7.816 14.211 5.793 1 89.56 84 VAL B CA 1
ATOM 2822 C C . VAL B 1 84 ? 7.547 15.516 5.051 1 89.56 84 VAL B C 1
ATOM 2824 O O . VAL B 1 84 ? 6.793 16.375 5.531 1 89.56 84 VAL B O 1
ATOM 2827 N N . ALA B 1 85 ? 8.109 15.625 3.914 1 86.69 85 ALA B N 1
ATOM 2828 C CA . ALA B 1 85 ? 7.898 16.812 3.09 1 86.69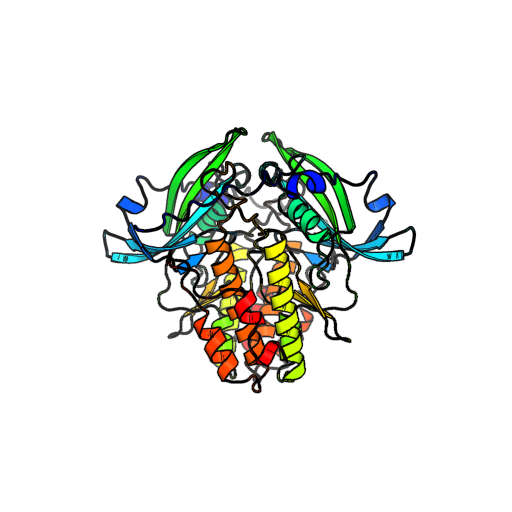 85 ALA B CA 1
ATOM 2829 C C . ALA B 1 85 ? 6.426 16.984 2.732 1 86.69 85 ALA B C 1
ATOM 2831 O O . ALA B 1 85 ? 5.867 18.062 2.865 1 86.69 85 ALA B O 1
ATOM 2832 N N . MET B 1 86 ? 5.812 15.953 2.324 1 90.56 86 MET B N 1
ATOM 2833 C CA . MET B 1 86 ? 4.406 16 1.943 1 90.56 86 MET B CA 1
ATOM 2834 C C . MET B 1 86 ? 3.533 16.406 3.131 1 90.56 86 MET B C 1
ATOM 2836 O O . MET B 1 86 ? 2.629 17.219 2.996 1 90.56 86 MET B O 1
ATOM 2840 N N . MET B 1 87 ? 3.859 15.82 4.234 1 92.69 87 MET B N 1
ATOM 2841 C CA . MET B 1 87 ? 3.078 16.094 5.438 1 92.69 87 MET B CA 1
ATOM 2842 C C . MET B 1 87 ? 3.215 17.547 5.855 1 92.69 87 MET B C 1
ATOM 2844 O O . MET B 1 87 ? 2.268 18.141 6.379 1 92.69 87 MET B O 1
ATOM 2848 N N . THR B 1 88 ? 4.305 18.094 5.648 1 89.94 88 THR B N 1
ATOM 2849 C CA . THR B 1 88 ? 4.52 19.5 5.973 1 89.94 88 THR B CA 1
ATOM 2850 C C . THR B 1 88 ? 3.676 20.391 5.07 1 89.94 88 THR B C 1
ATOM 2852 O O . THR B 1 88 ? 3.125 21.391 5.527 1 89.94 88 THR B O 1
ATOM 2855 N N . ILE B 1 89 ? 3.557 20.031 3.875 1 88.5 89 ILE B N 1
ATOM 2856 C CA . ILE B 1 89 ? 2.762 20.797 2.924 1 88.5 89 ILE B CA 1
ATOM 2857 C C . ILE B 1 89 ? 1.282 20.688 3.283 1 88.5 89 ILE B C 1
ATOM 2859 O O . ILE B 1 89 ? 0.566 21.703 3.299 1 88.5 89 ILE B O 1
ATOM 2863 N N . VAL B 1 90 ? 0.856 19.562 3.584 1 91.5 90 VAL B N 1
ATOM 2864 C CA . VAL B 1 90 ? -0.553 19.281 3.842 1 91.5 90 VAL B CA 1
ATOM 2865 C C . VAL B 1 90 ? -0.974 19.938 5.16 1 91.5 90 VAL B C 1
ATOM 2867 O O . VAL B 1 90 ? -2.139 20.297 5.336 1 91.5 90 VAL B O 1
ATOM 2870 N N . ARG B 1 91 ? -0.049 20.047 6.039 1 90.88 91 ARG B N 1
ATOM 2871 C CA . ARG B 1 91 ? -0.305 20.656 7.34 1 90.88 91 ARG B CA 1
ATOM 2872 C C . ARG B 1 91 ? -0.957 22.031 7.184 1 90.88 91 ARG B C 1
ATOM 2874 O O . ARG B 1 91 ? -1.817 22.406 7.98 1 90.88 91 ARG B O 1
ATOM 2881 N N . ASP B 1 92 ? -0.654 22.688 6.207 1 88.81 92 ASP B N 1
ATOM 2882 C CA . ASP B 1 92 ? -1.102 24.062 6.02 1 88.81 92 ASP B CA 1
ATOM 2883 C C . ASP B 1 92 ? -2.434 24.109 5.273 1 88.81 92 ASP B C 1
ATOM 2885 O O . ASP B 1 92 ? -3.027 25.188 5.125 1 88.81 92 ASP B O 1
ATOM 2889 N N . SER B 1 93 ? -2.883 23.062 4.836 1 94.12 93 SER B N 1
ATOM 2890 C CA . SER B 1 93 ? -4.188 23.016 4.184 1 94.12 93 SER B CA 1
ATOM 2891 C C . SER B 1 93 ? -5.312 23.297 5.176 1 94.12 93 SER B C 1
ATOM 2893 O O . SER B 1 93 ? -5.32 22.75 6.281 1 94.12 93 SER B O 1
ATOM 2895 N N . PRO B 1 94 ? -6.285 24.094 4.746 1 95.69 94 PRO B N 1
ATOM 2896 C CA . PRO B 1 94 ? -7.43 24.344 5.629 1 95.69 94 PRO B CA 1
ATOM 2897 C C . PRO B 1 94 ? -8.438 23.188 5.609 1 95.69 94 PRO B C 1
ATOM 2899 O O . PRO B 1 94 ? -9.391 23.188 6.395 1 95.69 94 PRO B O 1
ATOM 2902 N N . CYS B 1 95 ? -8.32 22.281 4.797 1 97.56 95 CYS B N 1
ATOM 2903 C CA . CYS B 1 95 ? -9.273 21.172 4.66 1 97.56 95 CYS B CA 1
ATOM 2904 C C . CYS B 1 95 ? -9.297 20.312 5.922 1 97.56 95 CYS B C 1
ATOM 2906 O O . CYS B 1 95 ? -8.273 19.75 6.312 1 97.56 95 CYS B O 1
ATOM 2908 N N . PRO B 1 96 ? -10.477 20.172 6.496 1 97.62 96 PRO B N 1
ATOM 2909 C CA . PRO B 1 96 ? -10.562 19.422 7.746 1 97.62 96 PRO B CA 1
ATOM 2910 C C . PRO B 1 96 ? -10.484 17.906 7.527 1 97.62 96 PRO B C 1
ATOM 2912 O O . PRO B 1 96 ? -10.477 17.141 8.492 1 97.62 96 PRO B O 1
ATOM 2915 N N . PHE B 1 97 ? -10.352 17.406 6.281 1 98.38 97 PHE B N 1
ATOM 2916 C CA . PHE B 1 97 ? -10.461 15.992 5.984 1 98.38 97 PHE B CA 1
ATOM 2917 C C . PHE B 1 97 ? -9.086 15.383 5.715 1 98.38 97 PHE B C 1
ATOM 2919 O O . PHE B 1 97 ? -8.977 14.219 5.348 1 98.38 97 PHE B O 1
ATOM 2926 N N . LEU B 1 98 ? -8.031 16.141 5.883 1 98.19 98 LEU B N 1
ATOM 2927 C CA . LEU B 1 98 ? -6.648 15.672 5.801 1 98.19 98 LEU B CA 1
ATOM 2928 C C . LEU B 1 98 ? -6.023 15.578 7.188 1 98.19 98 LEU B C 1
ATOM 2930 O O . LEU B 1 98 ? -6.23 16.453 8.031 1 98.19 98 LEU B O 1
ATOM 2934 N N . ILE B 1 99 ? -5.301 14.5 7.406 1 97.62 99 ILE B N 1
ATOM 2935 C CA . ILE B 1 99 ? -4.629 14.336 8.688 1 97.62 99 ILE B CA 1
ATOM 2936 C C . ILE B 1 99 ? -3.568 15.422 8.859 1 97.62 99 ILE B C 1
ATOM 2938 O O . ILE B 1 99 ? -2.904 15.805 7.891 1 97.62 99 ILE B O 1
ATOM 2942 N N . LYS B 1 100 ? -3.254 15.859 10.102 1 96.44 100 LYS B N 1
ATOM 2943 C CA . LYS B 1 100 ? -2.385 17.016 10.32 1 96.44 100 LYS B CA 1
ATOM 2944 C C . LYS B 1 100 ? -1.114 16.609 11.07 1 96.44 100 LYS B C 1
ATOM 2946 O O . LYS B 1 100 ? -1.177 15.906 12.078 1 96.44 100 LYS B O 1
ATOM 2951 N N . LEU B 1 101 ? -0.031 17.062 10.555 1 96.62 101 LEU B N 1
ATOM 2952 C CA . LEU B 1 101 ? 1.26 16.953 11.227 1 96.62 101 LEU B CA 1
ATOM 2953 C C . LEU B 1 101 ? 1.413 18.031 12.297 1 96.62 101 LEU B C 1
ATOM 2955 O O . LEU B 1 101 ? 1.22 19.219 12.016 1 96.62 101 LEU B O 1
ATOM 2959 N N . GLN B 1 102 ? 1.743 17.625 13.5 1 96.38 102 GLN B N 1
ATOM 2960 C CA . GLN B 1 102 ? 2.014 18.594 14.562 1 96.38 102 GLN B CA 1
ATOM 2961 C C . GLN B 1 102 ? 3.469 19.047 14.539 1 96.38 102 GLN B C 1
ATOM 2963 O O . GLN B 1 102 ? 3.752 20.234 14.57 1 96.38 102 GLN B O 1
ATOM 2968 N N . GLU B 1 103 ? 4.348 18.078 14.508 1 96.12 103 GLU B N 1
ATOM 2969 C CA . GLU B 1 103 ? 5.789 18.297 14.438 1 96.12 103 GLU B CA 1
ATOM 2970 C C . GLU B 1 103 ? 6.531 16.984 14.18 1 96.12 103 GLU B C 1
ATOM 2972 O O . GLU B 1 103 ? 5.914 15.922 14.102 1 96.12 103 GLU B O 1
ATOM 2977 N N . TRP B 1 104 ? 7.852 17.078 13.953 1 96 104 TRP B N 1
ATOM 2978 C CA . TRP B 1 104 ? 8.633 15.859 13.75 1 96 104 TRP B CA 1
ATOM 2979 C C . TRP B 1 104 ? 10.016 15.992 14.383 1 96 104 TRP B C 1
ATOM 2981 O O . TRP B 1 104 ? 10.477 17.109 14.648 1 96 104 TRP B O 1
ATOM 2991 N N . PHE B 1 105 ? 10.625 14.805 14.742 1 95.88 105 PHE B N 1
ATOM 2992 C CA . PHE B 1 105 ? 11.914 14.727 15.422 1 95.88 105 PHE B CA 1
ATOM 2993 C C . PHE B 1 105 ? 12.875 13.82 14.664 1 95.88 105 PHE B C 1
ATOM 2995 O O . PHE B 1 105 ? 12.469 12.773 14.148 1 95.88 105 PHE B O 1
ATOM 3002 N N . LEU B 1 106 ? 14.07 14.281 14.602 1 92.94 106 LEU B N 1
ATOM 3003 C CA . LEU B 1 106 ? 15.141 13.359 14.227 1 92.94 106 LEU B CA 1
ATOM 3004 C C . LEU B 1 106 ? 15.578 12.523 15.422 1 92.94 106 LEU B C 1
ATOM 3006 O O . LEU B 1 106 ? 16.203 13.039 16.359 1 92.94 106 LEU B O 1
ATOM 3010 N N . VAL B 1 107 ? 15.328 11.297 15.406 1 94 107 VAL B N 1
ATOM 3011 C CA . VAL B 1 107 ? 15.547 10.43 16.547 1 94 107 VAL B CA 1
ATOM 3012 C C . VAL B 1 107 ? 16.984 9.93 16.562 1 94 107 VAL B C 1
ATOM 3014 O O . VAL B 1 107 ? 17.641 9.914 17.609 1 94 107 VAL B O 1
ATOM 3017 N N . LYS B 1 108 ? 17.375 9.453 15.43 1 89.56 108 LYS B N 1
ATOM 3018 C CA . LYS B 1 108 ? 18.719 8.906 15.312 1 89.56 108 LYS B CA 1
ATOM 3019 C C . LYS B 1 108 ? 19.219 8.977 13.867 1 89.56 108 LYS B C 1
ATOM 3021 O O . LYS B 1 108 ? 18.406 8.953 12.93 1 89.56 108 LYS B O 1
ATOM 3026 N N . GLU B 1 109 ? 20.547 9.18 13.695 1 86.81 109 GLU B N 1
ATOM 3027 C CA . GLU B 1 109 ? 21.25 9.055 12.422 1 86.81 109 GLU B CA 1
ATOM 3028 C C . GLU B 1 109 ? 22.422 8.094 12.531 1 86.81 109 GLU B C 1
ATOM 3030 O O . GLU B 1 109 ? 23.219 8.172 13.477 1 86.81 109 GLU B O 1
ATOM 3035 N N . GLU B 1 110 ? 22.422 7.145 11.641 1 83.62 110 GLU B N 1
ATOM 3036 C CA . GLU B 1 110 ? 23.484 6.141 11.68 1 83.62 110 GLU B CA 1
ATOM 3037 C C . GLU B 1 110 ? 24.031 5.855 10.281 1 83.62 110 GLU B C 1
ATOM 3039 O O . GLU B 1 110 ? 23.266 5.801 9.312 1 83.62 110 GLU B O 1
ATOM 3044 N N . LYS B 1 111 ? 25.375 5.723 10.211 1 81.19 111 LYS B N 1
ATOM 3045 C CA . LYS B 1 111 ? 26.031 5.336 8.961 1 81.19 111 LYS B CA 1
ATOM 3046 C C . LYS B 1 111 ? 26.297 3.832 8.922 1 81.19 111 LYS B C 1
ATOM 3048 O O . LYS B 1 111 ? 26.922 3.287 9.828 1 81.19 111 LYS B O 1
ATOM 3053 N N . LEU B 1 112 ? 25.906 3.262 7.914 1 72.62 112 LEU B N 1
ATOM 3054 C CA . LEU B 1 112 ? 26.094 1.823 7.766 1 72.62 112 LEU B CA 1
ATOM 3055 C C . LEU B 1 112 ? 27.484 1.514 7.227 1 72.62 112 LEU B C 1
ATOM 3057 O O . LEU B 1 112 ? 28.188 2.408 6.742 1 72.62 112 LEU B O 1
ATOM 3061 N N . PRO B 1 113 ? 27.891 0.275 7.445 1 68.94 113 PRO B N 1
ATOM 3062 C CA . PRO B 1 113 ? 29.234 -0.094 6.977 1 68.94 113 PRO B CA 1
ATOM 3063 C C . PRO B 1 113 ? 29.438 0.173 5.484 1 68.94 113 PRO B C 1
ATOM 3065 O O . PRO B 1 113 ? 30.547 0.481 5.051 1 68.94 113 PRO B O 1
ATOM 3068 N N . ASP B 1 114 ? 28.375 0.128 4.777 1 62.72 114 ASP B N 1
ATOM 3069 C CA . ASP B 1 114 ? 28.469 0.314 3.334 1 62.72 114 ASP B CA 1
ATOM 3070 C C . ASP B 1 114 ? 28.422 1.795 2.965 1 62.72 114 ASP B C 1
ATOM 3072 O O . ASP B 1 114 ? 28.469 2.148 1.785 1 62.72 114 ASP B O 1
ATOM 3076 N N . GLY B 1 115 ? 28.328 2.57 3.943 1 72 115 GLY B N 1
ATOM 3077 C CA . GLY B 1 115 ? 28.406 4.004 3.703 1 72 115 GLY B CA 1
ATOM 3078 C C . GLY B 1 115 ? 27.031 4.668 3.646 1 72 115 GLY B C 1
ATOM 3079 O O . GLY B 1 115 ? 26.938 5.898 3.607 1 72 115 GLY B O 1
ATOM 3080 N N . GLU B 1 116 ? 26 3.938 3.75 1 69.5 116 GLU B N 1
ATOM 3081 C CA . GLU B 1 116 ? 24.656 4.508 3.68 1 69.5 116 GLU B CA 1
ATOM 3082 C C . GLU B 1 116 ? 24.25 5.156 5.004 1 69.5 116 GLU B C 1
ATOM 3084 O O . GLU B 1 116 ? 24.531 4.609 6.074 1 69.5 116 GLU B O 1
ATOM 3089 N N . MET B 1 117 ? 23.656 6.293 4.816 1 76.19 117 MET B N 1
ATOM 3090 C CA . MET B 1 117 ? 23.125 6.969 6 1 76.19 117 MET B CA 1
ATOM 3091 C C . MET B 1 117 ? 21.656 6.617 6.227 1 76.19 117 MET B C 1
ATOM 3093 O O . MET B 1 117 ? 20.859 6.656 5.289 1 76.19 117 MET B O 1
ATOM 3097 N N . ILE B 1 118 ? 21.312 6.121 7.461 1 79.69 118 ILE B N 1
ATOM 3098 C CA . ILE B 1 118 ? 19.922 5.871 7.848 1 79.69 118 ILE B CA 1
ATOM 3099 C C . ILE B 1 118 ? 19.484 6.91 8.883 1 79.69 118 ILE B C 1
ATOM 3101 O O . ILE B 1 118 ? 20.188 7.156 9.859 1 79.69 118 ILE B O 1
ATOM 3105 N N . ARG B 1 119 ? 18.391 7.57 8.602 1 85.31 119 ARG B N 1
ATOM 3106 C CA . ARG B 1 119 ? 17.781 8.523 9.523 1 85.31 119 ARG B CA 1
ATOM 3107 C C . ARG B 1 119 ? 16.469 7.984 10.078 1 85.31 119 ARG B C 1
ATOM 3109 O O . ARG B 1 119 ? 15.562 7.621 9.32 1 85.31 119 ARG B O 1
ATOM 3116 N N . THR B 1 120 ? 16.344 7.809 11.375 1 89.75 120 THR B N 1
ATOM 3117 C CA . THR B 1 120 ? 15.086 7.465 12.031 1 89.75 120 THR B CA 1
ATOM 3118 C C . THR B 1 120 ? 14.32 8.727 12.43 1 89.75 120 THR B C 1
ATOM 3120 O O . THR B 1 120 ? 14.836 9.562 13.18 1 89.75 120 THR B O 1
ATOM 3123 N N . ILE B 1 121 ? 13.102 8.844 11.914 1 93.06 121 ILE B N 1
ATOM 3124 C CA . ILE B 1 121 ? 12.305 10.039 12.156 1 93.06 121 ILE B CA 1
ATOM 3125 C C . ILE B 1 121 ? 11.008 9.664 12.867 1 93.06 121 ILE B C 1
ATOM 3127 O O . ILE B 1 121 ? 10.375 8.664 12.523 1 93.06 121 ILE B O 1
ATOM 3131 N N . ALA B 1 122 ? 10.672 10.484 13.859 1 96.62 122 ALA B N 1
ATOM 3132 C CA . ALA B 1 122 ? 9.375 10.391 14.523 1 96.62 122 ALA B CA 1
ATOM 3133 C C . ALA B 1 122 ? 8.469 11.547 14.109 1 96.62 122 ALA B C 1
ATOM 3135 O O . ALA B 1 122 ? 8.781 12.711 14.359 1 96.62 122 ALA B O 1
ATOM 3136 N N . MET B 1 123 ? 7.422 11.258 13.461 1 96.62 123 MET B N 1
ATOM 3137 C CA . MET B 1 123 ? 6.406 12.258 13.148 1 96.62 123 MET B CA 1
ATOM 3138 C C . MET B 1 123 ? 5.277 12.234 14.172 1 96.62 123 MET B C 1
ATOM 3140 O O . MET B 1 123 ? 4.695 11.18 14.438 1 96.62 123 MET B O 1
ATOM 3144 N N . VAL B 1 124 ? 5.004 13.367 14.75 1 97.88 124 VAL B N 1
ATOM 3145 C CA . VAL B 1 124 ? 3.867 13.531 15.648 1 97.88 124 VAL B CA 1
ATOM 3146 C C . VAL B 1 124 ? 2.656 14.023 14.867 1 97.88 124 VAL B C 1
ATOM 3148 O O . VAL B 1 124 ? 2.654 15.156 14.367 1 97.88 124 VAL B O 1
ATOM 3151 N N . ILE B 1 125 ? 1.604 13.219 14.859 1 97.88 125 ILE B N 1
ATOM 3152 C CA . ILE B 1 125 ? 0.434 13.445 14.016 1 97.88 125 ILE B CA 1
ATOM 3153 C C . ILE B 1 125 ? -0.823 13.484 14.883 1 97.88 125 ILE B C 1
ATOM 3155 O O . ILE B 1 125 ? -0.937 12.742 15.859 1 97.88 125 ILE B O 1
ATOM 3159 N N . GLU B 1 126 ? -1.721 14.312 14.5 1 97.31 126 GLU B N 1
ATOM 3160 C CA . GLU B 1 126 ? -2.969 14.398 15.258 1 97.31 126 GLU B CA 1
ATOM 3161 C C . GLU B 1 126 ? -3.617 13.023 15.398 1 97.31 126 GLU B C 1
ATOM 3163 O O . GLU B 1 126 ? -3.562 12.203 14.477 1 97.31 126 GLU B O 1
ATOM 3168 N N . HIS B 1 127 ? -4.148 12.758 16.516 1 95.62 127 HIS B N 1
ATOM 3169 C CA . HIS B 1 127 ? -4.984 11.586 16.734 1 95.62 127 HIS B CA 1
ATOM 3170 C C . HIS B 1 127 ? -6.461 11.961 16.797 1 95.62 127 HIS B C 1
ATOM 3172 O O . HIS B 1 127 ? -6.898 12.656 17.719 1 95.62 127 HIS B O 1
ATOM 3178 N N . PRO B 1 128 ? -7.211 11.453 15.867 1 93.5 128 PRO B N 1
ATOM 3179 C CA . PRO B 1 128 ? -8.594 11.938 15.797 1 93.5 128 PRO B CA 1
ATOM 3180 C C . PRO B 1 128 ? -9.492 11.312 16.859 1 93.5 128 PRO B C 1
ATOM 3182 O O . PRO B 1 128 ? -10.695 11.57 16.891 1 93.5 128 PRO B O 1
ATOM 3185 N N . GLY B 1 129 ? -9.023 10.57 17.859 1 91.38 129 GLY B N 1
ATOM 3186 C CA . GLY B 1 129 ? -9.836 9.844 18.828 1 91.38 129 GLY B CA 1
ATOM 3187 C C . GLY B 1 129 ? -10.227 8.461 18.359 1 91.38 129 GLY B C 1
ATOM 3188 O O . GLY B 1 129 ? -9.523 7.859 17.531 1 91.38 129 GLY B O 1
ATOM 3189 N N . PRO B 1 130 ? -11.312 7.965 18.938 1 92.19 130 PRO B N 1
ATOM 3190 C CA . PRO B 1 130 ? -11.781 6.66 18.469 1 92.19 130 PRO B CA 1
ATOM 3191 C C . PRO B 1 130 ? -12.195 6.68 17 1 92.19 130 PRO B C 1
ATOM 3193 O O . PRO B 1 130 ? -12.992 7.531 16.594 1 92.19 130 PRO B O 1
ATOM 3196 N N . CYS B 1 131 ? -11.539 5.805 16.234 1 95.12 131 CYS B N 1
ATOM 3197 C CA . CYS B 1 131 ? -11.773 5.758 14.797 1 95.12 131 CYS B CA 1
ATOM 3198 C C . CYS B 1 131 ? -11.5 4.367 14.242 1 95.12 131 CYS B C 1
ATOM 3200 O O . CYS B 1 131 ? -11.031 3.484 14.961 1 95.12 131 CYS B O 1
ATOM 3202 N N . ARG B 1 132 ? -11.93 4.156 13.039 1 93.38 132 ARG B N 1
ATOM 3203 C CA . ARG B 1 132 ? -11.633 2.951 12.266 1 93.38 132 ARG B CA 1
ATOM 3204 C C . ARG B 1 132 ? -11.398 3.287 10.797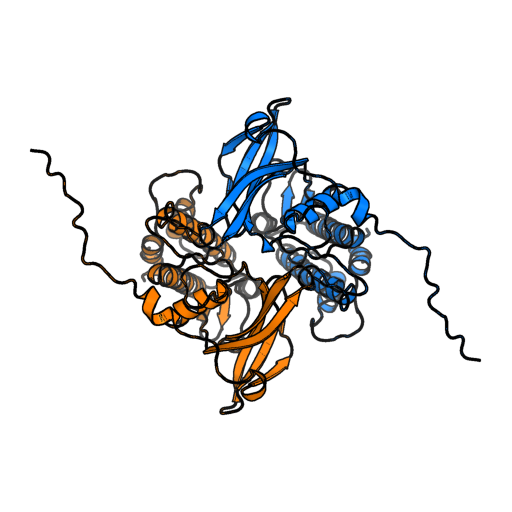 1 93.38 132 ARG B C 1
ATOM 3206 O O . ARG B 1 132 ? -11.727 4.387 10.352 1 93.38 132 ARG B O 1
ATOM 3213 N N . THR B 1 133 ? -10.789 2.346 10.078 1 93.44 133 THR B N 1
ATOM 3214 C CA . THR B 1 133 ? -10.625 2.564 8.648 1 93.44 133 THR B CA 1
ATOM 3215 C C . THR B 1 133 ? -11.977 2.521 7.938 1 93.44 133 THR B C 1
ATOM 3217 O O . THR B 1 133 ? -12.938 1.937 8.445 1 93.44 133 THR B O 1
ATOM 3220 N N . LEU B 1 134 ? -12.031 3.143 6.805 1 96.44 134 LEU B N 1
ATOM 3221 C CA . LEU B 1 134 ? -13.25 3.072 6.004 1 96.44 134 LEU B CA 1
ATOM 3222 C C . LEU B 1 134 ? -13.602 1.624 5.676 1 96.44 134 LEU B C 1
ATOM 3224 O O . LEU B 1 134 ? -14.773 1.25 5.684 1 96.44 134 LEU B O 1
ATOM 3228 N N . ALA B 1 135 ? -12.617 0.84 5.375 1 90.06 135 ALA B N 1
ATOM 3229 C CA . ALA B 1 135 ? -12.852 -0.578 5.117 1 90.06 135 ALA B CA 1
ATOM 3230 C C . ALA B 1 135 ? -13.586 -1.232 6.285 1 90.06 135 ALA B C 1
ATOM 3232 O O . ALA B 1 135 ? -14.602 -1.911 6.09 1 90.06 135 ALA B O 1
ATOM 3233 N N . GLU B 1 136 ? -13.109 -0.999 7.488 1 88.12 136 GLU B N 1
ATOM 3234 C CA . GLU B 1 136 ? -13.727 -1.555 8.688 1 88.12 136 GLU B CA 1
ATOM 3235 C C . GLU B 1 136 ? -15.125 -0.982 8.898 1 88.12 136 GLU B C 1
ATOM 3237 O O . GLU B 1 136 ? -16.047 -1.712 9.258 1 88.12 136 GLU B O 1
ATOM 3242 N N . PHE B 1 137 ? -15.219 0.258 8.742 1 95.81 137 PHE B N 1
ATOM 3243 C CA . PHE B 1 137 ? -16.5 0.933 8.906 1 95.81 137 PHE B CA 1
ATOM 3244 C C . PHE B 1 137 ? -17.562 0.322 7.996 1 95.81 137 PHE B C 1
ATOM 3246 O O . PHE B 1 137 ? -18.672 0.036 8.438 1 95.81 137 PHE B O 1
ATOM 3253 N N . LEU B 1 138 ? -17.281 0.196 6.773 1 92.25 138 LEU B N 1
ATOM 3254 C CA . LEU B 1 138 ? -18.203 -0.355 5.797 1 92.25 138 LEU B CA 1
ATOM 3255 C C . LEU B 1 138 ? -18.578 -1.791 6.152 1 92.25 138 LEU B C 1
ATOM 3257 O O . LEU B 1 138 ? -19.734 -2.201 5.969 1 92.25 138 LEU B O 1
ATOM 3261 N N . GLU B 1 139 ? -17.656 -2.412 6.637 1 83.62 139 GLU B N 1
ATOM 3262 C CA . GLU B 1 139 ? -17.922 -3.779 7.078 1 83.62 139 GLU B CA 1
ATOM 3263 C C . GLU B 1 139 ? -18.938 -3.803 8.211 1 83.62 139 GLU B C 1
ATOM 3265 O O . GLU B 1 139 ? -19.797 -4.695 8.266 1 83.62 139 GLU B O 1
ATOM 3270 N N . GLU B 1 140 ? -18.844 -2.895 9.039 1 88.75 140 GLU B N 1
ATOM 3271 C CA . GLU B 1 140 ? -19.75 -2.791 10.195 1 88.75 140 GLU B CA 1
ATOM 3272 C C . GLU B 1 140 ? -21.109 -2.268 9.781 1 88.75 140 GLU B C 1
ATOM 3274 O O . GLU B 1 140 ? -22.078 -2.375 10.547 1 88.75 140 GLU B O 1
ATOM 3279 N N . HIS B 1 141 ? -21.156 -1.756 8.609 1 92.62 141 HIS B N 1
ATOM 3280 C CA . HIS B 1 141 ? -22.406 -1.165 8.125 1 92.62 141 HIS B CA 1
ATOM 3281 C C . HIS B 1 141 ? -22.766 -1.709 6.75 1 92.62 141 HIS B C 1
ATOM 3283 O O . HIS B 1 141 ? -22.688 -0.992 5.75 1 92.62 141 HIS B O 1
ATOM 3289 N N . PRO B 1 142 ? -23.328 -2.812 6.695 1 88.31 142 PRO B N 1
ATOM 3290 C CA . PRO B 1 142 ? -23.641 -3.426 5.402 1 88.31 142 PRO B CA 1
ATOM 3291 C C . PRO B 1 142 ? -24.812 -2.75 4.699 1 88.31 142 PRO B C 1
ATOM 3293 O O . PRO B 1 142 ? -24.984 -2.91 3.488 1 88.31 142 PRO B O 1
ATOM 3296 N N . ASN B 1 143 ? -25.625 -2.109 5.484 1 92.94 143 ASN B N 1
ATOM 3297 C CA . ASN B 1 143 ? -26.734 -1.344 4.93 1 92.94 143 ASN B CA 1
ATOM 3298 C C . ASN B 1 143 ? -26.625 0.137 5.281 1 92.94 143 ASN B C 1
ATOM 3300 O O . ASN B 1 143 ? -27.469 0.67 6.008 1 92.94 143 ASN B O 1
ATOM 3304 N N . LEU B 1 144 ? -25.75 0.721 4.66 1 95.81 144 LEU B N 1
ATOM 3305 C CA . LEU B 1 144 ? -25.453 2.127 4.918 1 95.81 144 LEU B CA 1
ATOM 3306 C C . LEU B 1 144 ? -26.594 3.018 4.406 1 95.81 144 LEU B C 1
ATOM 3308 O O . LEU B 1 144 ? -27.109 2.797 3.311 1 95.81 144 LEU B O 1
ATOM 3312 N N . GLU B 1 145 ? -26.953 3.992 5.207 1 96.75 145 GLU B N 1
ATOM 3313 C CA . GLU B 1 145 ? -27.984 4.953 4.797 1 96.75 145 GLU B CA 1
ATOM 3314 C C . GLU B 1 145 ? -27.469 5.84 3.66 1 96.75 145 GLU B C 1
ATOM 3316 O O . GLU B 1 145 ? -26.297 6.191 3.617 1 96.75 145 GLU B O 1
ATOM 3321 N N . ARG B 1 146 ? -28.391 6.23 2.885 1 97.06 146 ARG B N 1
ATOM 3322 C CA . ARG B 1 146 ? -28.094 7.074 1.732 1 97.06 146 ARG B CA 1
ATOM 3323 C C . ARG B 1 146 ? -27.406 8.367 2.164 1 97.06 146 ARG B C 1
ATOM 3325 O O . ARG B 1 146 ? -26.453 8.805 1.534 1 97.06 146 ARG B O 1
ATOM 3332 N N . ARG B 1 147 ? -27.922 8.945 3.221 1 96.69 147 ARG B N 1
ATOM 3333 C CA . ARG B 1 147 ? -27.359 10.203 3.715 1 96.69 147 ARG B CA 1
ATOM 3334 C C . ARG B 1 147 ? -25.922 10.031 4.16 1 96.69 147 ARG B C 1
ATOM 3336 O O . ARG B 1 147 ? -25.062 10.883 3.896 1 96.69 147 ARG B O 1
ATOM 3343 N N . ASP B 1 148 ? -25.609 8.953 4.832 1 97.62 148 ASP B N 1
ATOM 3344 C CA . ASP B 1 148 ? -24.266 8.68 5.309 1 97.62 148 ASP B CA 1
ATOM 3345 C C . ASP B 1 148 ? -23.312 8.406 4.145 1 97.62 148 ASP B C 1
ATOM 3347 O O . ASP B 1 148 ? -22.172 8.891 4.137 1 97.62 148 ASP B O 1
ATOM 3351 N N . ALA B 1 149 ? -23.797 7.66 3.195 1 98.12 149 ALA B N 1
ATOM 3352 C CA . ALA B 1 149 ? -23 7.414 1.996 1 98.12 149 ALA B CA 1
ATOM 3353 C C . ALA B 1 149 ? -22.641 8.719 1.294 1 98.12 149 ALA B C 1
ATOM 3355 O O . ALA B 1 149 ? -21.484 8.93 0.907 1 98.12 149 ALA B O 1
ATOM 3356 N N . ARG B 1 150 ? -23.625 9.547 1.193 1 98.19 150 ARG B N 1
ATOM 3357 C CA . ARG B 1 150 ? -23.406 10.844 0.558 1 98.19 150 ARG B CA 1
ATOM 3358 C C . ARG B 1 150 ? -22.375 11.656 1.314 1 98.19 150 ARG B C 1
ATOM 3360 O O . ARG B 1 150 ? -21.469 12.242 0.707 1 98.19 150 ARG B O 1
ATOM 3367 N N . THR B 1 151 ? -22.5 11.703 2.584 1 98.19 151 THR B N 1
ATOM 3368 C CA . THR B 1 151 ? -21.594 12.461 3.43 1 98.19 151 THR B CA 1
ATOM 3369 C C . THR B 1 151 ? -20.156 11.945 3.285 1 98.19 151 THR B C 1
ATOM 3371 O O . THR B 1 151 ? -19.234 12.727 3.107 1 98.19 151 THR B O 1
ATOM 3374 N N . LEU B 1 152 ? -19.984 10.664 3.301 1 98.56 152 LEU B N 1
ATOM 3375 C CA . LEU B 1 152 ? -18.672 10.055 3.15 1 98.56 152 LEU B CA 1
ATOM 3376 C C . LEU B 1 152 ? -18.047 10.422 1.805 1 98.56 152 LEU B C 1
ATOM 3378 O O . LEU B 1 152 ? -16.906 10.883 1.744 1 98.56 152 LEU B O 1
ATOM 3382 N N . ILE B 1 153 ? -18.844 10.227 0.792 1 98.62 153 ILE B N 1
ATOM 3383 C CA . ILE B 1 153 ? -18.328 10.453 -0.559 1 98.62 153 ILE B CA 1
ATOM 3384 C C . ILE B 1 153 ? -17.953 11.922 -0.732 1 98.62 153 ILE B C 1
ATOM 3386 O O . ILE B 1 153 ? -16.891 12.242 -1.254 1 98.62 153 ILE B O 1
ATOM 3390 N N . GLN B 1 154 ? -18.766 12.789 -0.264 1 98.5 154 GLN B N 1
ATOM 3391 C CA . GLN B 1 154 ? -18.5 14.219 -0.353 1 98.5 154 GLN B CA 1
ATOM 3392 C C . GLN B 1 154 ? -17.188 14.578 0.334 1 98.5 154 GLN B C 1
ATOM 3394 O O . GLN B 1 154 ? -16.359 15.297 -0.231 1 98.5 154 GLN B O 1
ATOM 3399 N N . GLN B 1 155 ? -17 14.117 1.505 1 98.62 155 GLN B N 1
ATOM 3400 C CA . GLN B 1 155 ? -15.812 14.438 2.275 1 98.62 155 GLN B CA 1
ATOM 3401 C C . GLN B 1 155 ? -14.562 13.867 1.614 1 98.62 155 GLN B C 1
ATOM 3403 O O . GLN B 1 155 ? -13.516 14.516 1.585 1 98.62 155 GLN B O 1
ATOM 3408 N N . ILE B 1 156 ? -14.68 12.695 1.067 1 98.81 156 ILE B N 1
ATOM 3409 C CA . ILE B 1 156 ? -13.547 12.047 0.428 1 98.81 156 ILE B CA 1
ATOM 3410 C C . ILE B 1 156 ? -13.141 12.82 -0.824 1 98.81 156 ILE B C 1
ATOM 3412 O O . ILE B 1 156 ? -11.953 13.062 -1.053 1 98.81 156 ILE B O 1
ATOM 3416 N N . VAL B 1 157 ? -14.102 13.195 -1.602 1 98.56 157 VAL B N 1
ATOM 3417 C CA . VAL B 1 157 ? -13.82 13.945 -2.82 1 98.56 157 VAL B CA 1
ATOM 3418 C C . VAL B 1 157 ? -13.219 15.305 -2.461 1 98.56 157 VAL B C 1
ATOM 3420 O O . VAL B 1 157 ? -12.281 15.766 -3.113 1 98.56 157 VAL B O 1
ATOM 3423 N N . LYS B 1 158 ? -13.68 15.93 -1.46 1 98.38 158 LYS B N 1
ATOM 3424 C CA . LYS B 1 158 ? -13.141 17.203 -1.002 1 98.38 158 LYS B CA 1
ATOM 3425 C C . LYS B 1 158 ? -11.695 17.047 -0.525 1 98.38 158 LYS B C 1
ATOM 3427 O O . LYS B 1 158 ? -10.867 17.938 -0.73 1 98.38 158 LYS B O 1
ATOM 3432 N N . ALA B 1 159 ? -11.414 15.969 0.136 1 98.62 159 ALA B N 1
ATOM 3433 C CA . ALA B 1 159 ? -10.039 15.695 0.553 1 98.62 159 ALA B CA 1
ATOM 3434 C C . ALA B 1 159 ? -9.117 15.578 -0.654 1 98.62 159 ALA B C 1
ATOM 3436 O O . ALA B 1 159 ? -8.016 16.141 -0.656 1 98.62 159 ALA B O 1
ATOM 3437 N N . ALA B 1 160 ? -9.555 14.867 -1.646 1 98.25 160 ALA B N 1
ATOM 3438 C CA . ALA B 1 160 ? -8.773 14.727 -2.873 1 98.25 160 ALA B CA 1
ATOM 3439 C C . ALA B 1 160 ? -8.57 16.078 -3.551 1 98.25 160 ALA B C 1
ATOM 3441 O O . ALA B 1 160 ? -7.473 16.375 -4.031 1 98.25 160 ALA B O 1
ATOM 3442 N N . GLN B 1 161 ? -9.555 16.828 -3.57 1 97.56 161 GLN B N 1
ATOM 3443 C CA . GLN B 1 161 ? -9.469 18.172 -4.141 1 97.56 161 GLN B CA 1
ATOM 3444 C C . GLN B 1 161 ? -8.445 19.031 -3.395 1 97.56 161 GLN B C 1
ATOM 3446 O O . GLN B 1 161 ? -7.68 19.766 -4.012 1 97.56 161 GLN B O 1
ATOM 3451 N N . ALA B 1 162 ? -8.477 18.938 -2.15 1 97.88 162 ALA B N 1
ATOM 3452 C CA . ALA B 1 162 ? -7.531 19.703 -1.334 1 97.88 162 ALA B CA 1
ATOM 3453 C C . ALA B 1 162 ? -6.094 19.312 -1.643 1 97.88 162 ALA B C 1
ATOM 3455 O O . ALA B 1 162 ? -5.203 20.156 -1.69 1 97.88 162 ALA B O 1
ATOM 3456 N N . CYS B 1 163 ? -5.84 18.047 -1.806 1 97.12 163 CYS B N 1
ATOM 3457 C CA . CYS B 1 163 ? -4.512 17.609 -2.205 1 97.12 163 CYS B CA 1
ATOM 3458 C C . CYS B 1 163 ? -4.09 18.25 -3.52 1 97.12 163 CYS B C 1
ATOM 3460 O O . CYS B 1 163 ? -2.979 18.781 -3.633 1 97.12 163 CYS B O 1
ATOM 3462 N N . LYS B 1 164 ? -4.965 18.188 -4.441 1 95.25 164 LYS B N 1
ATOM 3463 C CA . LYS B 1 164 ? -4.699 18.797 -5.75 1 95.25 164 LYS B CA 1
ATOM 3464 C C . LYS B 1 164 ? -4.367 20.281 -5.617 1 95.25 164 LYS B C 1
ATOM 3466 O O . LYS B 1 164 ? -3.432 20.766 -6.254 1 95.25 164 LYS B O 1
ATOM 3471 N N . ARG B 1 165 ? -5.059 20.953 -4.828 1 95.12 165 ARG B N 1
ATOM 3472 C CA . ARG B 1 165 ? -4.844 22.375 -4.613 1 95.12 165 ARG B CA 1
ATOM 3473 C C . ARG B 1 165 ? -3.463 22.641 -4.023 1 95.12 165 ARG B C 1
ATOM 3475 O O . ARG B 1 165 ? -2.869 23.703 -4.262 1 95.12 165 ARG B O 1
ATOM 3482 N N . GLN B 1 166 ? -2.971 21.719 -3.291 1 93.62 166 GLN B N 1
ATOM 3483 C CA . GLN B 1 166 ? -1.637 21.844 -2.711 1 93.62 166 GLN B CA 1
ATOM 3484 C C . GLN B 1 166 ? -0.576 21.281 -3.658 1 93.62 166 GLN B C 1
ATOM 3486 O O . GLN B 1 166 ? 0.572 21.078 -3.26 1 93.62 166 GLN B O 1
ATOM 3491 N N . GLU B 1 167 ? -1.022 20.844 -4.844 1 92.38 167 GLU B N 1
ATOM 3492 C CA . GLU B 1 167 ? -0.143 20.297 -5.871 1 92.38 167 GLU B CA 1
ATOM 3493 C C . GLU B 1 167 ? 0.441 18.953 -5.434 1 92.38 167 GLU B C 1
ATOM 3495 O O . GLU B 1 167 ? 1.624 18.688 -5.656 1 92.38 167 GLU B O 1
ATOM 3500 N N . ILE B 1 168 ? -0.36 18.25 -4.801 1 93.69 168 ILE B N 1
ATOM 3501 C CA . ILE B 1 168 ? 0.018 16.906 -4.363 1 93.69 168 ILE B CA 1
ATOM 3502 C C . ILE B 1 168 ? -0.889 15.875 -5.023 1 93.69 168 ILE B C 1
ATOM 3504 O O . ILE B 1 168 ? -2.111 16.047 -5.059 1 93.69 168 ILE B O 1
ATOM 3508 N N . CYS B 1 169 ? -0.284 14.914 -5.605 1 93.56 169 CYS B N 1
ATOM 3509 C CA . CYS B 1 169 ? -0.977 13.672 -5.934 1 93.56 169 CYS B CA 1
ATOM 3510 C C . CYS B 1 169 ? -0.757 12.625 -4.848 1 93.56 169 CYS B C 1
ATOM 3512 O O . CYS B 1 169 ? 0.352 12.109 -4.691 1 93.56 169 CYS B O 1
ATOM 3514 N N . HIS B 1 170 ? -1.781 12.328 -4.109 1 94.88 170 HIS B N 1
ATOM 3515 C CA . HIS B 1 170 ? -1.644 11.414 -2.986 1 94.88 170 HIS B CA 1
ATOM 3516 C C . HIS B 1 170 ? -1.115 10.055 -3.443 1 94.88 170 HIS B C 1
ATOM 3518 O O . HIS B 1 170 ? -0.226 9.484 -2.809 1 94.88 170 HIS B O 1
ATOM 3524 N N . PHE B 1 171 ? -1.802 9.508 -4.539 1 90.44 171 PHE B N 1
ATOM 3525 C CA . PHE B 1 171 ? -1.318 8.352 -5.289 1 90.44 171 PHE B CA 1
ATOM 3526 C C . PHE B 1 171 ? -1.774 7.055 -4.637 1 90.44 171 PHE B C 1
ATOM 3528 O O . PHE B 1 171 ? -1.665 5.98 -5.234 1 90.44 171 PHE B O 1
ATOM 3535 N N . ASP B 1 172 ? -2.322 7.094 -3.479 1 90.81 172 ASP B N 1
ATOM 3536 C CA . ASP B 1 172 ? -2.711 5.863 -2.797 1 90.81 172 ASP B CA 1
ATOM 3537 C C . ASP B 1 172 ? -3.998 6.062 -1.998 1 90.81 172 ASP B C 1
ATOM 3539 O O . ASP B 1 172 ? -4.07 5.688 -0.826 1 90.81 172 ASP B O 1
ATOM 3543 N N . ILE B 1 173 ? -4.934 6.594 -2.566 1 95.12 173 ILE B N 1
ATOM 3544 C CA . ILE B 1 173 ? -6.234 6.754 -1.923 1 95.12 173 ILE B CA 1
ATOM 3545 C C . ILE B 1 173 ? -7.031 5.457 -2.037 1 95.12 173 ILE B C 1
ATOM 3547 O O . ILE B 1 173 ? -7.402 5.043 -3.139 1 95.12 173 ILE B O 1
ATOM 3551 N N . HIS B 1 174 ? -7.316 4.812 -0.865 1 92 174 HIS B N 1
ATOM 3552 C CA . HIS B 1 174 ? -8.141 3.613 -0.776 1 92 174 HIS B CA 1
ATOM 3553 C C . HIS B 1 174 ? -8.758 3.471 0.611 1 92 174 HIS B C 1
ATOM 3555 O O . HIS B 1 174 ? -8.492 4.281 1.5 1 92 174 HIS B O 1
ATOM 3561 N N . ASP B 1 175 ? -9.586 2.518 0.839 1 93.56 175 ASP B N 1
ATOM 3562 C CA . ASP B 1 175 ? -10.445 2.443 2.016 1 93.56 175 ASP B CA 1
ATOM 3563 C C . ASP B 1 175 ? -9.641 2.133 3.271 1 93.56 175 ASP B C 1
ATOM 3565 O O . ASP B 1 175 ? -10.078 2.418 4.387 1 93.56 175 ASP B O 1
ATOM 3569 N N . HIS B 1 176 ? -8.367 1.669 3.166 1 88.56 176 HIS B N 1
ATOM 3570 C CA . HIS B 1 176 ? -7.535 1.422 4.336 1 88.56 176 HIS B CA 1
ATOM 3571 C C . HIS B 1 176 ? -6.766 2.676 4.738 1 88.56 176 HIS B C 1
ATOM 3573 O O . HIS B 1 176 ? -6.219 2.746 5.84 1 88.56 176 HIS B O 1
ATOM 3579 N N . ASN B 1 177 ? -6.738 3.637 3.865 1 93.19 177 ASN B N 1
ATOM 3580 C CA . ASN B 1 177 ? -6.02 4.879 4.137 1 93.19 177 ASN B CA 1
ATOM 3581 C C . ASN B 1 177 ? -6.98 6.016 4.477 1 93.19 177 ASN B C 1
ATOM 3583 O O . ASN B 1 177 ? -6.609 7.188 4.395 1 93.19 177 ASN B O 1
ATOM 3587 N N . ILE B 1 178 ? -8.172 5.676 4.793 1 97.62 178 ILE B N 1
ATOM 3588 C CA . ILE B 1 178 ? -9.172 6.641 5.238 1 97.62 178 ILE B CA 1
ATOM 3589 C C . ILE B 1 178 ? -9.719 6.223 6.602 1 97.62 178 ILE B C 1
ATOM 3591 O O . ILE B 1 178 ? -10.289 5.141 6.746 1 97.62 178 ILE B O 1
ATOM 3595 N N . LEU B 1 179 ? -9.555 7.145 7.578 1 97.44 179 LEU B N 1
ATOM 3596 C CA . LEU B 1 179 ? -10.133 6.918 8.898 1 97.44 179 LEU B CA 1
ATOM 3597 C C . LEU B 1 179 ? -11.523 7.527 9 1 97.44 179 LEU B C 1
ATOM 3599 O O . LEU B 1 179 ? -11.773 8.617 8.469 1 97.44 179 LEU B O 1
ATOM 3603 N N . VAL B 1 180 ? -12.375 6.84 9.672 1 98.25 180 VAL B N 1
ATOM 3604 C CA . VAL B 1 180 ? -13.742 7.305 9.883 1 98.25 180 VAL B CA 1
ATOM 3605 C C . VAL B 1 180 ? -13.992 7.496 11.375 1 98.25 180 VAL B C 1
ATOM 3607 O O . VAL B 1 180 ? -13.766 6.582 12.172 1 98.25 180 VAL B O 1
ATOM 3610 N N . ILE B 1 181 ? -14.391 8.688 11.688 1 97.06 181 ILE B N 1
ATOM 3611 C CA . ILE B 1 181 ? -14.836 9.031 13.031 1 97.06 181 ILE B CA 1
ATOM 3612 C C . ILE B 1 181 ? -16.359 9.133 13.062 1 97.06 181 ILE B C 1
ATOM 3614 O O . ILE B 1 181 ? -16.953 9.805 12.219 1 97.06 181 ILE B O 1
ATOM 3618 N N . SER B 1 182 ? -17 8.539 14 1 92.44 182 SER B N 1
ATOM 3619 C CA . SER B 1 182 ? -18.438 8.586 14.148 1 92.44 182 SER B CA 1
ATOM 3620 C C . SER B 1 182 ? -18.859 8.32 15.594 1 92.44 182 SER B C 1
ATOM 3622 O O . SER B 1 182 ? -18.438 7.332 16.188 1 92.44 182 SER B O 1
ATOM 3624 N N . PRO B 1 183 ? -19.641 9.367 16.312 1 90.38 183 PRO B N 1
ATOM 3625 C CA . PRO B 1 183 ? -20.281 10.586 15.82 1 90.38 183 PRO B CA 1
ATOM 3626 C C . PRO B 1 183 ? -19.469 11.844 16.125 1 90.38 183 PRO B C 1
ATOM 3628 O O . PRO B 1 183 ? -18.75 11.891 17.125 1 90.38 183 PRO B O 1
ATOM 3631 N N . PRO B 1 184 ? -19.781 12.828 15.297 1 93.19 184 PRO B N 1
ATOM 3632 C CA . PRO B 1 184 ? -20.406 12.891 13.977 1 93.19 184 PRO B CA 1
ATOM 3633 C C . PRO B 1 184 ? -19.609 12.156 12.906 1 93.19 184 PRO B C 1
ATOM 3635 O O . PRO B 1 184 ? -18.438 11.82 13.125 1 93.19 184 PRO B O 1
ATOM 3638 N N . LEU B 1 185 ? -20.25 11.938 11.727 1 97.19 185 LEU B N 1
ATOM 3639 C CA . LEU B 1 185 ? -19.562 11.273 10.625 1 97.19 185 LEU B CA 1
ATOM 3640 C C . LEU B 1 185 ? -18.516 12.188 10 1 97.19 185 LEU B C 1
ATOM 3642 O O . LEU B 1 185 ? -18.859 13.203 9.391 1 97.19 185 LEU B O 1
ATOM 3646 N N . HIS B 1 186 ? -17.25 11.805 10.148 1 98.25 186 HIS B N 1
ATOM 3647 C CA . HIS B 1 186 ? -16.109 12.602 9.742 1 98.25 186 HIS B CA 1
ATOM 3648 C C . HIS B 1 186 ? -14.945 11.711 9.289 1 98.25 186 HIS B C 1
ATOM 3650 O O . HIS B 1 186 ? -14.68 10.672 9.898 1 98.25 186 HIS B O 1
ATOM 3656 N N . ILE B 1 187 ? -14.258 12.164 8.211 1 98.62 187 ILE B N 1
ATOM 3657 C CA . ILE B 1 187 ? -13.18 11.289 7.754 1 98.62 187 ILE B CA 1
ATOM 3658 C C . ILE B 1 187 ? -11.844 12.031 7.844 1 98.62 187 ILE B C 1
ATOM 3660 O O . ILE B 1 187 ? -11.82 13.258 7.934 1 98.62 187 ILE B O 1
ATOM 3664 N N . LYS B 1 188 ? -10.719 11.32 7.898 1 98.38 188 LYS B N 1
ATOM 3665 C CA . LYS B 1 188 ? -9.352 11.805 7.738 1 98.38 188 LYS B CA 1
ATOM 3666 C C . LYS B 1 188 ? -8.57 10.945 6.746 1 98.38 188 LYS B C 1
ATOM 3668 O O . LYS B 1 188 ? -8.453 9.734 6.93 1 98.38 188 LYS B O 1
ATOM 3673 N N . LEU B 1 189 ? -8.117 11.562 5.66 1 98.31 189 LEU B N 1
ATOM 3674 C CA . LEU B 1 189 ? -7.184 10.891 4.758 1 98.31 189 LEU B CA 1
ATOM 3675 C C . LEU B 1 189 ? -5.789 10.82 5.371 1 98.31 189 LEU B C 1
ATOM 3677 O O . LEU B 1 189 ? -5.258 11.828 5.84 1 98.31 189 LEU B O 1
ATOM 3681 N N . ILE B 1 190 ? -5.164 9.594 5.398 1 96 190 ILE B N 1
ATOM 3682 C CA . ILE B 1 190 ? -3.885 9.406 6.074 1 96 190 ILE B CA 1
ATOM 3683 C C . ILE B 1 190 ? -2.871 8.805 5.105 1 96 190 ILE B C 1
ATOM 3685 O O . ILE B 1 190 ? -3.215 8.461 3.973 1 96 190 ILE B O 1
ATOM 3689 N N . ASP B 1 191 ? -1.575 8.75 5.492 1 91.88 191 ASP B N 1
ATOM 3690 C CA . ASP B 1 191 ? -0.463 8.062 4.836 1 91.88 191 ASP B CA 1
ATOM 3691 C C . ASP B 1 191 ? -0.121 8.727 3.504 1 91.88 191 ASP B C 1
ATOM 3693 O O . ASP B 1 191 ? -0.549 8.258 2.447 1 91.88 191 ASP B O 1
ATOM 3697 N N . PHE B 1 192 ? 0.81 9.594 3.477 1 92.25 192 PHE B N 1
ATOM 3698 C CA . PHE B 1 192 ? 1.228 10.344 2.295 1 92.25 192 PHE B CA 1
ATOM 3699 C C . PHE B 1 192 ? 2.57 9.836 1.783 1 92.25 192 PHE B C 1
ATOM 3701 O O . PHE B 1 192 ? 3.264 10.531 1.042 1 92.25 192 PHE B O 1
ATOM 3708 N N . GLY B 1 193 ? 2.924 8.719 2.148 1 87.06 193 GLY B N 1
ATOM 3709 C CA . GLY B 1 193 ? 4.215 8.133 1.822 1 87.06 193 GLY B CA 1
ATOM 3710 C C . GLY B 1 193 ? 4.426 7.953 0.332 1 87.06 193 GLY B C 1
ATOM 3711 O O . GLY B 1 193 ? 5.562 7.988 -0.148 1 87.06 193 GLY B O 1
ATOM 3712 N N . CYS B 1 194 ? 3.381 7.84 -0.447 1 87.12 194 CYS B N 1
ATOM 3713 C CA . CYS B 1 194 ? 3.471 7.609 -1.884 1 87.12 194 CYS B CA 1
ATOM 3714 C C . CYS B 1 194 ? 3.203 8.891 -2.66 1 87.12 194 CYS B C 1
ATOM 3716 O O . CYS B 1 194 ? 3.176 8.883 -3.893 1 87.12 194 CYS B O 1
ATOM 3718 N N . GLY B 1 195 ? 3.033 9.883 -1.974 1 89.06 195 GLY B N 1
ATOM 3719 C CA . GLY B 1 195 ? 2.668 11.133 -2.625 1 89.06 195 GLY B CA 1
ATOM 3720 C C . GLY B 1 195 ? 3.75 11.664 -3.549 1 89.06 195 GLY B C 1
ATOM 3721 O O . GLY B 1 195 ? 4.938 11.438 -3.312 1 89.06 195 GLY B O 1
ATOM 3722 N N . LEU B 1 196 ? 3.246 12.367 -4.562 1 85.5 196 LEU B N 1
ATOM 3723 C CA . LEU B 1 196 ? 4.137 13.016 -5.516 1 85.5 196 LEU B CA 1
ATOM 3724 C C . LEU B 1 196 ? 3.756 14.484 -5.699 1 85.5 196 LEU B C 1
ATOM 3726 O O . LEU B 1 196 ? 2.578 14.836 -5.617 1 85.5 196 LEU B O 1
ATOM 3730 N N . HIS B 1 197 ? 4.762 15.211 -5.961 1 86.69 197 HIS B N 1
ATOM 3731 C CA . HIS B 1 197 ? 4.48 16.594 -6.324 1 86.69 197 HIS B CA 1
ATOM 3732 C C . HIS B 1 197 ? 4.031 16.703 -7.777 1 86.69 197 HIS B C 1
ATOM 3734 O O . HIS B 1 197 ? 4.605 16.062 -8.656 1 86.69 197 HIS B O 1
ATOM 3740 N N . ILE B 1 198 ? 3.006 17.453 -7.949 1 87.38 198 ILE B N 1
ATOM 3741 C CA . ILE B 1 198 ? 2.541 17.719 -9.305 1 87.38 198 ILE B CA 1
ATOM 3742 C C . ILE B 1 198 ? 3.377 18.844 -9.93 1 87.38 198 ILE B C 1
ATOM 3744 O O . ILE B 1 198 ? 3.42 19.953 -9.406 1 87.38 198 ILE B O 1
ATOM 3748 N N . PHE B 1 199 ? 4.051 18.391 -10.898 1 83 199 PHE B N 1
ATOM 3749 C CA . PHE B 1 199 ? 4.902 19.344 -11.594 1 83 199 PHE B CA 1
ATOM 3750 C C . PHE B 1 199 ? 4.438 19.547 -13.031 1 83 199 PHE B C 1
ATOM 3752 O O . PHE B 1 199 ? 4.086 18.594 -13.719 1 83 199 PHE B O 1
ATOM 3759 N N . HIS B 1 200 ? 4.434 20.734 -13.461 1 78.44 200 HIS B N 1
ATOM 3760 C CA . HIS B 1 200 ? 3.891 21.109 -14.758 1 78.44 200 HIS B CA 1
ATOM 3761 C C . HIS B 1 200 ? 4.891 20.828 -15.875 1 78.44 200 HIS B C 1
ATOM 3763 O O . HIS B 1 200 ? 4.508 20.719 -17.047 1 78.44 200 HIS B O 1
ATOM 3769 N N . ASP B 1 201 ? 6.148 20.641 -15.594 1 76.5 201 ASP B N 1
ATOM 3770 C CA . ASP B 1 201 ? 7.152 20.156 -16.531 1 76.5 201 ASP B CA 1
ATOM 3771 C C . ASP B 1 201 ? 7.98 19.031 -15.938 1 76.5 201 ASP B C 1
ATOM 3773 O O . ASP B 1 201 ? 9.164 19.203 -15.641 1 76.5 201 ASP B O 1
ATOM 3777 N N . PRO B 1 202 ? 7.355 17.938 -15.844 1 64.69 202 PRO B N 1
ATOM 3778 C CA . PRO B 1 202 ? 8.008 16.844 -15.125 1 64.69 202 PRO B CA 1
ATOM 3779 C C . PRO B 1 202 ? 9.242 16.312 -15.852 1 64.69 202 PRO B C 1
ATOM 3781 O O . PRO B 1 202 ? 10.164 15.797 -15.219 1 64.69 202 PRO B O 1
ATOM 3784 N N . ASP B 1 203 ? 9.219 16.453 -17.141 1 64.06 203 ASP B N 1
ATOM 3785 C CA . ASP B 1 203 ? 10.32 15.914 -17.938 1 64.06 203 ASP B CA 1
ATOM 3786 C C . ASP B 1 203 ? 11.617 16.672 -17.656 1 64.06 203 ASP B C 1
ATOM 3788 O O . ASP B 1 203 ? 12.703 16.156 -17.922 1 64.06 203 ASP B O 1
ATOM 3792 N N . ASN B 1 204 ? 11.469 17.719 -17.125 1 63.91 204 ASN B N 1
ATOM 3793 C CA . ASN B 1 204 ? 12.648 18.531 -16.844 1 63.91 204 ASN B CA 1
ATOM 3794 C C . ASN B 1 204 ? 12.961 18.562 -15.344 1 63.91 204 ASN B C 1
ATOM 3796 O O . ASN B 1 204 ? 13.602 19.5 -14.859 1 63.91 204 ASN B O 1
ATOM 3800 N N . HIS B 1 205 ? 12.406 17.562 -14.719 1 66.38 205 HIS B N 1
ATOM 3801 C CA . HIS B 1 205 ? 12.664 17.516 -13.281 1 66.38 205 HIS B CA 1
ATOM 3802 C C . HIS B 1 205 ? 13.719 16.484 -12.938 1 66.38 205 HIS B C 1
ATOM 3804 O O . HIS B 1 205 ? 13.648 15.336 -13.398 1 66.38 205 HIS B O 1
ATOM 3810 N N . PRO B 1 206 ? 14.719 16.938 -12.219 1 59.91 206 PRO B N 1
ATOM 3811 C CA . PRO B 1 206 ? 15.836 16.031 -11.914 1 59.91 206 PRO B CA 1
ATOM 3812 C C . PRO B 1 206 ? 15.398 14.797 -11.125 1 59.91 206 PRO B C 1
ATOM 3814 O O . PRO B 1 206 ? 15.984 13.719 -11.273 1 59.91 206 PRO B O 1
ATOM 3817 N N . ARG B 1 207 ? 14.391 14.992 -10.328 1 63.56 207 ARG B N 1
ATOM 3818 C CA . ARG B 1 207 ? 13.93 13.852 -9.547 1 63.56 207 ARG B CA 1
ATOM 3819 C C . ARG B 1 207 ? 12.562 13.375 -10.023 1 63.56 207 ARG B C 1
ATOM 3821 O O . ARG B 1 207 ? 11.539 13.664 -9.398 1 63.56 207 ARG B O 1
ATOM 3828 N N . ARG B 1 208 ? 12.523 12.672 -11.039 1 63.03 208 ARG B N 1
ATOM 3829 C CA . ARG B 1 208 ? 11.312 12.219 -11.711 1 63.03 208 ARG B CA 1
ATOM 3830 C C . ARG B 1 208 ? 10.477 11.32 -10.797 1 63.03 208 ARG B C 1
ATOM 3832 O O . ARG B 1 208 ? 9.258 11.25 -10.938 1 63.03 208 ARG B O 1
ATOM 3839 N N . ASP B 1 209 ? 11.227 10.766 -9.797 1 65 209 ASP B N 1
ATOM 3840 C CA . ASP B 1 209 ? 10.523 9.836 -8.914 1 65 209 ASP B CA 1
ATOM 3841 C C . ASP B 1 209 ? 9.742 10.586 -7.836 1 65 209 ASP B C 1
ATOM 3843 O O . ASP B 1 209 ? 9.055 9.969 -7.023 1 65 209 ASP B O 1
ATOM 3847 N N . THR B 1 210 ? 9.836 11.859 -7.945 1 70.06 210 THR B N 1
ATOM 3848 C CA . THR B 1 210 ? 9.141 12.648 -6.93 1 70.06 210 THR B CA 1
ATOM 3849 C C . THR B 1 210 ? 8.117 13.578 -7.57 1 70.06 210 THR B C 1
ATOM 3851 O O . THR B 1 210 ? 7.52 14.414 -6.887 1 70.06 210 THR B O 1
ATOM 3854 N N . VAL B 1 211 ? 7.98 13.344 -8.914 1 76.31 211 VAL B N 1
ATOM 3855 C CA . VAL B 1 211 ? 7.07 14.273 -9.586 1 76.31 211 VAL B CA 1
ATOM 3856 C C . VAL B 1 211 ? 6.145 13.5 -10.523 1 76.31 211 VAL B C 1
ATOM 3858 O O . VAL B 1 211 ? 6.426 12.359 -10.883 1 76.31 211 VAL B O 1
ATOM 3861 N N . ILE B 1 212 ? 5.031 14.164 -10.836 1 82.94 212 ILE B N 1
ATOM 3862 C CA . ILE B 1 212 ? 4.039 13.625 -11.766 1 82.94 212 ILE B CA 1
ATOM 3863 C C . ILE B 1 212 ? 3.379 14.773 -12.531 1 82.94 212 ILE B C 1
ATOM 3865 O O . ILE B 1 212 ? 3.273 15.891 -12.023 1 82.94 212 ILE B O 1
ATOM 3869 N N . SER B 1 213 ? 3.002 14.477 -13.742 1 84.56 213 SER B N 1
ATOM 3870 C CA . SER B 1 213 ? 2.328 15.508 -14.523 1 84.56 213 SER B CA 1
ATOM 3871 C C . SER B 1 213 ? 0.914 15.758 -14.008 1 84.56 213 SER B C 1
ATOM 3873 O O . SER B 1 213 ? 0.28 14.852 -13.461 1 84.56 213 SER B O 1
ATOM 3875 N N . PRO B 1 214 ? 0.412 16.984 -14.273 1 88.44 214 PRO B N 1
ATOM 3876 C CA . PRO B 1 214 ? -0.951 17.281 -13.828 1 88.44 214 PRO B CA 1
ATOM 3877 C C . PRO B 1 214 ? -1.993 16.359 -14.445 1 88.44 214 PRO B C 1
ATOM 3879 O O . PRO B 1 214 ? -2.928 15.922 -13.766 1 88.44 214 PRO B O 1
ATOM 3882 N N . VAL B 1 215 ? -1.878 16.031 -15.68 1 86.81 215 VAL B N 1
ATOM 3883 C CA . VAL B 1 215 ? -2.846 15.211 -16.391 1 86.81 215 VAL B CA 1
ATOM 3884 C C . VAL B 1 215 ? -2.85 13.797 -15.805 1 86.81 215 VAL B C 1
ATOM 3886 O O . VAL B 1 215 ? -3.91 13.25 -15.5 1 86.81 215 VAL B O 1
ATOM 3889 N N . THR B 1 216 ? -1.739 13.242 -15.641 1 85.31 216 THR B N 1
ATOM 3890 C CA . THR B 1 216 ? -1.629 11.898 -15.086 1 85.31 216 THR B CA 1
ATOM 3891 C C . THR B 1 216 ? -2.115 11.867 -13.641 1 85.31 216 THR B C 1
ATOM 3893 O O . THR B 1 216 ? -2.807 10.93 -13.234 1 85.31 216 THR B O 1
ATOM 3896 N N . ALA B 1 217 ? -1.746 12.867 -12.898 1 90 217 ALA B N 1
ATOM 3897 C CA . ALA B 1 217 ? -2.199 12.969 -11.508 1 90 217 ALA B CA 1
ATOM 3898 C C . ALA B 1 217 ? -3.723 12.977 -11.43 1 90 217 ALA B C 1
ATOM 3900 O O . ALA B 1 217 ? -4.309 12.305 -10.578 1 90 217 ALA B O 1
ATOM 3901 N N . GLU B 1 218 ? -4.352 13.695 -12.312 1 92.44 218 GLU B N 1
ATOM 3902 C CA . GLU B 1 218 ? -5.809 13.781 -12.359 1 92.44 218 GLU B CA 1
ATOM 3903 C C . GLU B 1 218 ? -6.43 12.422 -12.672 1 92.44 218 GLU B C 1
ATOM 3905 O O . GLU B 1 218 ? -7.379 12 -12.008 1 92.44 218 GLU B O 1
ATOM 3910 N N . GLN B 1 219 ? -5.887 11.797 -13.633 1 89.38 219 GLN B N 1
ATOM 3911 C CA . GLN B 1 219 ? -6.398 10.492 -14.039 1 89.38 219 GLN B CA 1
ATOM 3912 C C . GLN B 1 219 ? -6.293 9.477 -12.898 1 89.38 219 GLN B C 1
ATOM 3914 O O . GLN B 1 219 ? -7.242 8.742 -12.633 1 89.38 219 GLN B O 1
ATOM 3919 N N . ILE B 1 220 ? -5.195 9.477 -12.266 1 89.81 220 ILE B N 1
ATOM 3920 C CA . ILE B 1 220 ? -4.965 8.555 -11.156 1 89.81 220 ILE B CA 1
ATOM 3921 C C . ILE B 1 220 ? -5.961 8.836 -10.039 1 89.81 220 ILE B C 1
ATOM 3923 O O . ILE B 1 220 ? -6.598 7.918 -9.516 1 89.81 220 ILE B O 1
ATOM 3927 N N . THR B 1 221 ? -6.055 10.055 -9.672 1 94.62 221 THR B N 1
ATOM 3928 C CA . THR B 1 221 ? -6.938 10.438 -8.57 1 94.62 221 THR B CA 1
ATOM 3929 C C . THR B 1 221 ? -8.383 10.078 -8.891 1 94.62 221 THR B C 1
ATOM 3931 O O . THR B 1 221 ? -9.094 9.531 -8.047 1 94.62 221 THR B O 1
ATOM 3934 N N . VAL B 1 222 ? -8.797 10.344 -10.062 1 94.88 222 VAL B N 1
ATOM 3935 C CA . VAL B 1 222 ? -10.164 10.055 -10.469 1 94.88 222 VAL B CA 1
ATOM 3936 C C . VAL B 1 222 ? -10.406 8.547 -10.414 1 94.88 222 VAL B C 1
ATOM 3938 O O . VAL B 1 222 ? -11.43 8.102 -9.891 1 94.88 222 VAL B O 1
ATOM 3941 N N . ASN B 1 223 ? -9.516 7.816 -10.961 1 90.62 223 ASN B N 1
ATOM 3942 C CA . ASN B 1 223 ? -9.664 6.367 -10.906 1 90.62 223 ASN B CA 1
ATOM 3943 C C . ASN B 1 223 ? -9.758 5.863 -9.469 1 90.62 223 ASN B C 1
ATOM 3945 O O . ASN B 1 223 ? -10.523 4.941 -9.18 1 90.62 223 ASN B O 1
ATOM 3949 N N . GLN B 1 224 ? -8.938 6.398 -8.586 1 92.5 224 GLN B N 1
ATOM 3950 C CA . GLN B 1 224 ? -9 6.031 -7.176 1 92.5 224 GLN B CA 1
ATOM 3951 C C . GLN B 1 224 ? -10.359 6.371 -6.574 1 92.5 224 GLN B C 1
ATOM 3953 O O . GLN B 1 224 ? -10.93 5.574 -5.82 1 92.5 224 GLN B O 1
ATOM 3958 N N . LEU B 1 225 ? -10.914 7.477 -6.895 1 96.75 225 LEU B N 1
ATOM 3959 C CA . LEU B 1 225 ? -12.227 7.891 -6.395 1 96.75 225 LEU B CA 1
ATOM 3960 C C . LEU B 1 225 ? -13.32 6.973 -6.922 1 96.75 225 LEU B C 1
ATOM 3962 O O . LEU B 1 225 ? -14.242 6.605 -6.184 1 96.75 225 LEU B O 1
ATOM 3966 N N . VAL B 1 226 ? -13.203 6.652 -8.18 1 94.69 226 VAL B N 1
ATOM 3967 C CA . VAL B 1 226 ? -14.18 5.734 -8.766 1 94.69 226 VAL B CA 1
ATOM 3968 C C . VAL B 1 226 ? -14.219 4.438 -7.953 1 94.69 226 VAL B C 1
ATOM 3970 O O . VAL B 1 226 ? -15.297 3.977 -7.562 1 94.69 226 VAL B O 1
ATOM 3973 N N . THR B 1 227 ? -13.125 3.969 -7.68 1 90.75 227 THR B N 1
ATOM 3974 C CA . THR B 1 227 ? -13.023 2.707 -6.949 1 90.75 227 THR B CA 1
ATOM 3975 C C . THR B 1 227 ? -13.633 2.838 -5.559 1 90.75 227 THR B C 1
ATOM 3977 O O . THR B 1 227 ? -14.367 1.954 -5.109 1 90.75 227 THR B O 1
ATOM 3980 N N . ILE B 1 228 ? -13.367 3.855 -4.887 1 95.69 228 ILE B N 1
ATOM 3981 C CA . ILE B 1 228 ? -13.859 4.059 -3.527 1 95.69 228 ILE B CA 1
ATOM 3982 C C . ILE B 1 228 ? -15.383 4.203 -3.547 1 95.69 228 ILE B C 1
ATOM 3984 O O . ILE B 1 228 ? -16.078 3.635 -2.703 1 95.69 228 ILE B O 1
ATOM 3988 N N . VAL B 1 229 ? -15.875 4.98 -4.441 1 96.5 229 VAL B N 1
ATOM 3989 C CA . VAL B 1 229 ? -17.312 5.203 -4.535 1 96.5 229 VAL B CA 1
ATOM 3990 C C . VAL B 1 229 ? -18.031 3.887 -4.836 1 96.5 229 VAL B C 1
ATOM 3992 O O . VAL B 1 229 ? -19.047 3.568 -4.215 1 96.5 229 VAL B O 1
ATOM 3995 N N . GLU B 1 230 ? -17.5 3.197 -5.773 1 92.25 230 GLU B N 1
ATOM 3996 C CA . GLU B 1 230 ? -18.078 1.889 -6.07 1 92.25 230 GLU B CA 1
ATOM 3997 C C . GLU B 1 230 ? -18.047 0.98 -4.848 1 92.25 230 GLU B C 1
ATOM 3999 O O . GLU B 1 230 ? -18.969 0.188 -4.633 1 92.25 230 GLU B O 1
ATOM 4004 N N . GLY B 1 231 ? -17 1.038 -4.121 1 91.25 231 GLY B N 1
ATOM 4005 C CA . GLY B 1 231 ? -16.922 0.29 -2.875 1 91.25 231 GLY B CA 1
ATOM 4006 C C . GLY B 1 231 ? -18.016 0.663 -1.884 1 91.25 231 GLY B C 1
ATOM 4007 O O . GLY B 1 231 ? -18.625 -0.213 -1.277 1 91.25 231 GLY B O 1
ATOM 4008 N N . ILE B 1 232 ? -18.25 1.899 -1.698 1 95.69 232 ILE B N 1
ATOM 4009 C CA . ILE B 1 232 ? -19.281 2.389 -0.796 1 95.69 232 ILE B CA 1
ATOM 4010 C C . ILE B 1 232 ? -20.656 1.955 -1.306 1 95.69 232 ILE B C 1
ATOM 4012 O O . ILE B 1 232 ? -21.516 1.55 -0.521 1 95.69 232 ILE B O 1
ATOM 4016 N N . ALA B 1 233 ? -20.859 2.023 -2.562 1 94.31 233 ALA B N 1
ATOM 4017 C CA . ALA B 1 233 ? -22.141 1.718 -3.188 1 94.31 233 ALA B CA 1
ATOM 4018 C C . ALA B 1 233 ? -22.562 0.274 -2.916 1 94.31 233 ALA B C 1
ATOM 4020 O O . ALA B 1 233 ? -23.75 -0.047 -2.904 1 94.31 233 ALA B O 1
ATOM 4021 N N . ARG B 1 234 ? -21.672 -0.469 -2.67 1 88.81 234 ARG B N 1
ATOM 4022 C CA . ARG B 1 234 ? -21.969 -1.865 -2.367 1 88.81 234 ARG B CA 1
ATOM 4023 C C . ARG B 1 234 ? -22.656 -1.997 -1.009 1 88.81 234 ARG B C 1
ATOM 4025 O O . ARG B 1 234 ? -23.25 -3.029 -0.709 1 88.81 234 ARG B O 1
ATOM 4032 N N . HIS B 1 235 ? -22.453 -1.041 -0.209 1 92.5 235 HIS B N 1
ATOM 4033 C CA . HIS B 1 235 ? -23.031 -1.062 1.127 1 92.5 235 HIS B CA 1
ATOM 4034 C C . HIS B 1 235 ? -24.234 -0.122 1.218 1 92.5 235 HIS B C 1
ATOM 4036 O O . HIS B 1 235 ? -24.797 0.081 2.301 1 92.5 235 HIS B O 1
ATOM 4042 N N . CYS B 1 236 ? -24.578 0.392 0.117 1 95.69 236 CYS B N 1
ATOM 4043 C CA . CYS B 1 236 ? -25.703 1.317 0.046 1 95.69 236 CYS B CA 1
ATOM 4044 C C . CYS B 1 236 ? -26.438 1.179 -1.279 1 95.69 236 CYS B C 1
ATOM 4046 O O . CYS B 1 236 ? -26.031 1.76 -2.287 1 95.69 236 CYS B O 1
ATOM 4048 N N . SER B 1 237 ? -27.609 0.65 -1.3 1 92.44 237 SER B N 1
ATOM 4049 C CA . SER B 1 237 ? -28.344 0.352 -2.521 1 92.44 237 SER B CA 1
ATOM 4050 C C . SER B 1 237 ? -29.172 1.555 -2.979 1 92.44 237 SER B C 1
ATOM 4052 O O . SER B 1 237 ? -29.672 1.578 -4.105 1 92.44 237 SER B O 1
ATOM 4054 N N . SER B 1 238 ? -29.219 2.508 -2.193 1 95.56 238 SER B N 1
ATOM 4055 C CA . SER B 1 238 ? -30.125 3.609 -2.482 1 95.56 238 SER B CA 1
ATOM 4056 C C . SER B 1 238 ? -29.391 4.777 -3.139 1 95.56 238 SER B C 1
ATOM 4058 O O . SER B 1 238 ? -29.969 5.848 -3.33 1 95.56 238 SER B O 1
ATOM 4060 N N . ILE B 1 239 ? -28.141 4.613 -3.488 1 97.06 239 ILE B N 1
ATOM 4061 C CA . ILE B 1 239 ? -27.453 5.645 -4.246 1 97.06 239 ILE B CA 1
ATOM 4062 C C . ILE B 1 239 ? -28.094 5.793 -5.625 1 97.06 239 ILE B C 1
ATOM 4064 O O . ILE B 1 239 ? -28.391 4.793 -6.285 1 97.06 239 ILE B O 1
ATOM 4068 N N . PRO B 1 240 ? -28.328 7.027 -6.059 1 97.31 240 PRO B N 1
ATOM 4069 C CA . PRO B 1 240 ? -29 7.23 -7.344 1 97.31 240 PRO B CA 1
ATOM 4070 C C . PRO B 1 240 ? -28.266 6.562 -8.508 1 97.31 240 PRO B C 1
ATOM 4072 O O . PRO B 1 240 ? -27.047 6.684 -8.625 1 97.31 240 PRO B O 1
ATOM 4075 N N . THR B 1 241 ? -29 5.977 -9.359 1 96.69 241 THR B N 1
ATOM 4076 C CA . THR B 1 241 ? -28.469 5.258 -10.508 1 96.69 241 THR B CA 1
ATOM 4077 C C . THR B 1 241 ? -27.703 6.207 -11.43 1 96.69 241 THR B C 1
ATOM 4079 O O . THR B 1 241 ? -26.641 5.867 -11.945 1 96.69 241 THR B O 1
ATOM 4082 N N . ALA B 1 242 ? -28.281 7.379 -11.648 1 96.38 242 ALA B N 1
ATOM 4083 C CA . ALA B 1 242 ? -27.656 8.359 -12.539 1 96.38 242 ALA B CA 1
ATOM 4084 C C . ALA B 1 242 ? -26.25 8.719 -12.055 1 96.38 242 ALA B C 1
ATOM 4086 O O . ALA B 1 242 ? -25.328 8.875 -12.859 1 96.38 242 ALA B O 1
ATOM 4087 N N . PHE B 1 243 ? -26.109 8.852 -10.797 1 97.5 243 PHE B N 1
ATOM 4088 C CA . PHE B 1 243 ? -24.812 9.164 -10.219 1 97.5 243 PHE B CA 1
ATOM 4089 C C . PHE B 1 243 ? -23.828 8.023 -10.43 1 97.5 243 PHE B C 1
ATOM 4091 O O . PHE B 1 243 ? -22.688 8.242 -10.836 1 97.5 243 PHE B O 1
ATOM 4098 N N . MET B 1 244 ? -24.25 6.848 -10.25 1 96.12 244 MET B N 1
ATOM 4099 C CA . MET B 1 244 ? -23.375 5.684 -10.391 1 96.12 244 MET B CA 1
ATOM 4100 C C . MET B 1 244 ? -22.969 5.492 -11.852 1 96.12 244 MET B C 1
ATOM 4102 O O . MET B 1 244 ? -21.844 5.074 -12.133 1 96.12 244 MET B O 1
ATOM 4106 N N . GLU B 1 245 ? -23.859 5.727 -12.734 1 95.31 245 GLU B N 1
ATOM 4107 C CA . GLU B 1 245 ? -23.531 5.656 -14.156 1 95.31 245 GLU B CA 1
ATOM 4108 C C . GLU B 1 245 ? -22.438 6.664 -14.516 1 95.31 245 GLU B C 1
ATOM 4110 O O . GLU B 1 245 ? -21.516 6.34 -15.258 1 95.31 245 GLU B O 1
ATOM 4115 N N . TYR B 1 246 ? -22.609 7.828 -13.977 1 96 246 TYR B N 1
ATOM 4116 C CA . TYR B 1 246 ? -21.594 8.859 -14.203 1 96 246 TYR B CA 1
ATOM 4117 C C . TYR B 1 246 ? -20.25 8.414 -13.656 1 96 246 TYR B C 1
ATOM 4119 O O . TYR B 1 246 ? -19.219 8.539 -14.336 1 96 246 TYR B O 1
ATOM 4127 N N . ILE B 1 247 ? -20.234 7.891 -12.43 1 96.25 247 ILE B N 1
ATOM 4128 C CA . ILE B 1 247 ? -19.016 7.465 -11.773 1 96.25 247 ILE B CA 1
ATOM 4129 C C . ILE B 1 247 ? -18.344 6.371 -12.594 1 96.25 247 ILE B C 1
ATOM 4131 O O . ILE B 1 247 ? -17.125 6.422 -12.836 1 96.25 247 ILE B O 1
ATOM 4135 N N . THR B 1 248 ? -19.047 5.469 -13.055 1 91.25 248 THR B N 1
ATOM 4136 C CA . THR B 1 248 ? -18.516 4.379 -13.867 1 91.25 248 THR B CA 1
ATOM 4137 C C . THR B 1 248 ? -17.906 4.918 -15.156 1 91.25 248 THR B C 1
ATOM 4139 O O . THR B 1 248 ? -16.859 4.434 -15.602 1 91.25 248 THR B O 1
ATOM 4142 N N . ALA B 1 249 ? -18.484 5.871 -15.68 1 92 249 ALA B N 1
ATOM 4143 C CA . ALA B 1 249 ? -18.016 6.48 -16.922 1 92 249 ALA B CA 1
ATOM 4144 C C . ALA B 1 249 ? -16.703 7.23 -16.703 1 92 249 ALA B C 1
ATOM 4146 O O . ALA B 1 249 ? -15.961 7.504 -17.656 1 92 249 ALA B O 1
ATOM 4147 N N . CYS B 1 250 ? -16.453 7.617 -15.484 1 93.25 250 CYS B N 1
ATOM 4148 C CA . CYS B 1 250 ? -15.242 8.367 -15.172 1 93.25 250 CYS B CA 1
ATOM 4149 C C . CYS B 1 250 ? -14.016 7.461 -15.219 1 93.25 250 CYS B C 1
ATOM 4151 O O . CYS B 1 250 ? -12.883 7.949 -15.289 1 93.25 250 CYS B O 1
ATOM 4153 N N . ARG B 1 251 ? -14.211 6.168 -15.234 1 86.5 251 ARG B N 1
ATOM 4154 C CA . ARG B 1 251 ? -13.094 5.238 -15.25 1 86.5 251 ARG B CA 1
ATOM 4155 C C . ARG B 1 251 ? -12.305 5.352 -16.547 1 86.5 251 ARG B C 1
ATOM 4157 O O . ARG B 1 251 ? -12.898 5.441 -17.625 1 86.5 251 ARG B O 1
ATOM 4164 N N . SER B 1 252 ? -11.078 5.59 -16.5 1 76 252 SER B N 1
ATOM 4165 C CA . SER B 1 252 ? -10.25 5.695 -17.703 1 76 252 SER B CA 1
ATOM 4166 C C . SER B 1 252 ? -9 4.824 -17.594 1 76 252 SER B C 1
ATOM 4168 O O . SER B 1 252 ? -8.578 4.477 -16.484 1 76 252 SER B O 1
ATOM 4170 N N . SER B 1 253 ? -8.578 4.293 -18.844 1 62.53 253 SER B N 1
ATOM 4171 C CA . SER B 1 253 ? -7.273 3.641 -18.875 1 62.53 253 SER B CA 1
ATOM 4172 C C . SER B 1 253 ? -6.145 4.66 -18.766 1 62.53 253 SER B C 1
ATOM 4174 O O . SER B 1 253 ? -6.254 5.777 -19.266 1 62.53 253 SER B O 1
ATOM 4176 N N . LEU B 1 254 ? -5.219 4.43 -17.906 1 59.44 254 LEU B N 1
ATOM 4177 C CA . LEU B 1 254 ? -4.086 5.332 -17.734 1 59.44 254 LEU B CA 1
ATOM 4178 C C . LEU B 1 254 ? -3.348 5.531 -19.047 1 59.44 254 LEU B C 1
ATOM 4180 O O . LEU B 1 254 ? -2.584 6.488 -19.203 1 59.44 254 LEU B O 1
ATOM 4184 N N . ASN B 1 255 ? -3.449 4.664 -20.047 1 54.09 255 ASN B N 1
ATOM 4185 C CA . ASN B 1 255 ? -2.672 4.656 -21.281 1 54.09 255 ASN B CA 1
ATOM 4186 C C . ASN B 1 255 ? -3.029 5.836 -22.172 1 54.09 255 ASN B C 1
ATOM 4188 O O . ASN B 1 255 ? -2.344 6.098 -23.156 1 54.09 255 ASN B O 1
ATOM 4192 N N . VAL B 1 256 ? -4.223 6.336 -22.141 1 48.97 256 VAL B N 1
ATOM 4193 C CA . VAL B 1 256 ? -4.59 7.164 -23.281 1 48.97 256 VAL B CA 1
ATOM 4194 C C . VAL B 1 256 ? -4.129 8.602 -23.047 1 48.97 256 VAL B C 1
ATOM 4196 O O . VAL B 1 256 ? -4.5 9.227 -22.062 1 48.97 256 VAL B O 1
ATOM 4199 N N . GLU B 1 257 ? -2.93 8.773 -23.328 1 49.53 257 GLU B N 1
ATOM 4200 C CA . GLU B 1 257 ? -2.584 10.195 -23.391 1 49.53 257 GLU B CA 1
ATOM 4201 C C . GLU B 1 257 ? -3.814 11.047 -23.672 1 49.53 257 GLU B C 1
ATOM 4203 O O . GLU B 1 257 ? -3.693 12.195 -24.109 1 49.53 257 GLU B O 1
ATOM 4208 N N . GLU B 1 258 ? -4.859 10.414 -23.578 1 54.38 258 GLU B N 1
ATOM 4209 C CA . GLU B 1 258 ? -6.031 11.211 -23.938 1 54.38 258 GLU B CA 1
ATOM 4210 C C . GLU B 1 258 ? -6.324 12.273 -22.891 1 54.38 258 GLU B C 1
ATOM 4212 O O . GLU B 1 258 ? -5.859 12.172 -21.75 1 54.38 258 GLU B O 1
ATOM 4217 N N . VAL B 1 259 ? -6.93 13.273 -23.281 1 59.31 259 VAL B N 1
ATOM 4218 C CA . VAL B 1 259 ? -7.539 14.422 -22.625 1 59.31 259 VAL B CA 1
ATOM 4219 C C . VAL B 1 259 ? -8.297 13.961 -21.375 1 59.31 259 VAL B C 1
ATOM 4221 O O . VAL B 1 259 ? -8.859 12.859 -21.359 1 59.31 259 VAL B O 1
ATOM 4224 N N . VAL B 1 260 ? -7.777 14.469 -20.281 1 62.72 260 VAL B N 1
ATOM 4225 C CA . VAL B 1 260 ? -8.586 14.297 -19.078 1 62.72 260 VAL B CA 1
ATOM 4226 C C . VAL B 1 260 ? -10.07 14.391 -19.438 1 62.72 260 VAL B C 1
ATOM 4228 O O . VAL B 1 260 ? -10.539 15.438 -19.891 1 62.72 260 VAL B O 1
ATOM 4231 N N . GLN B 1 261 ? -10.758 13.289 -19.312 1 73.69 261 GLN B N 1
ATOM 4232 C CA . GLN B 1 261 ? -12.18 13.297 -19.656 1 73.69 261 GLN B CA 1
ATOM 4233 C C . GLN B 1 261 ? -13.031 13.75 -18.469 1 73.69 261 GLN B C 1
ATOM 4235 O O . GLN B 1 261 ? -14.055 14.406 -18.656 1 73.69 261 GLN B O 1
ATOM 4240 N N . HIS B 1 262 ? -12.586 13.492 -17.281 1 90 262 HIS B N 1
ATOM 4241 C CA . HIS B 1 262 ? -13.281 13.852 -16.062 1 90 262 HIS B CA 1
ATOM 4242 C C . HIS B 1 262 ? -12.305 14.328 -14.984 1 90 262 HIS B C 1
ATOM 4244 O O . HIS B 1 262 ? -11.164 13.867 -14.938 1 90 262 HIS B O 1
ATOM 4250 N N . THR B 1 263 ? -12.805 15.266 -14.172 1 94.56 263 THR B N 1
ATOM 4251 C CA . THR B 1 263 ? -11.961 15.828 -13.125 1 94.56 263 THR B CA 1
ATOM 4252 C C . THR B 1 263 ? -12.578 15.602 -11.75 1 94.56 263 THR B C 1
ATOM 4254 O O . THR B 1 263 ? -13.766 15.266 -11.641 1 94.56 263 THR B O 1
ATOM 4257 N N . VAL B 1 264 ? -11.766 15.828 -10.734 1 96.88 264 VAL B N 1
ATOM 4258 C CA . VAL B 1 264 ? -12.219 15.734 -9.352 1 96.88 264 VAL B CA 1
ATOM 4259 C C . VAL B 1 264 ? -13.336 16.75 -9.109 1 96.88 264 VAL B C 1
ATOM 4261 O O . VAL B 1 264 ? -14.344 16.422 -8.477 1 96.88 264 VAL B O 1
ATOM 4264 N N . GLU B 1 265 ? -13.18 17.953 -9.617 1 96.38 265 GLU B N 1
ATOM 4265 C CA . GLU B 1 265 ? -14.172 19.016 -9.453 1 96.38 265 GLU B CA 1
ATOM 4266 C C . GLU B 1 265 ? -15.5 18.625 -10.086 1 96.38 265 GLU B C 1
ATOM 4268 O O . GLU B 1 265 ? -16.562 18.906 -9.531 1 96.38 265 GLU B O 1
ATOM 4273 N N . GLU B 1 266 ? -15.406 18.016 -11.195 1 96 266 GLU B N 1
ATOM 4274 C CA . GLU B 1 266 ? -16.625 17.609 -11.891 1 96 266 GLU B CA 1
ATOM 4275 C C . GLU B 1 266 ? -17.391 16.562 -11.086 1 96 266 GLU B C 1
ATOM 4277 O O . GLU B 1 266 ? -18.625 16.547 -11.094 1 96 266 GLU B O 1
ATOM 4282 N N . ILE B 1 267 ? -16.703 15.711 -10.461 1 96.81 267 ILE B N 1
ATOM 4283 C CA . ILE B 1 267 ? -17.344 14.711 -9.609 1 96.81 267 ILE B CA 1
ATOM 4284 C C . ILE B 1 267 ? -18.062 15.406 -8.461 1 96.81 267 ILE B C 1
ATOM 4286 O O . ILE B 1 267 ? -19.219 15.094 -8.172 1 96.81 267 ILE B O 1
ATOM 4290 N N . LEU B 1 268 ? -17.438 16.312 -7.832 1 96.25 268 LEU B N 1
ATOM 4291 C CA . LEU B 1 268 ? -18.016 17.031 -6.695 1 96.25 268 LEU B CA 1
ATOM 4292 C C . LEU B 1 268 ? -19.25 17.828 -7.117 1 96.25 268 LEU B C 1
ATOM 4294 O O . LEU B 1 268 ? -20.172 18.016 -6.324 1 96.25 268 LEU B O 1
ATOM 4298 N N . ASP B 1 269 ? -19.312 18.219 -8.336 1 95.94 269 ASP B N 1
ATOM 4299 C CA . ASP B 1 269 ? -20.359 19.078 -8.844 1 95.94 269 ASP B CA 1
ATOM 4300 C C . ASP B 1 269 ? -21.578 18.266 -9.266 1 95.94 269 ASP B C 1
ATOM 4302 O O . ASP B 1 269 ? -22.609 18.828 -9.672 1 95.94 269 ASP B O 1
ATOM 4306 N N . GLN B 1 270 ? -21.5 16.984 -9.195 1 96.38 270 GLN B N 1
ATOM 4307 C CA . GLN B 1 270 ? -22.656 16.172 -9.539 1 96.38 270 GLN B CA 1
ATOM 4308 C C . GLN B 1 270 ? -23.859 16.531 -8.664 1 96.38 270 GLN B C 1
ATOM 4310 O O . GLN B 1 270 ? -23.719 16.719 -7.457 1 96.38 270 GLN B O 1
ATOM 4315 N N . PRO B 1 271 ? -25.047 16.594 -9.156 1 95.25 271 PRO B N 1
ATOM 4316 C CA . PRO B 1 271 ? -26.25 17.078 -8.461 1 95.25 271 PRO B CA 1
ATOM 4317 C C . PRO B 1 271 ? -26.5 16.375 -7.129 1 95.25 271 PRO B C 1
ATOM 4319 O O . PRO B 1 271 ? -26.859 17.031 -6.145 1 95.25 271 PRO B O 1
ATOM 4322 N N . TRP B 1 272 ? -26.297 15.141 -7.074 1 95.75 272 TRP B N 1
ATOM 4323 C CA . TRP B 1 272 ? -26.594 14.406 -5.852 1 95.75 272 TRP B CA 1
ATOM 4324 C C . TRP B 1 272 ? -25.625 14.789 -4.734 1 95.75 272 TRP B C 1
ATOM 4326 O O . TRP B 1 272 ? -25.969 14.711 -3.555 1 95.75 272 TRP B O 1
ATOM 4336 N N . LEU B 1 273 ? -24.391 15.125 -5.094 1 95.31 273 LEU B N 1
ATOM 4337 C CA . LEU B 1 273 ? -23.391 15.484 -4.082 1 95.31 273 LEU B CA 1
ATOM 4338 C C . LEU B 1 273 ? -23.547 16.953 -3.674 1 95.31 273 LEU B C 1
ATOM 4340 O O . LEU B 1 273 ? -23.109 17.344 -2.588 1 95.31 273 LEU B O 1
ATOM 4344 N N . ARG B 1 274 ? -24.094 17.828 -4.527 1 86.62 274 ARG B N 1
ATOM 4345 C CA . ARG B 1 274 ? -24.234 19.25 -4.258 1 86.62 274 ARG B CA 1
ATOM 4346 C C . ARG B 1 274 ? -25.422 19.516 -3.342 1 86.62 274 ARG B C 1
ATOM 4348 O O . ARG B 1 274 ? -25.453 20.5 -2.605 1 86.62 274 ARG B O 1
ATOM 4355 N N . ASP B 1 275 ? -26.438 18.719 -3.338 1 65.44 275 ASP B N 1
ATOM 4356 C CA . ASP B 1 275 ? -27.656 18.984 -2.59 1 65.44 275 ASP B CA 1
ATOM 4357 C C . ASP B 1 275 ? -27.5 18.641 -1.113 1 65.44 275 ASP B C 1
ATOM 4359 O O . ASP B 1 275 ? -26.828 17.656 -0.775 1 65.44 275 ASP B O 1
#

Radius of gyration: 24.19 Å; Cα contacts (8 Å, |Δi|>4): 947; chains: 2; bounding box: 59×69×77 Å

Secondary structure (DSSP, 8-state):
---------------HHHHHT---PPSS-HHHHEEEEEEEEEETTEEEEEEEETTT--EEEEEEEEEEGGGB-TTSTT--BHHHHHHHHHHT---TTB--EEEEEEEEEEE-TTS-EEEEEEEEEE--SS-EEHHHHHHH-TT--HHHHHHHHHHHHHHHHHHHHTTEE-----GGGEEEETTTTEEEE---TT-EEE-S-GGG-S-GGGEE-HHHHHHHHHHHHHHHHHHHHTT-TTS-HHHHHHHHHT---TT--------HHHHHTSHHHH-/---------------THHHHTT--PPSS-HHHHEEEEEEEEEETTEEEEEEEETTT--EEEEEEEEEEGGGBPTTSTT--BHHHHHHHHHHT---TTB--EEEEEEEEEEE-TTS-EEEEEEEEEE--SS-EEHHHHHHH-TT--HHHHHHHHHHHHHHHHHHHHTTEE-----GGGEEEETTTTEEEE---TT-EEE-S-GGG-S-GGGEE-HHHHHHHHHHHHHHHHHHHHTT-TTS-HHHHHHHHHT---TT--------HHHHHTSHHHH-

Organism: Danio rerio (NCBI:txid7955)

pLDDT: mean 83.17, std 19.91, range [21.19, 98.81]

Solvent-accessible surface area (backbone atoms only — not comparable to full-atom values): 30981 Å² total; per-residue (Å²): 136,83,82,76,81,73,82,70,78,67,80,87,70,78,56,72,65,69,71,65,39,67,71,67,62,49,85,75,54,63,72,80,49,25,50,74,58,60,54,80,46,77,51,78,80,30,36,30,24,38,25,30,31,68,92,77,61,50,64,28,30,32,39,40,31,79,37,50,69,68,42,30,34,85,82,46,58,90,58,38,40,43,37,60,50,48,39,58,59,50,40,72,49,84,58,82,28,49,55,40,55,75,50,37,25,72,73,47,76,48,72,37,97,88,65,48,44,38,38,33,35,36,38,35,26,66,46,90,65,79,63,40,32,39,51,56,49,47,66,77,32,62,74,39,50,54,69,57,52,49,52,52,51,48,48,52,53,51,34,55,48,51,35,49,73,70,38,33,31,52,72,63,67,48,47,81,36,24,36,37,29,75,88,69,88,45,53,31,45,51,82,48,67,53,41,26,36,49,28,94,58,39,90,76,39,87,54,53,91,44,41,34,40,58,64,60,41,43,51,52,51,41,40,34,49,39,52,48,50,57,56,53,45,72,22,23,85,71,58,58,62,71,59,52,53,51,43,60,65,53,58,67,71,87,63,52,87,55,72,79,84,60,51,66,67,58,57,56,63,34,68,80,66,64,103,136,83,81,76,82,70,79,72,78,67,81,87,70,76,56,71,67,67,72,68,39,66,70,67,62,48,85,75,54,64,71,79,48,24,50,75,58,59,59,78,47,76,52,80,80,29,37,30,24,38,24,28,31,66,89,78,61,50,63,29,30,32,40,38,30,80,36,50,69,69,41,30,33,85,83,45,58,88,59,38,40,44,36,60,51,48,41,56,58,50,41,71,49,85,57,81,29,49,56,42,54,75,50,37,26,70,73,45,76,47,71,38,97,87,65,48,44,37,38,32,35,38,39,34,25,67,46,92,65,80,64,41,32,39,51,56,49,46,66,76,32,62,74,39,50,55,69,55,52,49,51,51,52,49,48,51,52,51,36,53,49,50,34,48,75,70,37,34,33,53,71,63,69,48,47,79,35,24,36,36,30,74,89,69,89,44,54,30,44,52,82,46,68,52,41,26,37,51,28,92,58,37,90,77,38,89,55,51,92,43,39,33,40,59,66,59,42,43,51,52,51,40,39,36,50,39,52,49,50,55,56,51,45,72,20,22,86,70,58,59,64,70,58,52,54,52,45,60,64,53,56,67,71,85,59,51,88,55,73,80,85,59,52,66,67,57,58,54,61,35,67,81,66,65,104

InterPro domains:
  IPR000719 Protein kinase domain [PF00069] (34-197)
  IPR000719 Protein kinase domain [PS50011] (34-275)
  IPR000719 Protein kinase domain [SM00220] (34-273)
  IPR011009 Protein kinase-like domain superfamily [SSF56112] (30-208)
  IPR017441 Protein kinase, ATP binding site [PS00107] (40-63)
  IPR051138 PIM Serine/Threonine Kinase [PTHR22984] (29-199)

Sequence (550 aa):
MEQSMFYVPGPSGRSRASSMLRIGPSPGSVKEKYDVREKIGEGCYGQVYIGIRKSDRKQFAIKVTDYGDNSGVPGYAGELPKEVAMMTIVRDSPCPFLIKLQEWFLVKEEKLPDGEMIRTIAMVIEHPGPCRTLAEFLEEHPNLERRDARTLIQQIVKAAQACKRQEICHFDIHDHNILVISPPLHIKLIDFGCGLHIFHDPDNHPRRDTVISPVTAEQITVNQLVTIVEGIARHCSSIPTAFMEYITACRSSLNVEEVVQHTVEEILDQPWLRDMEQSMFYVPGPSGRSRASSMLRIGPSPGSVKEKYDVREKIGEGCYGQVYIGIRKSDRKQFAIKVTDYGDNSGVPGYAGELPKEVAMMTIVRDSPCPFLIKLQEWFLVKEEKLPDGEMIRTIAMVIEHPGPCRTLAEFLEEHPNLERRDARTLIQQIVKAAQACKRQEICHFDIHDHNILVISPPLHIKLIDFGCGLHIFHDPDNHPRRDTVISPVTAEQITVNQLVTIVEGIARHCSSIPTAFMEYITACRSSLNVEEVVQHTVEEILDQPWLRD

Nearest PDB structures (foldseek):
  3vbt-assembly1_A  TM=7.148E-01  e=7.467E-14  Homo sapiens
  3umw-assembly1_A  TM=7.099E-01  e=5.614E-14  Homo sapiens
  3bgz-assembly1_A  TM=6.957E-01  e=1.321E-13  Homo sapiens
  3cxw-assembly1_A  TM=6.917E-01  e=2.474E-13  Homo sapiens
  8r10-assembly1_A  TM=6.659E-01  e=1.535E-12  Homo sapiens